Protein AF-A0A478EC01-F1 (afdb_monomer_lite)

Radius of gyration: 33.74 Å; chains: 1; bounding box: 70×54×94 Å

Secondary structure (DSSP, 8-state):
-PPPS---SS-----EEE--PPPGGGEETTEEPP--TT-EEEEEEEEE--HHHHHHHHTT-TTTTS-HHHHHHHHHHHHTTTTTSSTT----S-TTSPPPGGGHHHH-S-EEEEEEEEHHHHT-TTHHHHHH-SSPPTT----B-----TT-GGGGTGGGGS---------B-----PPP------------SS-------------TT--EEE-STT---TTS--SS-------TT-EEEEEEEEES--SSTT-SEEEEEEEE--S------EEEEEETTEEEEEES-TTS-SEEEE--S--S-EEEEEEESS-----EEE--EEEEE--TTSS-TTEEEEES-EEEETTEEEE-S-SSEEEEEEEEEESSEEEEEEEEE---TT-EEEEEEEEES--SSTT-SEEEEEEEETTEEEEEEESSSEEEEEEEE-TT--TT-EEEEEEE-STTEEEEEESBSSS-SEEEE--S---EEEEEEEESS-EEEEEEEEEE-

Organism: Talaromyces pinophilus (NCBI:txid128442)

pLDDT: mean 70.22, std 23.66, range [17.77, 98.56]

Structure (mmCIF, N/CA/C/O backbone):
data_AF-A0A478EC01-F1
#
_entry.id   AF-A0A478EC01-F1
#
loop_
_atom_site.group_PDB
_atom_site.id
_atom_site.type_symbol
_atom_site.label_atom_id
_atom_site.label_alt_id
_atom_site.label_comp_id
_atom_site.label_asym_id
_atom_site.label_entity_id
_atom_site.label_seq_id
_atom_site.pdbx_PDB_ins_code
_atom_site.Cartn_x
_atom_site.Cartn_y
_atom_site.Cartn_z
_atom_site.occupancy
_atom_site.B_iso_or_equiv
_atom_site.auth_seq_id
_atom_site.auth_comp_id
_atom_site.auth_asym_id
_atom_site.auth_atom_id
_atom_site.pdbx_PDB_model_num
ATOM 1 N N . MET A 1 1 ? -43.607 -1.106 32.731 1.00 32.31 1 MET A N 1
ATOM 2 C CA . MET A 1 1 ? -44.166 0.039 33.483 1.00 32.31 1 MET A CA 1
ATOM 3 C C . MET A 1 1 ? -44.002 1.268 32.601 1.00 32.31 1 MET A C 1
ATOM 5 O O . MET A 1 1 ? -42.894 1.478 32.126 1.00 32.31 1 MET A O 1
ATOM 9 N N . ALA A 1 2 ? -45.084 1.983 32.279 1.00 27.94 2 ALA A N 1
ATOM 10 C CA . ALA A 1 2 ? -45.010 3.187 31.449 1.00 27.94 2 ALA A CA 1
ATOM 11 C C . ALA A 1 2 ? -44.266 4.297 32.209 1.00 27.94 2 ALA A C 1
ATOM 13 O O . ALA A 1 2 ? -44.475 4.453 33.414 1.00 27.94 2 ALA A O 1
ATOM 14 N N . LEU A 1 3 ? -43.379 5.023 31.525 1.00 30.89 3 LEU A N 1
ATOM 15 C CA . LEU A 1 3 ? -42.673 6.167 32.105 1.00 30.89 3 LEU A CA 1
ATOM 16 C C . LEU A 1 3 ? -43.701 7.260 32.473 1.00 30.89 3 LEU A C 1
ATOM 18 O O . LEU A 1 3 ? -44.553 7.563 31.637 1.00 30.89 3 LEU A O 1
ATOM 22 N N . PRO A 1 4 ? -43.670 7.828 33.695 1.00 41.19 4 PRO A N 1
ATOM 23 C CA . PRO A 1 4 ? -44.598 8.886 34.098 1.00 41.19 4 PRO A CA 1
ATOM 24 C C . PRO A 1 4 ? -44.450 10.134 33.216 1.00 41.19 4 PRO A C 1
ATOM 26 O O . PRO A 1 4 ? -43.333 10.501 32.861 1.00 41.19 4 PRO A O 1
ATOM 29 N N . GLU A 1 5 ? -45.559 10.822 32.926 1.00 35.09 5 GLU A N 1
ATOM 30 C CA . GLU A 1 5 ? -45.602 12.023 32.066 1.00 35.09 5 GLU A CA 1
ATOM 31 C C . GLU A 1 5 ? -44.785 13.216 32.595 1.00 35.09 5 GLU A C 1
ATOM 33 O O . GLU A 1 5 ? -44.486 14.142 31.847 1.00 35.09 5 GLU A O 1
ATOM 38 N N . SER A 1 6 ? -44.368 13.199 33.861 1.00 43.16 6 SER A N 1
ATOM 39 C CA . SER A 1 6 ? -43.454 14.194 34.422 1.00 43.16 6 SER A CA 1
ATOM 40 C C . SER A 1 6 ? -42.009 13.686 34.391 1.00 43.16 6 SER A C 1
ATOM 42 O O . SER A 1 6 ? -41.438 13.345 35.433 1.00 43.16 6 SER A O 1
ATOM 44 N N . ILE A 1 7 ? -41.405 13.617 33.204 1.00 41.53 7 ILE A N 1
ATOM 45 C CA . ILE A 1 7 ? -39.946 13.503 33.101 1.00 41.53 7 ILE A CA 1
ATOM 46 C C . ILE A 1 7 ? -39.362 14.834 33.579 1.00 41.53 7 ILE A C 1
ATOM 48 O O . ILE A 1 7 ? -39.654 15.890 33.023 1.00 41.53 7 ILE A O 1
ATOM 52 N N . VAL A 1 8 ? -38.577 14.789 34.653 1.00 43.03 8 VAL A N 1
ATOM 53 C CA . VAL A 1 8 ? -37.922 15.979 35.197 1.00 43.03 8 VAL A CA 1
ATOM 54 C C . VAL A 1 8 ? -36.591 16.167 34.477 1.00 43.03 8 VAL A C 1
ATOM 56 O O . VAL A 1 8 ? -35.664 15.380 34.659 1.00 43.03 8 VAL A O 1
ATOM 59 N N . GLU A 1 9 ? -36.493 17.208 33.658 1.00 34.47 9 GLU A N 1
ATOM 60 C CA . GLU A 1 9 ? -35.243 17.625 33.017 1.00 34.47 9 GLU A CA 1
ATOM 61 C C . GLU A 1 9 ? -34.476 18.589 33.945 1.00 34.47 9 GLU A C 1
ATOM 63 O O . GLU A 1 9 ? -35.080 19.420 34.621 1.00 34.47 9 GLU A O 1
ATOM 68 N N . ASN A 1 10 ? -33.141 18.484 34.004 1.00 32.31 10 ASN A N 1
ATOM 69 C CA . ASN A 1 10 ? -32.257 19.327 34.836 1.00 32.31 10 ASN A CA 1
ATOM 70 C C . ASN A 1 10 ? -32.483 19.271 36.364 1.00 32.31 10 ASN A C 1
ATOM 72 O O . ASN A 1 10 ? -32.199 20.240 37.072 1.00 32.31 10 ASN A O 1
ATOM 76 N N . ALA A 1 11 ? -32.947 18.143 36.906 1.00 37.09 11 ALA A N 1
ATOM 77 C CA . ALA A 1 11 ? -33.005 17.943 38.354 1.00 37.09 11 ALA A CA 1
ATOM 78 C C . ALA A 1 11 ? -31.676 17.447 38.938 1.00 37.09 11 ALA A C 1
ATOM 80 O O . ALA A 1 11 ? -31.022 16.558 38.396 1.00 37.09 11 ALA A O 1
ATOM 81 N N . THR A 1 12 ? -31.318 17.973 40.108 1.00 34.88 12 THR A N 1
ATOM 82 C CA . THR A 1 12 ? -30.279 17.416 40.976 1.00 34.88 12 THR A CA 1
ATOM 83 C C . THR A 1 12 ? -30.933 16.545 42.046 1.00 34.88 12 THR A C 1
ATOM 85 O O . THR A 1 12 ? -31.875 16.960 42.716 1.00 34.88 12 THR A O 1
ATOM 88 N N . THR A 1 13 ? -30.438 15.319 42.213 1.00 41.69 13 THR A N 1
ATOM 89 C CA . THR A 1 13 ? -30.868 14.419 43.291 1.00 41.69 13 THR A CA 1
ATOM 90 C C . THR A 1 13 ? -29.691 14.105 44.199 1.00 41.69 13 THR A C 1
ATOM 92 O O . THR A 1 13 ? -28.550 13.999 43.747 1.00 41.69 13 THR A O 1
ATOM 95 N N . VAL A 1 14 ? -29.967 13.942 45.490 1.00 40.09 14 VAL A N 1
ATOM 96 C CA . VAL A 1 14 ? -28.976 13.418 46.427 1.00 40.09 14 VAL A CA 1
ATOM 97 C C . VAL A 1 14 ? -28.920 11.909 46.243 1.00 40.09 14 VAL A C 1
ATOM 99 O O . VAL A 1 14 ? -29.947 11.233 46.224 1.00 40.09 14 VAL A O 1
ATOM 102 N N . LEU A 1 15 ? -27.708 11.407 46.063 1.00 44.41 15 LEU A N 1
ATOM 103 C CA . LEU A 1 15 ? -27.408 9.991 45.933 1.00 44.41 15 LEU A CA 1
ATOM 104 C C . LEU A 1 15 ? -26.746 9.541 47.246 1.00 44.41 15 LEU A C 1
ATOM 106 O O . LEU A 1 15 ? -26.097 10.329 47.933 1.00 44.41 15 LEU A O 1
ATOM 110 N N . SER A 1 16 ? -26.938 8.287 47.638 1.00 44.50 16 SER A N 1
ATOM 111 C CA . SER A 1 16 ? -26.195 7.650 48.735 1.00 44.50 16 SER A CA 1
ATOM 112 C C . SER A 1 16 ? -25.667 6.318 48.222 1.00 44.50 16 SER A C 1
ATOM 114 O O . SER A 1 16 ? -26.461 5.518 47.731 1.00 44.50 16 SER A O 1
ATOM 116 N N . SER A 1 17 ? -24.346 6.102 48.284 1.00 45.66 17 SER A N 1
ATOM 117 C CA . SER A 1 17 ? -23.722 4.838 47.871 1.00 45.66 17 SER A CA 1
ATOM 118 C C . SER A 1 17 ? -23.488 3.945 49.081 1.00 45.66 17 SER A C 1
ATOM 120 O O . SER A 1 17 ? -22.775 4.339 50.008 1.00 45.66 17 SER A O 1
ATOM 122 N N . LEU A 1 18 ? -24.022 2.727 49.042 1.00 47.44 18 LEU A N 1
ATOM 123 C CA . LEU A 1 18 ? -23.633 1.669 49.972 1.00 47.44 18 LEU A CA 1
ATOM 124 C C . LEU A 1 18 ? -22.491 0.855 49.357 1.00 47.44 18 LEU A C 1
ATOM 126 O O . LEU A 1 18 ? -22.676 0.296 48.284 1.00 47.44 18 LEU A O 1
ATOM 130 N N . THR A 1 19 ? -21.332 0.785 50.018 1.00 47.28 19 THR A N 1
ATOM 131 C CA . THR A 1 19 ? -20.176 -0.010 49.565 1.00 47.28 19 THR A CA 1
ATOM 132 C C . THR A 1 19 ? -19.776 -1.046 50.612 1.00 47.28 19 THR A C 1
ATOM 134 O O . THR A 1 19 ? -19.805 -0.776 51.815 1.00 47.28 19 THR A O 1
ATOM 137 N N . PHE A 1 20 ? -19.370 -2.228 50.151 1.00 49.09 20 PHE A N 1
ATOM 138 C CA . PHE A 1 20 ? -18.775 -3.268 50.987 1.00 49.09 20 PHE A CA 1
ATOM 139 C C . PHE A 1 20 ? -17.254 -3.191 50.829 1.00 49.09 20 PHE A C 1
ATOM 141 O O . PHE A 1 20 ? -16.715 -3.549 49.786 1.00 49.09 20 PHE A O 1
ATOM 148 N N . GLY A 1 21 ? -16.575 -2.641 51.838 1.00 51.59 21 GLY A N 1
ATOM 149 C CA . GLY A 1 21 ? -15.115 -2.683 51.929 1.00 51.59 21 GLY A CA 1
ATOM 150 C C . GLY A 1 21 ? -14.633 -4.029 52.469 1.00 51.59 21 GLY A C 1
ATOM 151 O O . GLY A 1 21 ? -15.398 -4.767 53.098 1.00 51.59 21 GLY A O 1
ATOM 152 N N . ILE A 1 22 ? -13.352 -4.336 52.262 1.00 61.47 22 ILE A N 1
ATOM 153 C CA . ILE A 1 22 ? -12.724 -5.487 52.915 1.00 61.47 22 ILE A CA 1
ATOM 154 C C . ILE A 1 22 ? -12.685 -5.242 54.441 1.00 61.47 22 ILE A C 1
ATOM 156 O O . ILE A 1 22 ? -12.437 -4.106 54.857 1.00 61.47 22 ILE A O 1
ATOM 160 N N . PRO A 1 23 ? -12.964 -6.241 55.301 1.00 64.69 23 PRO A N 1
ATOM 161 C CA . PRO A 1 23 ? -12.879 -6.058 56.749 1.00 64.69 23 PRO A CA 1
ATOM 162 C C . PRO A 1 23 ? -11.507 -5.533 57.183 1.00 64.69 23 PRO A C 1
ATOM 164 O O . PRO A 1 23 ? -10.494 -5.978 56.649 1.00 64.69 23 PRO A O 1
ATOM 167 N N . ASP A 1 24 ? -11.458 -4.675 58.210 1.00 70.69 24 ASP A N 1
ATOM 168 C CA . ASP A 1 24 ? -10.182 -4.139 58.719 1.00 70.69 24 ASP A CA 1
ATOM 169 C C . ASP A 1 24 ? -9.199 -5.269 59.087 1.00 70.69 24 ASP A C 1
ATOM 171 O O . ASP A 1 24 ? -8.005 -5.160 58.828 1.00 70.69 24 ASP A O 1
ATOM 175 N N . SER A 1 25 ? -9.708 -6.400 59.595 1.00 75.00 25 SER A N 1
ATOM 176 C CA . SER A 1 25 ? -8.930 -7.606 59.927 1.00 75.00 25 SER A CA 1
ATOM 177 C C . SER A 1 25 ? -8.261 -8.292 58.733 1.00 75.00 25 SER A C 1
ATOM 179 O O . SER A 1 25 ? -7.410 -9.153 58.922 1.00 75.00 25 SER A O 1
ATOM 181 N N . MET A 1 26 ? -8.676 -7.959 57.515 1.00 72.19 26 MET A N 1
ATOM 182 C CA . MET A 1 26 ? -8.140 -8.481 56.260 1.00 72.19 26 MET A CA 1
ATOM 183 C C . MET A 1 26 ? -7.309 -7.427 55.516 1.00 72.19 26 MET A C 1
ATOM 185 O O . MET A 1 26 ? -6.957 -7.627 54.357 1.00 72.19 26 MET A O 1
ATOM 189 N N . SER A 1 27 ? -6.978 -6.312 56.172 1.00 76.88 27 SER A N 1
ATOM 190 C CA . SER A 1 27 ? -6.182 -5.229 55.599 1.00 76.88 27 SER A CA 1
ATOM 191 C C . SER A 1 27 ? -5.031 -4.818 56.519 1.00 76.88 27 SER A C 1
ATOM 193 O O . SER A 1 27 ? -5.140 -4.885 57.741 1.00 76.88 27 SER A O 1
ATOM 195 N N . SER A 1 28 ? -3.920 -4.366 55.939 1.00 80.81 28 SER A N 1
ATOM 196 C CA . SER A 1 28 ? -2.798 -3.767 56.666 1.00 80.81 28 SER A CA 1
ATOM 197 C C . SER A 1 28 ? -2.199 -2.629 55.846 1.00 80.81 28 SER A C 1
ATOM 199 O O . SER A 1 28 ? -1.964 -2.776 54.650 1.00 80.81 28 SER A O 1
ATOM 201 N N . GLY A 1 29 ? -1.997 -1.458 56.459 1.00 76.62 29 GLY A N 1
ATOM 202 C CA . GLY A 1 29 ? -1.442 -0.288 55.762 1.00 76.62 29 GLY A CA 1
ATOM 203 C C . GLY A 1 29 ? -2.274 0.204 54.566 1.00 76.62 29 GLY A C 1
ATOM 204 O O . GLY A 1 29 ? -1.713 0.770 53.635 1.00 76.62 29 GLY A O 1
ATOM 205 N N . GLY A 1 30 ? -3.592 -0.039 54.563 1.00 69.62 30 GLY A N 1
ATOM 206 C CA . GLY A 1 30 ? -4.485 0.308 53.445 1.00 69.62 30 GLY A CA 1
ATOM 207 C C . GLY A 1 30 ? -4.459 -0.678 52.269 1.00 69.62 30 GLY A C 1
ATOM 208 O O . GLY A 1 30 ? -5.103 -0.424 51.256 1.00 69.62 30 GLY A O 1
ATOM 209 N N . GLN A 1 31 ? -3.742 -1.796 52.406 1.00 75.12 31 GLN A N 1
ATOM 210 C CA . GLN A 1 31 ? -3.657 -2.877 51.423 1.00 75.12 31 GLN A CA 1
ATOM 211 C C . GLN A 1 31 ? -4.412 -4.114 51.923 1.00 75.12 31 GLN A C 1
ATOM 213 O O . GLN A 1 31 ? -4.374 -4.385 53.130 1.00 75.12 31 GLN A O 1
ATOM 218 N N . PRO A 1 32 ? -5.048 -4.902 51.041 1.00 76.12 32 PRO A N 1
ATOM 219 C CA . PRO A 1 32 ? -5.489 -6.250 51.383 1.00 76.12 32 PRO A CA 1
ATOM 220 C C . PRO A 1 32 ? -4.308 -7.116 51.834 1.00 76.12 32 PRO A C 1
ATOM 222 O O . PRO A 1 32 ? -3.212 -7.037 51.278 1.00 76.12 32 PRO A O 1
ATOM 225 N N . LEU A 1 33 ? -4.521 -7.950 52.850 1.00 79.25 33 LEU A N 1
ATOM 226 C CA . LEU A 1 33 ? -3.576 -9.016 53.181 1.00 79.25 33 LEU A CA 1
ATOM 227 C C . LEU A 1 33 ? -3.553 -10.059 52.049 1.00 79.25 33 LEU A C 1
ATOM 229 O O . LEU A 1 33 ? -4.557 -10.193 51.354 1.00 79.25 33 LEU A O 1
ATOM 233 N N . PRO A 1 34 ? -2.460 -10.825 51.870 1.00 79.56 34 PRO A N 1
ATOM 234 C CA . PRO A 1 34 ? -2.441 -11.943 50.930 1.00 79.56 34 PRO A CA 1
ATOM 235 C C . PRO A 1 34 ? -3.617 -12.897 51.170 1.00 79.56 34 PRO A C 1
ATOM 237 O O . PRO A 1 34 ? -3.860 -13.319 52.302 1.00 79.56 34 PRO A O 1
ATOM 240 N N . MET A 1 35 ? -4.339 -13.220 50.099 1.00 69.00 35 MET A N 1
ATOM 241 C CA . MET A 1 35 ? -5.527 -14.074 50.126 1.00 69.00 35 MET A CA 1
ATOM 242 C C . MET A 1 35 ? -5.226 -15.377 49.390 1.00 69.00 35 MET A C 1
ATOM 244 O O . MET A 1 35 ? -4.369 -15.415 48.507 1.00 69.00 35 MET A O 1
ATOM 248 N N . ASP A 1 36 ? -5.906 -16.454 49.771 1.00 75.94 36 ASP A N 1
ATOM 249 C CA . ASP A 1 36 ? -5.766 -17.726 49.067 1.00 75.94 36 ASP A CA 1
ATOM 250 C C . ASP A 1 36 ? -6.280 -17.584 47.617 1.00 75.94 36 ASP A C 1
ATOM 252 O O . ASP A 1 36 ? -7.257 -16.863 47.402 1.00 75.94 36 ASP A O 1
ATOM 256 N N . PRO A 1 37 ? -5.656 -18.241 46.618 1.00 70.75 37 PRO A N 1
ATOM 257 C CA . PRO A 1 37 ? -6.038 -18.121 45.208 1.00 70.75 37 PRO A CA 1
ATOM 258 C C . PRO A 1 37 ? -7.515 -18.400 44.894 1.00 70.75 37 PRO A C 1
ATOM 260 O O . PRO A 1 37 ? -8.012 -17.948 43.867 1.00 70.75 37 PRO A O 1
ATOM 263 N N . SER A 1 38 ? -8.220 -19.128 45.763 1.00 64.88 38 SER A N 1
ATOM 264 C CA . SER A 1 38 ? -9.657 -19.397 45.636 1.00 64.88 38 SER A CA 1
ATOM 265 C C . SER A 1 38 ? -10.565 -18.240 46.080 1.00 64.88 38 SER A C 1
ATOM 267 O O . SER A 1 38 ? -11.783 -18.320 45.920 1.00 64.88 38 SER A O 1
ATOM 269 N N . TRP A 1 39 ? -10.013 -17.167 46.655 1.00 63.97 39 TRP A N 1
ATOM 270 C CA . TRP A 1 39 ? -10.800 -16.080 47.233 1.00 63.97 39 TRP A CA 1
ATOM 271 C C . TRP A 1 39 ? -11.125 -14.973 46.235 1.00 63.97 39 TRP A C 1
ATOM 273 O O . TRP A 1 39 ? -10.311 -14.590 45.395 1.00 63.97 39 TRP A O 1
ATOM 283 N N . TYR A 1 40 ? -12.311 -14.398 46.431 1.00 71.25 40 TYR A N 1
ATOM 284 C CA . TYR A 1 40 ? -12.812 -13.239 45.705 1.00 71.25 40 TYR A CA 1
ATOM 285 C C . TYR A 1 40 ? -13.366 -12.192 46.670 1.00 71.25 40 TYR A C 1
ATOM 287 O O . TYR A 1 40 ? -13.926 -12.519 47.719 1.00 71.25 40 TYR A O 1
ATOM 295 N N . ILE A 1 41 ? -13.265 -10.925 46.276 1.00 71.00 41 ILE A N 1
ATOM 296 C CA . ILE A 1 41 ? -13.981 -9.813 46.903 1.00 71.00 41 ILE A CA 1
ATOM 297 C C . ILE A 1 41 ? -15.066 -9.325 45.950 1.00 71.00 41 ILE A C 1
ATOM 299 O O . ILE A 1 41 ? -14.773 -8.912 44.829 1.00 71.00 41 ILE A O 1
ATOM 303 N N . CYS A 1 42 ? -16.308 -9.340 46.436 1.00 70.69 42 CYS A N 1
ATOM 304 C CA . CYS A 1 42 ? -17.491 -8.889 45.713 1.00 70.69 42 CYS A CA 1
ATOM 305 C C . CYS A 1 42 ? -17.951 -7.535 46.243 1.00 70.69 42 CYS A C 1
ATOM 307 O O . CYS A 1 42 ? -18.405 -7.417 47.385 1.00 70.69 42 CYS A O 1
ATOM 309 N N . ARG A 1 43 ? -17.839 -6.500 45.412 1.00 69.44 43 ARG A N 1
ATOM 310 C CA . ARG A 1 43 ? -18.258 -5.143 45.751 1.00 69.44 43 ARG A CA 1
ATOM 311 C C . ARG A 1 43 ? -19.542 -4.792 45.015 1.00 69.44 43 ARG A C 1
ATOM 313 O O . ARG A 1 43 ? -19.543 -4.645 43.798 1.00 69.44 43 ARG A O 1
ATOM 320 N N . HIS A 1 44 ? -20.607 -4.598 45.787 1.00 69.19 44 HIS A N 1
ATOM 321 C CA . HIS A 1 44 ? -21.920 -4.180 45.297 1.00 69.19 44 HIS A CA 1
ATOM 322 C C . HIS A 1 44 ? -22.185 -2.740 45.702 1.00 69.19 44 HIS A C 1
ATOM 324 O O . HIS A 1 44 ? -21.945 -2.380 46.858 1.00 69.19 44 HIS A O 1
ATOM 330 N N . VAL A 1 45 ? -22.698 -1.938 44.767 1.00 65.12 45 VAL A N 1
ATOM 331 C CA . VAL A 1 45 ? -23.080 -0.556 45.053 1.00 65.12 45 VAL A CA 1
ATOM 332 C C . VAL A 1 45 ? -24.558 -0.319 44.764 1.00 65.12 45 VAL A C 1
ATOM 334 O O . VAL A 1 45 ? -25.035 -0.481 43.637 1.00 65.12 45 VAL A O 1
ATOM 337 N N . PHE A 1 46 ? -25.276 0.078 45.814 1.00 67.31 46 PHE A N 1
ATOM 338 C CA . PHE A 1 46 ? -26.694 0.422 45.767 1.00 67.31 46 PHE A CA 1
ATOM 339 C C . PHE A 1 46 ? -26.875 1.929 45.862 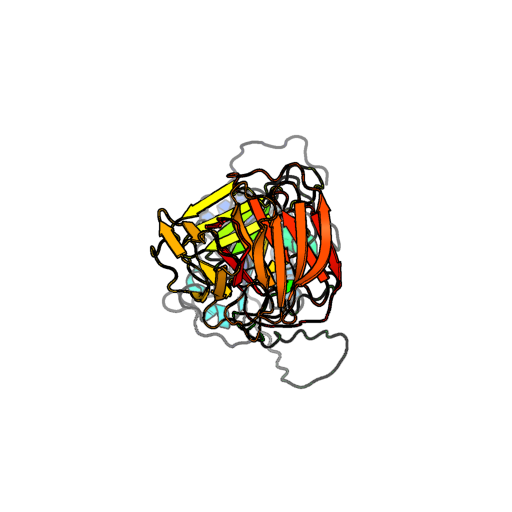1.00 67.31 46 PHE A C 1
ATOM 341 O O . PHE A 1 46 ? -26.151 2.598 46.604 1.00 67.31 46 PHE A O 1
ATOM 348 N N . ILE A 1 47 ? -27.862 2.433 45.127 1.00 62.53 47 ILE A N 1
ATOM 349 C CA . ILE A 1 47 ? -28.212 3.847 45.079 1.00 62.53 47 ILE A CA 1
ATOM 350 C C . ILE A 1 47 ? -29.566 4.028 45.749 1.00 62.53 47 ILE A C 1
ATOM 352 O O . ILE A 1 47 ? -30.479 3.252 45.511 1.00 62.53 47 ILE A O 1
ATOM 356 N N . SER A 1 48 ? -29.711 5.061 46.574 1.00 66.12 48 SER A N 1
ATOM 357 C CA . SER A 1 48 ? -31.011 5.484 47.090 1.00 66.12 48 SER A CA 1
ATOM 358 C C . SER A 1 48 ? -31.184 6.989 46.944 1.00 66.12 48 SER A C 1
ATOM 360 O O . SER A 1 48 ? -30.256 7.753 47.215 1.00 66.12 48 SER A O 1
ATOM 362 N N . THR A 1 49 ? -32.385 7.403 46.541 1.00 63.44 49 THR A N 1
ATOM 363 C CA . THR A 1 49 ? -32.842 8.801 46.566 1.00 63.44 49 THR A CA 1
ATOM 364 C C . THR A 1 49 ? -33.707 9.104 47.795 1.00 63.44 49 THR A C 1
ATOM 366 O O . THR A 1 49 ? -34.263 10.195 47.912 1.00 63.44 49 THR A O 1
ATOM 369 N N . LYS A 1 50 ? -33.859 8.139 48.714 1.00 67.62 50 LYS A N 1
ATOM 370 C CA . LYS A 1 50 ? -34.731 8.253 49.885 1.00 67.62 50 LYS A CA 1
ATOM 371 C C . LYS A 1 50 ? -34.058 9.063 51.001 1.00 67.62 50 LYS A C 1
ATOM 373 O O . LYS A 1 50 ? -32.960 8.694 51.429 1.00 67.62 50 LYS A O 1
ATOM 378 N N . PRO A 1 51 ? -34.696 10.131 51.519 1.00 70.12 51 PRO A N 1
ATOM 379 C CA . PRO A 1 51 ? -34.160 10.907 52.638 1.00 70.12 51 PRO A CA 1
ATOM 380 C C . PRO A 1 51 ? -33.860 10.056 53.877 1.00 70.12 51 PRO A C 1
ATOM 382 O O . PRO A 1 51 ? -32.906 10.337 54.592 1.00 70.12 51 PRO A O 1
ATOM 385 N N . GLU A 1 52 ? -34.624 8.989 54.111 1.00 71.38 52 GLU A N 1
ATOM 386 C CA . GLU A 1 52 ? -34.443 8.064 55.232 1.00 71.38 52 GLU A CA 1
ATOM 387 C C . GLU A 1 52 ? -33.127 7.287 55.124 1.00 71.38 52 GLU A C 1
ATOM 389 O O . GLU A 1 52 ? -32.460 7.065 56.134 1.00 71.38 52 GLU A O 1
ATOM 394 N N . ALA A 1 53 ? -32.719 6.926 53.901 1.00 69.25 53 ALA A N 1
ATOM 395 C CA . ALA A 1 53 ? -31.422 6.305 53.654 1.00 69.25 53 ALA A CA 1
ATOM 396 C C . ALA A 1 53 ? -30.299 7.280 54.018 1.00 69.25 53 ALA A C 1
ATOM 398 O O . ALA A 1 53 ? -29.392 6.923 54.764 1.00 69.25 53 ALA A O 1
ATOM 399 N N . LYS A 1 54 ? -30.412 8.543 53.592 1.00 63.88 54 LYS A N 1
ATOM 400 C CA . LYS A 1 54 ? -29.463 9.595 53.971 1.00 63.88 54 LYS A CA 1
ATOM 401 C C . LYS A 1 54 ? -29.431 9.846 55.483 1.00 63.88 54 LYS A C 1
ATOM 403 O O . LYS A 1 54 ? -28.352 9.958 56.049 1.00 63.88 54 LYS A O 1
ATOM 408 N N . LEU A 1 55 ? -30.581 9.913 56.150 1.00 68.56 55 LEU A N 1
ATOM 409 C CA . LEU A 1 55 ? -30.655 10.130 57.599 1.00 68.56 55 LEU A CA 1
ATOM 410 C C . LEU A 1 55 ? -30.054 8.962 58.389 1.00 68.56 55 LEU A C 1
ATOM 412 O O . LEU A 1 55 ? -29.385 9.186 59.394 1.00 68.56 55 LEU A O 1
ATOM 416 N N . ALA A 1 56 ? -30.254 7.722 57.936 1.00 66.56 56 ALA A N 1
ATOM 417 C CA . ALA A 1 56 ? -29.639 6.549 58.552 1.00 66.56 56 ALA A CA 1
ATOM 418 C C . ALA A 1 56 ? -28.112 6.521 58.364 1.00 66.56 56 ALA A C 1
ATOM 420 O O . ALA A 1 56 ? -27.367 6.128 59.266 1.00 66.56 56 ALA A O 1
ATOM 421 N N . VAL A 1 57 ? -27.654 6.979 57.197 1.00 59.69 57 VAL A N 1
ATOM 422 C CA . VAL A 1 57 ? -26.241 7.166 56.858 1.00 59.69 57 VAL A CA 1
ATOM 423 C C . VAL A 1 57 ? -25.623 8.244 57.760 1.00 59.69 57 VAL A C 1
ATOM 425 O O . VAL A 1 57 ? -24.706 7.953 58.526 1.00 59.69 57 VAL A O 1
ATOM 428 N N . ASP A 1 58 ? -26.179 9.454 57.757 1.00 59.91 58 ASP A N 1
ATOM 429 C CA . ASP A 1 58 ? -25.683 10.592 58.541 1.00 59.91 58 ASP A CA 1
ATOM 430 C C . ASP A 1 58 ? -25.772 10.333 60.061 1.00 59.91 58 ASP A C 1
ATOM 432 O O . ASP A 1 58 ? -24.917 10.774 60.827 1.00 59.91 58 ASP A O 1
ATOM 436 N N . GLY A 1 59 ? -26.791 9.589 60.503 1.00 62.12 59 GLY A N 1
ATOM 437 C CA . GLY A 1 59 ? -27.021 9.218 61.902 1.00 62.12 59 GLY A CA 1
ATOM 438 C C . GLY A 1 59 ? -26.242 7.988 62.384 1.00 62.12 59 GLY A C 1
ATOM 439 O O . GLY A 1 59 ? -26.387 7.596 63.541 1.00 62.12 59 GLY A O 1
ATOM 440 N N . GLY A 1 60 ? -25.441 7.348 61.524 1.00 55.28 60 GLY A N 1
ATOM 441 C CA . GLY A 1 60 ? -24.601 6.199 61.883 1.00 55.28 60 GLY A CA 1
ATOM 442 C C . GLY A 1 60 ? -25.347 4.877 62.118 1.00 55.28 60 GLY A C 1
ATOM 443 O O . GLY A 1 60 ? -24.722 3.889 62.512 1.00 55.28 60 GLY A O 1
ATOM 444 N N . SER A 1 61 ? -26.655 4.817 61.847 1.00 61.03 61 SER A N 1
ATOM 445 C CA . SER A 1 61 ? -27.478 3.602 61.960 1.00 61.03 61 SER A CA 1
ATOM 446 C C . SER A 1 61 ? -27.352 2.661 60.750 1.00 61.03 61 SER A C 1
ATOM 448 O O . SER A 1 61 ? -27.924 1.568 60.748 1.00 61.03 61 SER A O 1
ATOM 450 N N . LYS A 1 62 ? -26.525 3.024 59.756 1.00 66.62 62 LYS A N 1
ATOM 451 C CA . LYS A 1 62 ? -26.080 2.168 58.640 1.00 66.62 62 LYS A CA 1
ATOM 452 C C . LYS A 1 62 ? -27.250 1.677 57.779 1.00 66.62 62 LYS A C 1
ATOM 454 O O . LYS A 1 62 ? -27.876 2.470 57.089 1.00 66.62 62 LYS A O 1
ATOM 459 N N . CYS A 1 63 ? -27.560 0.380 57.831 1.00 66.94 63 CYS A N 1
ATOM 460 C CA . CYS A 1 63 ? -28.654 -0.255 57.090 1.00 66.94 63 CYS A CA 1
ATOM 461 C C . CYS A 1 63 ? -29.993 -0.207 57.837 1.00 66.94 63 CYS A C 1
ATOM 463 O O . CYS A 1 63 ? -30.938 -0.867 57.423 1.00 66.94 63 CYS A O 1
ATOM 465 N N . GLY A 1 64 ? -30.101 0.571 58.921 1.00 69.00 64 GLY A N 1
ATOM 466 C CA . GLY A 1 64 ? -31.328 0.687 59.717 1.00 69.00 64 GLY A CA 1
ATOM 467 C C . GLY A 1 64 ? -32.553 1.210 58.952 1.00 69.00 64 GLY A C 1
ATOM 468 O O . GLY A 1 64 ? -33.664 1.102 59.454 1.00 69.00 64 GLY A O 1
ATOM 469 N N . PHE A 1 65 ? -32.369 1.742 57.739 1.00 76.75 65 PHE A N 1
ATOM 470 C CA . PHE A 1 65 ? -33.457 2.132 56.834 1.00 76.75 65 PHE A CA 1
ATOM 471 C C . PHE A 1 65 ? -34.021 0.965 55.994 1.00 76.75 65 PHE A C 1
ATOM 473 O O . PHE A 1 65 ? -35.014 1.147 55.289 1.00 76.75 65 PHE A O 1
ATOM 480 N N . LEU A 1 66 ? -33.395 -0.219 56.027 1.00 80.81 66 LEU A N 1
ATOM 481 C CA . LEU A 1 66 ? -33.856 -1.420 55.325 1.00 80.81 66 LEU A CA 1
ATOM 482 C C . LEU A 1 66 ? -34.767 -2.250 56.229 1.00 80.81 66 LEU A C 1
ATOM 484 O O . LEU A 1 66 ? -34.404 -2.547 57.368 1.00 80.81 66 LEU A O 1
ATOM 488 N N . SER A 1 67 ? -35.908 -2.695 55.700 1.00 84.56 67 SER A N 1
ATOM 489 C CA . SER A 1 67 ? -36.770 -3.661 56.390 1.00 84.56 67 SER A CA 1
ATOM 490 C C . SER A 1 67 ? -36.052 -4.999 56.597 1.00 84.56 67 SER A C 1
ATOM 492 O O . SER A 1 67 ? -35.172 -5.366 55.818 1.00 84.56 67 SER A O 1
ATOM 494 N N . GLU A 1 68 ? -36.453 -5.765 57.615 1.00 85.25 68 GLU A N 1
ATOM 495 C CA . GLU A 1 68 ? -35.897 -7.105 57.865 1.00 85.25 68 GLU A CA 1
ATOM 496 C C . GLU A 1 68 ? -36.055 -8.028 56.647 1.00 85.25 68 GLU A C 1
ATOM 498 O O . GLU A 1 68 ? -35.123 -8.746 56.288 1.00 85.25 68 GLU A O 1
ATOM 503 N N . THR A 1 69 ? -37.196 -7.945 55.953 1.00 87.69 69 THR A N 1
ATOM 504 C CA . THR A 1 69 ? -37.449 -8.688 54.710 1.00 87.69 69 THR A CA 1
ATOM 505 C C . THR A 1 69 ? -36.474 -8.293 53.604 1.00 87.69 69 THR A C 1
ATOM 507 O O . THR A 1 69 ? -35.882 -9.166 52.981 1.00 87.69 69 THR A O 1
ATOM 510 N N . CYS A 1 70 ? -36.234 -6.992 53.398 1.00 82.62 70 CYS A N 1
ATOM 511 C CA . CYS A 1 70 ? -35.245 -6.546 52.418 1.00 82.62 70 CYS A CA 1
ATOM 512 C C . CYS A 1 70 ? -33.839 -7.044 52.773 1.00 82.62 70 CYS A C 1
ATOM 514 O O . CYS A 1 70 ? -33.112 -7.518 51.906 1.00 82.62 70 CYS A O 1
ATOM 516 N N . GLN A 1 71 ? -33.447 -6.988 54.047 1.00 81.50 71 GLN A N 1
ATOM 517 C CA . GLN A 1 71 ? -32.132 -7.475 54.468 1.00 81.50 71 GLN A CA 1
ATOM 518 C C . GLN A 1 71 ? -31.958 -8.978 54.200 1.00 81.50 71 GLN A C 1
ATOM 520 O O . GLN A 1 71 ? -30.888 -9.396 53.751 1.00 81.50 71 GLN A O 1
ATOM 525 N N . ALA A 1 72 ? -32.997 -9.780 54.448 1.00 81.19 72 ALA A N 1
ATOM 526 C CA . ALA A 1 72 ? -32.987 -11.215 54.179 1.00 81.19 72 ALA A CA 1
ATOM 527 C C . ALA A 1 72 ? -32.889 -11.516 52.676 1.00 81.19 72 ALA A C 1
ATOM 529 O O . ALA A 1 72 ? -32.014 -12.281 52.265 1.00 81.19 72 ALA A O 1
ATOM 530 N N . ASP A 1 73 ? -33.717 -10.867 51.857 1.00 82.19 73 ASP A N 1
ATOM 531 C CA . ASP A 1 73 ? -33.747 -11.097 50.411 1.00 82.19 73 ASP A CA 1
ATOM 532 C C . ASP A 1 73 ? -32.472 -10.602 49.726 1.00 82.19 73 ASP A C 1
ATOM 534 O O . ASP A 1 73 ? -31.953 -11.250 48.818 1.00 82.19 73 ASP A O 1
ATOM 538 N N . LEU A 1 74 ? -31.922 -9.474 50.185 1.00 79.06 74 LEU A N 1
ATOM 539 C CA . LEU A 1 74 ? -30.659 -8.957 49.677 1.00 79.06 74 LEU A CA 1
ATOM 540 C C . LEU A 1 74 ? -29.516 -9.915 50.002 1.00 79.06 74 LEU A C 1
ATOM 542 O O . LEU A 1 74 ? -28.696 -10.207 49.139 1.00 79.06 74 LEU A O 1
ATOM 546 N N . LYS A 1 75 ? -29.480 -10.455 51.225 1.00 78.56 75 LYS A N 1
ATOM 547 C CA . LYS A 1 75 ? -28.488 -11.465 51.597 1.00 78.56 75 LYS A CA 1
ATOM 548 C C . LYS A 1 75 ? -28.606 -12.700 50.708 1.00 78.56 75 LYS A C 1
ATOM 550 O O . LYS A 1 75 ? -27.587 -13.150 50.204 1.00 78.56 75 LYS A O 1
ATOM 555 N N . ALA A 1 76 ? -29.819 -13.211 50.499 1.00 80.00 76 ALA A N 1
ATOM 556 C CA . ALA A 1 76 ? -30.050 -14.361 49.631 1.00 80.00 76 ALA A CA 1
ATOM 557 C C . ALA A 1 76 ? -29.558 -14.085 48.203 1.00 80.00 76 ALA A C 1
ATOM 559 O O . ALA A 1 76 ? -28.703 -14.813 47.707 1.00 80.00 76 ALA A O 1
ATOM 560 N N . SER A 1 77 ? -29.998 -12.979 47.597 1.00 79.38 77 SER A N 1
ATOM 561 C CA . SER A 1 77 ? -29.598 -12.560 46.248 1.00 79.38 77 SER A CA 1
ATOM 562 C C . SER A 1 77 ? -28.074 -12.474 46.089 1.00 79.38 77 SER A C 1
ATOM 564 O O . SER A 1 77 ? -27.509 -13.009 45.132 1.00 79.38 77 SER A O 1
ATOM 566 N N . LEU A 1 78 ? -27.390 -11.866 47.061 1.00 76.62 78 LEU A N 1
ATOM 567 C CA . LEU A 1 78 ? -25.942 -11.669 47.023 1.00 76.62 78 LEU A CA 1
ATOM 568 C C . LEU A 1 78 ? -25.128 -12.957 47.197 1.00 76.62 78 LEU A C 1
ATOM 570 O O . LEU A 1 78 ? -23.939 -12.915 46.897 1.00 76.62 78 LEU A O 1
ATOM 574 N N . THR A 1 79 ? -25.707 -14.061 47.687 1.00 75.38 79 THR A N 1
ATOM 575 C CA . THR A 1 79 ? -24.943 -15.279 48.034 1.00 75.38 79 THR A CA 1
ATOM 576 C C . THR A 1 79 ? -25.414 -16.567 47.367 1.00 75.38 79 THR A C 1
ATOM 578 O O . THR A 1 79 ? -24.650 -17.525 47.326 1.00 75.38 79 THR A O 1
ATOM 581 N N . GLN A 1 80 ? -26.661 -16.635 46.896 1.00 79.25 80 GLN A N 1
ATOM 582 C CA . GLN A 1 80 ? -27.283 -17.893 46.463 1.00 79.25 80 GLN A CA 1
ATOM 583 C C . GLN A 1 80 ? -26.592 -18.547 45.251 1.00 79.25 80 GLN A C 1
ATOM 585 O O . GLN A 1 80 ? -26.501 -19.769 45.215 1.00 79.25 80 GLN A O 1
ATOM 590 N N . ASP A 1 81 ? -26.045 -17.750 44.324 1.00 73.69 81 ASP A N 1
ATOM 591 C CA . ASP A 1 81 ? -25.452 -18.228 43.065 1.00 73.69 81 ASP A CA 1
ATOM 592 C C . ASP A 1 81 ? -23.934 -17.963 43.006 1.00 73.69 81 ASP A C 1
ATOM 594 O O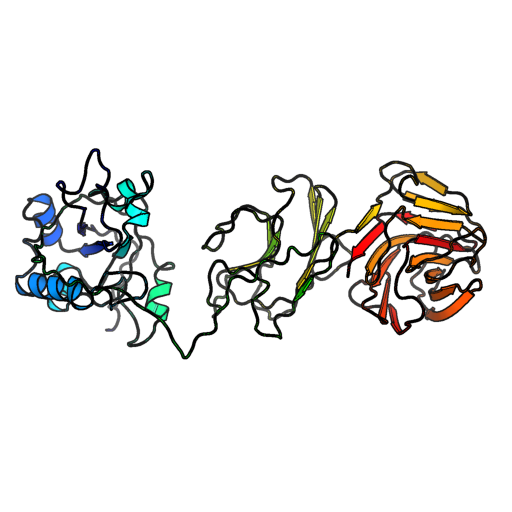 . ASP A 1 81 ? -23.352 -17.771 41.936 1.00 73.69 81 ASP A O 1
ATOM 598 N N . TRP A 1 82 ? -23.258 -17.927 44.159 1.00 78.06 82 TRP A N 1
ATOM 599 C CA . TRP A 1 82 ? -21.803 -17.755 44.205 1.00 78.06 82 TRP A CA 1
ATOM 600 C C . TRP A 1 82 ? -21.069 -18.824 43.393 1.00 78.06 82 TRP A C 1
ATOM 602 O O . TRP A 1 82 ? -21.296 -20.019 43.565 1.00 78.06 82 TRP A O 1
ATOM 612 N N . GLY A 1 83 ? -20.180 -18.367 42.508 1.00 70.25 83 GLY A N 1
ATOM 613 C CA . GLY A 1 83 ? -19.421 -19.215 41.583 1.00 70.25 83 GLY A CA 1
ATOM 614 C C . GLY A 1 83 ? -20.233 -19.797 40.425 1.00 70.25 83 GLY A C 1
ATOM 615 O O . GLY A 1 83 ? -19.659 -20.496 39.599 1.00 70.25 83 GLY A O 1
ATOM 616 N N . ASN A 1 84 ? -21.539 -19.513 40.356 1.00 73.69 84 ASN A N 1
ATOM 617 C CA . ASN A 1 84 ? -22.443 -20.036 39.327 1.00 73.69 84 ASN A CA 1
ATOM 618 C C . ASN A 1 84 ? -23.149 -18.929 38.524 1.00 73.69 84 ASN A C 1
ATOM 620 O O . ASN A 1 84 ? -23.650 -19.200 37.438 1.00 73.69 84 ASN A O 1
ATOM 624 N N . ALA A 1 85 ? -23.215 -17.698 39.046 1.00 59.28 85 ALA A N 1
ATOM 625 C CA . ALA A 1 85 ? -23.940 -16.596 38.411 1.00 59.28 85 ALA A CA 1
ATOM 626 C C . ALA A 1 85 ? -23.283 -16.088 37.114 1.00 59.28 85 ALA A C 1
ATOM 628 O O . ALA A 1 85 ? -23.988 -15.663 36.202 1.00 59.28 85 ALA A O 1
ATOM 629 N N . ALA A 1 86 ? -21.950 -16.106 37.031 1.00 60.75 86 ALA A N 1
ATOM 630 C CA . ALA A 1 86 ? -21.197 -15.785 35.820 1.00 60.75 86 ALA A CA 1
ATOM 631 C C . ALA A 1 86 ? -19.821 -16.451 35.820 1.00 60.75 86 ALA A C 1
ATOM 633 O O . ALA A 1 86 ? -19.176 -16.584 36.862 1.00 60.75 86 ALA A O 1
ATOM 634 N N . ASP A 1 87 ? -19.352 -16.790 34.622 1.00 58.16 87 ASP A N 1
ATOM 635 C CA . ASP A 1 87 ? -18.024 -17.352 34.413 1.00 58.16 87 ASP A CA 1
ATOM 636 C C . ASP A 1 87 ? -16.928 -16.352 34.816 1.00 58.16 87 ASP A C 1
ATOM 638 O O . ASP A 1 87 ? -16.982 -15.163 34.495 1.00 58.16 87 ASP A O 1
ATOM 642 N N . GLY A 1 88 ? -15.906 -16.845 35.523 1.00 63.38 88 GLY A N 1
ATOM 643 C CA . GLY A 1 88 ? -14.746 -16.044 35.933 1.00 63.38 88 GLY A CA 1
ATOM 644 C C . GLY A 1 88 ? -14.951 -15.186 37.187 1.00 63.38 88 GLY A C 1
ATOM 645 O O . GLY A 1 88 ? -14.124 -14.320 37.468 1.00 63.38 88 GLY A O 1
ATOM 646 N N . THR A 1 89 ? -16.022 -15.403 37.956 1.00 66.69 89 THR A N 1
ATOM 647 C CA . THR A 1 89 ? -16.240 -14.722 39.239 1.00 66.69 89 THR A CA 1
ATOM 648 C C . THR A 1 89 ? -16.955 -15.602 40.260 1.00 66.69 89 THR A C 1
ATOM 650 O O . THR A 1 89 ? -17.817 -16.405 39.921 1.00 66.69 89 THR A O 1
ATOM 653 N N . MET A 1 90 ? -16.642 -15.413 41.544 1.00 70.56 90 MET A N 1
ATOM 654 C CA . MET A 1 90 ? -17.408 -16.020 42.640 1.00 70.56 90 MET A CA 1
ATOM 655 C C . MET A 1 90 ? -18.616 -15.179 43.070 1.00 70.56 90 MET A C 1
ATOM 657 O O . MET A 1 90 ? -19.374 -15.607 43.934 1.00 70.56 90 MET A O 1
ATOM 661 N N . CYS A 1 91 ? -18.815 -13.993 42.495 1.00 73.12 91 CYS A N 1
ATOM 662 C CA . CYS A 1 91 ? -19.865 -13.069 42.910 1.00 73.12 91 CYS A CA 1
ATOM 663 C C . CYS A 1 91 ? -21.224 -13.406 42.286 1.00 73.12 91 CYS A C 1
ATOM 665 O O . CYS A 1 91 ? -21.312 -13.748 41.112 1.00 73.12 91 CYS A O 1
ATOM 667 N N . SER A 1 92 ? -22.284 -13.257 43.081 1.00 73.75 92 SER A N 1
ATOM 668 C CA . SER A 1 92 ? -23.689 -13.391 42.666 1.00 73.75 92 SER A CA 1
ATOM 669 C C . SER A 1 92 ? -24.312 -12.002 42.498 1.00 73.75 92 SER A C 1
ATOM 671 O O . SER A 1 92 ? -23.660 -11.004 42.803 1.00 73.75 92 SER A O 1
ATOM 673 N N . ALA A 1 93 ? -25.568 -11.913 42.053 1.00 69.69 93 ALA A N 1
ATOM 674 C CA . ALA A 1 93 ? -26.310 -10.657 41.920 1.00 69.69 93 ALA A CA 1
ATOM 675 C C . ALA A 1 93 ? -25.574 -9.607 41.065 1.00 69.69 93 ALA A C 1
ATOM 677 O O . ALA A 1 93 ? -25.337 -8.500 41.547 1.00 69.69 93 ALA A O 1
ATOM 678 N N . LEU A 1 94 ? -25.216 -9.944 39.824 1.00 69.31 94 LEU A N 1
ATOM 679 C CA . LEU A 1 94 ? -24.411 -9.185 38.850 1.00 69.31 94 LEU A CA 1
ATOM 680 C C . LEU A 1 94 ? -25.081 -7.897 38.390 1.00 69.31 94 LEU A C 1
ATOM 682 O O . LEU A 1 94 ? -26.293 -7.802 38.487 1.00 69.31 94 LEU A O 1
ATOM 686 N N . GLY A 1 95 ? -24.314 -6.935 37.852 1.00 60.09 95 GLY A N 1
ATOM 687 C CA . GLY A 1 95 ? -24.674 -5.528 37.565 1.00 60.09 95 GLY A CA 1
ATOM 688 C C . GLY A 1 95 ? -26.074 -5.197 37.015 1.00 60.09 95 GLY A C 1
ATOM 689 O O . GLY A 1 95 ? -26.509 -4.058 37.175 1.00 60.09 95 GLY A O 1
ATOM 690 N N . PHE A 1 96 ? -26.806 -6.163 36.464 1.00 56.06 96 PHE A N 1
ATOM 691 C CA . PHE A 1 96 ? -28.113 -6.001 35.825 1.00 56.06 96 PHE A CA 1
ATOM 692 C C . PHE A 1 96 ? -29.244 -6.798 36.476 1.00 56.06 96 PHE A C 1
ATOM 694 O O . PHE A 1 96 ? -30.404 -6.574 36.127 1.00 56.06 96 PHE A O 1
ATOM 701 N N . ASP A 1 97 ? -28.943 -7.663 37.447 1.00 67.19 97 ASP A N 1
ATOM 702 C CA . ASP A 1 97 ? -29.958 -8.475 38.111 1.00 67.19 97 ASP A CA 1
ATOM 703 C C . ASP A 1 97 ? -30.918 -7.567 38.879 1.00 67.19 97 ASP A C 1
ATOM 705 O O . ASP A 1 97 ? -30.511 -6.566 39.476 1.00 67.19 97 ASP A O 1
ATOM 709 N N . ALA A 1 98 ? -32.205 -7.896 38.886 1.00 64.62 98 ALA A N 1
ATOM 710 C CA . ALA A 1 98 ? -33.187 -7.059 39.557 1.00 64.62 98 ALA A CA 1
ATOM 711 C C . ALA A 1 98 ? -32.874 -6.923 41.058 1.00 64.62 98 ALA A C 1
ATOM 713 O O . ALA A 1 98 ? -32.542 -7.895 41.737 1.00 64.62 98 ALA A O 1
ATOM 714 N N . ILE A 1 99 ? -33.035 -5.710 41.595 1.00 71.50 99 ILE A N 1
ATOM 715 C CA . ILE A 1 99 ? -33.053 -5.517 43.048 1.00 71.50 99 ILE A CA 1
ATOM 716 C C . ILE A 1 99 ? -34.261 -6.289 43.602 1.00 71.50 99 ILE A C 1
ATOM 718 O O . ILE A 1 99 ? -35.359 -6.146 43.039 1.00 71.50 99 ILE A O 1
ATOM 722 N N . PRO A 1 100 ? -34.097 -7.064 44.697 1.00 79.62 100 PRO A N 1
ATOM 723 C CA . PRO A 1 100 ? -35.202 -7.785 45.308 1.00 79.62 100 PRO A CA 1
ATOM 724 C C . PRO A 1 100 ? -36.421 -6.877 45.511 1.00 79.62 100 PRO A C 1
ATOM 726 O O . PRO A 1 100 ? -36.254 -5.750 45.988 1.00 79.62 100 PRO A O 1
ATOM 729 N N . PRO A 1 101 ? -37.646 -7.324 45.176 1.00 79.81 101 PRO A N 1
ATOM 730 C CA . PRO A 1 101 ? -38.843 -6.487 45.275 1.00 79.81 101 PRO A CA 1
ATOM 731 C C . PRO A 1 101 ? -39.033 -5.832 46.649 1.00 79.81 101 PRO A C 1
ATOM 733 O O . PRO A 1 101 ? -39.416 -4.666 46.737 1.00 79.81 101 PRO A O 1
ATOM 736 N N . SER A 1 102 ? -38.677 -6.541 47.722 1.00 84.00 102 SER A N 1
ATOM 737 C CA . SER A 1 102 ? -38.702 -6.043 49.102 1.00 84.00 102 SER A CA 1
ATOM 738 C C . SER A 1 102 ? -37.777 -4.844 49.352 1.00 84.00 102 SER A C 1
ATOM 740 O O . SER A 1 102 ? -38.024 -4.062 50.270 1.00 84.00 102 SER A O 1
ATOM 742 N N . CYS A 1 103 ? -36.747 -4.663 48.524 1.00 78.88 103 CYS A N 1
ATOM 743 C CA . CYS A 1 103 ? -35.740 -3.610 48.627 1.00 78.88 103 CYS A CA 1
ATOM 744 C C . CYS A 1 103 ? -35.964 -2.422 47.681 1.00 78.88 103 CYS A C 1
ATOM 746 O O . CYS A 1 103 ? -35.304 -1.389 47.828 1.00 78.88 103 CYS A O 1
ATOM 748 N N . GLN A 1 104 ? -36.902 -2.517 46.737 1.00 77.12 104 GLN A N 1
ATOM 749 C CA . GLN A 1 104 ? -37.147 -1.462 45.745 1.00 77.12 104 GLN A CA 1
ATOM 750 C C . GLN A 1 104 ? -37.668 -0.164 46.375 1.00 77.12 104 GLN A C 1
ATOM 752 O O . GLN A 1 104 ? -37.363 0.922 45.894 1.00 77.12 104 GLN A O 1
ATOM 757 N N . ASN A 1 105 ? -38.389 -0.234 47.498 1.00 76.38 105 ASN A N 1
ATOM 758 C CA . ASN A 1 105 ? -38.790 0.973 48.229 1.00 76.38 105 ASN A CA 1
ATOM 759 C C . ASN A 1 105 ? -37.588 1.738 48.798 1.00 76.38 105 ASN A C 1
ATOM 761 O O . ASN A 1 105 ? -37.628 2.965 48.883 1.00 76.38 105 ASN A O 1
ATOM 765 N N . SER A 1 106 ? -36.528 1.021 49.170 1.00 74.00 106 SER A N 1
ATOM 766 C CA . SER A 1 106 ? -35.336 1.593 49.792 1.00 74.00 106 SER A CA 1
ATOM 767 C C . SER A 1 106 ? -34.320 2.089 48.763 1.00 74.00 106 SER A C 1
ATOM 769 O O . SER A 1 106 ? -33.706 3.125 48.997 1.00 74.00 106 SER A O 1
ATOM 771 N N . PHE A 1 107 ? -34.157 1.405 47.626 1.00 68.25 107 PHE A N 1
ATOM 772 C CA . PHE A 1 107 ? -33.134 1.725 46.612 1.00 68.25 107 PHE A CA 1
ATOM 773 C C . PHE A 1 107 ? -33.697 2.205 45.262 1.00 68.25 107 PHE A C 1
ATOM 775 O O . PHE A 1 107 ? -32.979 2.707 44.404 1.00 68.25 107 PHE A O 1
ATOM 782 N N . GLY A 1 108 ? -35.002 2.087 45.042 1.00 66.62 108 GLY A N 1
ATOM 783 C CA . GLY A 1 108 ? -35.563 2.181 43.698 1.00 66.62 108 GLY A CA 1
ATOM 784 C C . GLY A 1 108 ? -35.174 0.969 42.846 1.00 66.62 108 GLY A C 1
ATOM 785 O O . GLY A 1 108 ? -34.881 -0.109 43.361 1.00 66.62 108 GLY A O 1
ATOM 786 N N . PHE A 1 109 ? -35.200 1.148 41.526 1.00 58.47 109 PHE A N 1
ATOM 787 C CA . PHE A 1 109 ? -34.942 0.081 40.550 1.00 58.47 109 PHE A CA 1
ATOM 788 C C . PHE A 1 109 ? -33.500 0.066 40.022 1.00 58.47 109 PHE A C 1
ATOM 790 O O . PHE A 1 109 ? -33.110 -0.868 39.326 1.00 58.47 109 PHE A O 1
ATOM 797 N N . ALA A 1 110 ? -32.715 1.104 40.324 1.00 50.28 110 ALA A N 1
ATOM 798 C CA . ALA A 1 110 ? -31.382 1.298 39.767 1.00 50.28 110 ALA A CA 1
ATOM 799 C C . ALA A 1 110 ? -30.294 0.713 40.676 1.00 50.28 110 ALA A C 1
ATOM 801 O O . ALA A 1 110 ? -30.298 0.911 41.891 1.00 50.28 110 ALA A O 1
ATOM 802 N N . ARG A 1 111 ? -29.323 0.040 40.058 1.00 57.34 111 ARG A N 1
ATOM 803 C CA . ARG A 1 111 ? -28.166 -0.592 40.705 1.00 57.34 111 ARG A CA 1
ATOM 804 C C . ARG A 1 111 ? -26.897 -0.189 39.968 1.00 57.34 111 ARG A C 1
ATOM 806 O O . ARG A 1 111 ? -26.907 -0.049 38.747 1.00 57.34 111 ARG A O 1
ATOM 813 N N . GLN A 1 112 ? -25.829 0.069 40.715 1.00 51.59 112 GLN A N 1
ATOM 814 C CA . GLN A 1 112 ? -24.672 0.767 40.164 1.00 51.59 112 GLN A CA 1
ATOM 815 C C . GLN A 1 112 ? -23.685 -0.203 39.501 1.00 51.59 112 GLN A C 1
ATOM 817 O O . GLN A 1 112 ? -23.444 -0.072 38.311 1.00 51.59 112 GLN A O 1
ATOM 822 N N . ASP A 1 113 ? -23.148 -1.202 40.204 1.00 57.69 113 ASP A N 1
ATOM 823 C CA . ASP A 1 113 ? -22.201 -2.151 39.595 1.00 57.69 113 ASP A CA 1
ATOM 824 C C . ASP A 1 113 ? -21.930 -3.352 40.521 1.00 57.69 113 ASP A C 1
ATOM 826 O O . ASP A 1 113 ? -22.173 -3.258 41.732 1.00 57.69 113 ASP A O 1
ATOM 830 N N . VAL A 1 114 ? -21.407 -4.452 39.966 1.00 59.72 114 VAL A N 1
ATOM 831 C CA . VAL A 1 114 ? -20.746 -5.524 40.735 1.00 59.72 114 VAL A CA 1
ATOM 832 C C . VAL A 1 114 ? -19.327 -5.662 40.251 1.00 59.72 114 VAL A C 1
ATOM 834 O O . VAL A 1 114 ? -19.086 -6.092 39.129 1.00 59.72 114 VAL A O 1
ATOM 837 N N . MET A 1 115 ? -18.389 -5.348 41.132 1.00 61.66 115 MET A N 1
ATOM 838 C CA . MET A 1 115 ? -16.980 -5.554 40.852 1.00 61.66 115 MET A CA 1
ATOM 839 C C . MET A 1 115 ? -16.493 -6.774 41.621 1.00 61.66 115 MET A C 1
ATOM 841 O O . MET A 1 115 ? -16.682 -6.867 42.837 1.00 61.66 115 MET A O 1
ATOM 845 N N . ALA A 1 116 ? -15.888 -7.705 40.892 1.00 66.44 116 ALA A N 1
ATOM 846 C CA . ALA A 1 116 ? -15.296 -8.916 41.427 1.00 66.44 116 ALA A CA 1
ATOM 847 C C . ALA A 1 116 ? -13.779 -8.834 41.300 1.00 66.44 116 ALA A C 1
ATOM 849 O O . ALA A 1 116 ? -13.260 -8.526 40.228 1.00 66.44 116 ALA A O 1
ATOM 850 N N . PHE A 1 117 ? -13.078 -9.109 42.392 1.00 69.88 117 PHE A N 1
ATOM 851 C CA . PHE A 1 117 ? -11.622 -9.071 42.432 1.00 69.88 117 PHE A CA 1
ATOM 852 C C . PHE A 1 117 ? -11.109 -10.398 42.971 1.00 69.88 117 PHE A C 1
ATOM 854 O O . PHE A 1 117 ? -11.401 -10.737 44.119 1.00 69.88 117 PHE A O 1
ATOM 861 N N . ASP A 1 118 ? -10.381 -11.143 42.146 1.00 72.25 118 ASP A N 1
ATOM 862 C CA . ASP A 1 118 ? -9.724 -12.381 42.556 1.00 72.25 118 ASP A CA 1
ATOM 863 C C . ASP A 1 118 ? -8.460 -12.092 43.386 1.00 72.25 118 ASP A C 1
ATOM 865 O O . ASP A 1 118 ? -7.970 -10.959 43.477 1.00 72.25 118 ASP A O 1
ATOM 869 N N . ALA A 1 119 ? -7.902 -13.127 44.009 1.00 72.38 119 ALA A N 1
ATOM 870 C CA . ALA A 1 119 ? -6.684 -12.996 44.802 1.00 72.38 119 ALA A CA 1
ATOM 871 C C . ALA A 1 119 ? -5.487 -12.442 43.997 1.00 72.38 119 ALA A C 1
ATOM 873 O O . ALA A 1 119 ? -4.637 -11.750 44.561 1.00 72.38 119 ALA A O 1
ATOM 874 N N . ALA A 1 120 ? -5.424 -12.698 42.683 1.00 75.38 120 ALA A N 1
ATOM 875 C CA . ALA A 1 120 ? -4.360 -12.198 41.813 1.00 75.38 120 ALA A CA 1
ATOM 876 C C . ALA A 1 120 ? -4.454 -10.677 41.605 1.00 75.38 120 ALA A C 1
ATOM 878 O O . ALA A 1 120 ? -3.447 -9.972 41.705 1.00 75.38 120 ALA A O 1
ATOM 879 N N . PHE A 1 121 ? -5.658 -10.149 41.385 1.00 71.25 121 PHE A N 1
ATOM 880 C CA . PHE A 1 121 ? -5.929 -8.718 41.324 1.00 71.25 121 PHE A CA 1
ATOM 881 C C . PHE A 1 121 ? -5.615 -8.045 42.662 1.00 71.25 121 PHE A C 1
ATOM 883 O O . PHE A 1 121 ? -5.001 -6.978 42.699 1.00 71.25 121 PHE A O 1
ATOM 890 N N . LEU A 1 122 ? -5.992 -8.683 43.771 1.00 73.06 122 LEU A N 1
ATOM 891 C CA . LEU A 1 122 ? -5.784 -8.155 45.121 1.00 73.06 122 LEU A CA 1
ATOM 892 C C . LEU A 1 122 ? -4.315 -8.160 45.563 1.00 73.06 122 LEU A C 1
ATOM 894 O O . LEU A 1 122 ? -3.946 -7.392 46.449 1.00 73.06 122 LEU A O 1
ATOM 898 N N . ALA A 1 123 ? -3.457 -8.943 44.905 1.00 75.44 123 ALA A N 1
ATOM 899 C CA . ALA A 1 123 ? -2.008 -8.874 45.079 1.00 75.44 123 ALA A CA 1
ATOM 900 C C . ALA A 1 123 ? -1.373 -7.627 44.421 1.00 75.44 123 ALA A C 1
ATOM 902 O O . ALA A 1 123 ? -0.202 -7.324 44.667 1.00 75.44 123 ALA A O 1
ATOM 903 N N . ASN A 1 124 ? -2.113 -6.885 43.586 1.00 75.88 124 ASN A N 1
ATOM 904 C CA . ASN A 1 124 ? -1.613 -5.680 42.931 1.00 75.88 124 ASN A CA 1
ATOM 905 C C . ASN A 1 124 ? -1.548 -4.499 43.911 1.00 75.88 124 ASN A C 1
ATOM 907 O O . ASN A 1 124 ? -2.559 -3.877 44.227 1.00 75.88 124 ASN A O 1
ATOM 911 N N . THR A 1 125 ? -0.339 -4.113 44.312 1.00 75.19 125 THR A N 1
ATOM 912 C CA . THR A 1 125 ? -0.099 -3.060 45.314 1.00 75.19 125 THR A CA 1
ATOM 913 C C . THR A 1 125 ? -0.551 -1.654 44.902 1.00 75.19 125 THR A C 1
ATOM 915 O O . THR A 1 125 ? -0.623 -0.767 45.754 1.00 75.19 125 THR A O 1
ATOM 918 N N . ILE A 1 126 ? -0.860 -1.428 43.621 1.00 66.94 126 ILE A N 1
ATOM 919 C CA . ILE A 1 126 ? -1.327 -0.139 43.094 1.00 66.94 126 ILE A CA 1
ATOM 920 C C . ILE A 1 126 ? -2.853 -0.128 42.979 1.00 66.94 126 ILE A C 1
ATOM 922 O O . ILE A 1 126 ? -3.500 0.819 43.420 1.00 66.94 126 ILE A O 1
ATOM 926 N N . LEU A 1 127 ? -3.435 -1.167 42.376 1.00 61.50 127 LEU A N 1
ATOM 927 C CA . LEU A 1 127 ? -4.866 -1.206 42.067 1.00 61.50 127 LEU A CA 1
ATOM 928 C C . LEU A 1 127 ? -5.711 -1.738 43.226 1.00 61.50 127 LEU A C 1
ATOM 930 O O . LEU A 1 127 ? -6.835 -1.269 43.412 1.00 61.50 127 LEU A O 1
ATOM 934 N N . ALA A 1 128 ? -5.182 -2.666 44.027 1.00 68.62 128 ALA A N 1
ATOM 935 C CA . ALA A 1 128 ? -5.929 -3.276 45.120 1.00 68.62 128 ALA A CA 1
ATOM 936 C C . ALA A 1 128 ? -6.419 -2.246 46.158 1.00 68.62 128 ALA A C 1
ATOM 938 O O . ALA A 1 128 ? -7.620 -2.245 46.425 1.00 68.62 128 ALA A O 1
ATOM 939 N N . PRO A 1 129 ? -5.602 -1.285 46.651 1.00 68.25 129 PRO A N 1
ATOM 940 C CA . PRO A 1 129 ? -6.062 -0.260 47.598 1.00 68.25 129 PRO A CA 1
ATOM 941 C C . PRO A 1 129 ? -7.218 0.577 47.083 1.00 68.25 129 PRO A C 1
ATOM 943 O O . PRO A 1 129 ? -8.116 0.929 47.840 1.00 68.25 129 PRO A O 1
ATOM 946 N N . VAL A 1 130 ? -7.192 0.910 45.791 1.00 65.50 130 VAL A N 1
ATOM 947 C CA . VAL A 1 130 ? -8.207 1.751 45.152 1.00 65.50 130 VAL A CA 1
ATOM 948 C C . VAL A 1 130 ? -9.547 1.018 45.128 1.00 65.50 130 VAL A C 1
ATOM 950 O O . VAL A 1 130 ? -10.590 1.621 45.379 1.00 65.50 130 VAL A O 1
ATOM 953 N N . GLN A 1 131 ? -9.517 -0.290 44.871 1.00 67.12 131 GLN A N 1
ATOM 954 C CA . GLN A 1 131 ? -10.718 -1.099 44.685 1.00 67.12 131 GLN A CA 1
ATOM 955 C C . GLN A 1 131 ? -11.295 -1.670 45.982 1.00 67.12 131 GLN A C 1
ATOM 957 O O . GLN A 1 131 ? -12.518 -1.760 46.110 1.00 67.12 131 GLN A O 1
ATOM 962 N N . THR A 1 132 ? -10.445 -1.985 46.963 1.00 66.31 132 THR A N 1
ATOM 963 C CA . THR A 1 132 ? -10.862 -2.437 48.301 1.00 66.31 132 THR A CA 1
ATOM 964 C C . THR A 1 132 ? -11.057 -1.295 49.288 1.00 66.31 132 THR A C 1
ATOM 966 O O . THR A 1 132 ? -11.377 -1.543 50.455 1.00 66.31 132 THR A O 1
ATOM 969 N N . SER A 1 133 ? -10.857 -0.048 48.847 1.00 64.88 133 SER A N 1
ATOM 970 C CA . SER A 1 133 ? -11.098 1.122 49.678 1.00 64.88 133 SER A CA 1
ATOM 971 C C . SER A 1 133 ? -12.548 1.166 50.137 1.00 64.88 133 SER A C 1
ATOM 973 O O . SER A 1 133 ? -13.498 0.916 49.393 1.00 64.88 133 SER A O 1
ATOM 975 N N . LYS A 1 134 ? -12.704 1.568 51.393 1.00 58.09 134 LYS A N 1
ATOM 976 C CA . LYS A 1 134 ? -13.997 1.928 51.960 1.00 58.09 134 LYS A CA 1
ATOM 977 C C . LYS A 1 134 ? -14.536 3.267 51.461 1.00 58.09 134 LYS A C 1
ATOM 979 O O . LYS A 1 134 ? -15.689 3.593 51.728 1.00 58.09 134 LYS A O 1
ATOM 984 N N . GLU A 1 135 ? -13.702 4.040 50.775 1.00 55.47 135 GLU A N 1
ATOM 985 C CA . GLU A 1 135 ? -14.022 5.359 50.245 1.00 55.47 135 GLU A CA 1
ATOM 986 C C . GLU A 1 135 ? -14.303 5.270 48.743 1.00 55.47 135 GLU A C 1
ATOM 988 O O . GLU A 1 135 ? -13.535 4.676 47.980 1.00 55.47 135 GLU A O 1
ATOM 993 N N . GLN A 1 136 ? -15.412 5.872 48.309 1.00 53.25 136 GLN A N 1
ATOM 994 C CA . GLN A 1 136 ? -15.747 5.966 46.894 1.00 53.25 136 GLN A CA 1
ATOM 995 C C . GLN A 1 136 ? -14.830 6.981 46.211 1.00 53.25 136 GLN A C 1
ATOM 997 O O . GLN A 1 136 ? -14.766 8.142 46.609 1.00 53.25 136 GLN A O 1
ATOM 1002 N N . GLN A 1 137 ? -14.134 6.541 45.165 1.00 49.09 137 GLN A N 1
ATOM 1003 C CA . GLN A 1 137 ? -13.193 7.382 44.433 1.00 49.09 137 GLN A CA 1
ATOM 1004 C C . GLN A 1 137 ? -13.927 8.278 43.434 1.00 49.09 137 GLN A C 1
ATOM 1006 O O . GLN A 1 137 ? -14.931 7.880 42.829 1.00 49.09 137 GLN A O 1
ATOM 1011 N N . GLN A 1 138 ? -13.409 9.483 43.217 1.00 40.84 138 GLN A N 1
ATOM 1012 C CA . GLN A 1 138 ? -13.931 10.387 42.197 1.00 40.84 138 GLN A CA 1
ATOM 1013 C C . GLN A 1 138 ? -13.838 9.709 40.816 1.00 40.84 138 GLN A C 1
ATOM 1015 O O . GLN A 1 138 ? -12.817 9.111 40.489 1.00 40.84 138 GLN A O 1
ATOM 1020 N N . TYR A 1 139 ? -14.913 9.769 40.024 1.00 40.38 139 TYR A N 1
ATOM 1021 C CA . TYR A 1 139 ? -15.011 9.165 38.680 1.00 40.38 139 TYR A CA 1
ATOM 1022 C C . TYR A 1 139 ? -15.037 7.622 38.612 1.00 40.38 139 TYR A C 1
ATOM 1024 O O . TYR A 1 139 ? -14.946 7.059 37.525 1.00 40.38 139 TYR A O 1
ATOM 1032 N N . SER A 1 140 ? -15.228 6.919 39.733 1.00 44.00 140 SER A N 1
ATOM 1033 C CA . SER A 1 140 ? -15.195 5.441 39.793 1.00 44.00 140 SER A CA 1
ATOM 1034 C C . SER A 1 140 ? -16.561 4.742 39.655 1.00 44.00 140 SER A C 1
ATOM 1036 O O . SER A 1 140 ? -16.774 3.667 40.209 1.00 44.00 140 SER A O 1
ATOM 1038 N N . TRP A 1 141 ? -17.524 5.349 38.959 1.00 43.94 141 TRP A N 1
ATOM 1039 C CA . TRP A 1 141 ? -18.922 4.896 38.959 1.00 43.94 141 TRP A CA 1
ATOM 1040 C C . TRP A 1 141 ? -19.599 4.881 37.591 1.00 43.94 141 TRP A C 1
ATOM 1042 O O . TRP A 1 141 ? -19.364 5.746 36.749 1.00 43.94 141 TRP A O 1
ATOM 1052 N N . ARG A 1 142 ? -20.468 3.880 37.413 1.00 43.12 142 ARG A N 1
ATOM 1053 C CA . ARG A 1 142 ? -21.341 3.617 36.260 1.00 43.12 142 ARG A CA 1
ATOM 1054 C C . ARG A 1 142 ? -22.718 3.241 36.820 1.00 43.12 142 ARG A C 1
ATOM 1056 O O . ARG A 1 142 ? -22.743 2.607 37.861 1.00 43.12 142 ARG A O 1
ATOM 1063 N N . ILE A 1 143 ? -23.840 3.657 36.226 1.00 43.00 143 ILE A N 1
ATOM 1064 C CA . ILE A 1 143 ? -25.191 3.370 36.762 1.00 43.00 143 ILE A CA 1
ATOM 1065 C C . ILE A 1 143 ? -26.000 2.575 35.736 1.00 43.00 143 ILE A C 1
ATOM 1067 O O . ILE A 1 143 ? -26.227 3.045 34.623 1.00 43.00 143 ILE A O 1
ATOM 1071 N N . GLY A 1 144 ? -26.494 1.400 36.132 1.00 44.06 144 GLY A N 1
ATOM 1072 C CA . GLY A 1 144 ? -27.481 0.629 35.381 1.00 44.06 144 GLY A CA 1
ATOM 1073 C C . GLY A 1 144 ? -28.909 0.969 35.819 1.00 44.06 144 GLY A C 1
ATOM 1074 O O . GLY A 1 144 ? -29.224 1.028 37.006 1.00 44.06 144 GLY A O 1
ATOM 1075 N N . THR A 1 145 ? -29.813 1.170 34.858 1.00 42.09 145 THR A N 1
ATOM 1076 C CA . THR A 1 145 ? -31.236 1.476 35.139 1.00 42.09 145 THR A CA 1
ATOM 1077 C C . THR A 1 145 ? -32.085 0.240 35.467 1.00 42.09 145 THR A C 1
ATOM 1079 O O . THR A 1 145 ? -33.270 0.381 35.751 1.00 42.09 145 THR A O 1
ATOM 1082 N N . GLY A 1 146 ? -31.497 -0.964 35.429 1.00 42.22 146 GLY A N 1
ATOM 1083 C CA . GLY A 1 146 ? -32.180 -2.219 35.768 1.00 42.22 146 GLY A CA 1
ATOM 1084 C C . GLY A 1 146 ? -33.226 -2.695 34.749 1.00 42.22 146 GLY A C 1
ATOM 1085 O O . GLY A 1 146 ? -33.954 -3.637 35.040 1.00 42.22 146 GLY A O 1
ATOM 1086 N N . TYR A 1 147 ? -33.323 -2.076 33.567 1.00 38.62 147 TYR A N 1
ATOM 1087 C CA . TYR A 1 147 ? -34.260 -2.488 32.516 1.00 38.62 147 TYR A CA 1
ATOM 1088 C C . TYR A 1 147 ? -33.589 -3.449 31.527 1.00 38.62 147 TYR A C 1
ATOM 1090 O O . TYR A 1 147 ? -32.623 -3.062 30.868 1.00 38.62 147 TYR A O 1
ATOM 1098 N N . HIS A 1 148 ? -34.107 -4.673 31.418 1.00 41.62 148 HIS A N 1
ATOM 1099 C CA . HIS A 1 148 ? -33.708 -5.660 30.414 1.00 41.62 148 HIS A CA 1
ATOM 1100 C C . HIS A 1 148 ? -34.885 -6.571 30.045 1.00 41.62 148 HIS A C 1
ATOM 1102 O O . HIS A 1 148 ? -35.764 -6.813 30.877 1.00 41.62 148 HIS A O 1
ATOM 1108 N N . ASP A 1 149 ? -34.904 -7.069 28.808 1.00 35.53 149 ASP A N 1
ATOM 1109 C CA . ASP A 1 149 ? -35.840 -8.117 28.403 1.00 35.53 149 ASP A CA 1
ATOM 1110 C C . ASP A 1 149 ? -35.399 -9.462 29.014 1.00 35.53 149 ASP A C 1
ATOM 1112 O O . ASP A 1 149 ? -34.199 -9.762 29.020 1.00 35.53 149 ASP A O 1
ATOM 1116 N N . PRO A 1 150 ? -36.322 -10.288 29.546 1.00 35.19 150 PRO A N 1
ATOM 1117 C CA . PRO A 1 150 ? -35.967 -11.587 30.110 1.00 35.19 150 PRO A CA 1
ATOM 1118 C C . PRO A 1 150 ? -35.254 -12.462 29.068 1.00 35.19 150 PRO A C 1
ATOM 1120 O O . PRO A 1 150 ? -35.843 -12.818 28.050 1.00 35.19 150 PRO A O 1
ATOM 1123 N N . GLY A 1 151 ? -33.993 -12.816 29.332 1.00 41.25 151 GLY A N 1
ATOM 1124 C CA . GLY A 1 151 ? -33.174 -13.655 28.448 1.00 41.25 151 GLY A CA 1
ATOM 1125 C C . GLY A 1 151 ? -32.263 -12.913 27.457 1.00 41.25 151 GLY A C 1
ATOM 1126 O O . GLY A 1 151 ? -31.579 -13.584 26.687 1.00 41.25 151 GLY A O 1
ATOM 1127 N N . ASP A 1 152 ? -32.197 -11.573 27.467 1.00 39.47 152 ASP A N 1
ATOM 1128 C CA . ASP A 1 152 ? -31.232 -10.819 26.645 1.00 39.47 152 ASP A CA 1
ATOM 1129 C C . ASP A 1 152 ? -29.871 -10.669 27.355 1.00 39.47 152 ASP A C 1
ATOM 1131 O O . ASP A 1 152 ? -29.684 -9.821 28.232 1.00 39.47 152 ASP A O 1
ATOM 1135 N N . ALA A 1 153 ? -28.885 -11.465 26.933 1.00 40.81 153 ALA A N 1
ATOM 1136 C CA . ALA A 1 153 ? -27.515 -11.409 27.447 1.00 40.81 153 ALA A CA 1
ATOM 1137 C C . ALA A 1 153 ? -26.803 -10.058 27.179 1.00 40.81 153 ALA A C 1
ATOM 1139 O O . ALA A 1 153 ? -25.860 -9.710 27.891 1.00 40.81 153 ALA A O 1
ATOM 1140 N N . ARG A 1 154 ? -27.263 -9.250 26.205 1.00 37.44 154 ARG A N 1
ATOM 1141 C CA . ARG A 1 154 ? -26.663 -7.944 25.840 1.00 37.44 154 ARG A CA 1
ATOM 1142 C C . ARG A 1 154 ? -27.001 -6.833 26.823 1.00 37.44 154 ARG A C 1
ATOM 1144 O O . ARG A 1 154 ? -26.347 -5.785 26.816 1.00 37.44 154 ARG A O 1
ATOM 1151 N N . ALA A 1 155 ? -27.974 -7.058 27.703 1.00 36.44 155 ALA A N 1
ATOM 1152 C CA . ALA A 1 155 ? -28.214 -6.179 28.834 1.00 36.44 155 ALA A CA 1
ATOM 1153 C C . ALA A 1 155 ? -26.950 -6.044 29.691 1.00 36.44 155 ALA A C 1
ATOM 1155 O O . ALA A 1 155 ? -26.628 -4.930 30.089 1.00 36.44 155 ALA A O 1
ATOM 1156 N N . HIS A 1 156 ? -26.173 -7.127 29.850 1.00 36.50 156 HIS A N 1
ATOM 1157 C CA . HIS A 1 156 ? -24.973 -7.145 30.686 1.00 36.50 156 HIS A CA 1
ATOM 1158 C C . HIS A 1 156 ? -23.785 -6.332 30.143 1.00 36.50 156 HIS A C 1
ATOM 1160 O O . HIS A 1 156 ? -22.931 -5.891 30.910 1.00 36.50 156 HIS A O 1
ATOM 1166 N N . ALA A 1 157 ? -23.732 -6.080 28.834 1.00 34.78 157 ALA A N 1
ATOM 1167 C CA . ALA A 1 157 ? -22.608 -5.388 28.198 1.00 34.78 157 ALA A CA 1
ATOM 1168 C C . ALA A 1 157 ? -22.862 -3.881 27.979 1.00 34.78 157 ALA A C 1
ATOM 1170 O O . ALA A 1 157 ? -21.927 -3.099 27.809 1.00 34.78 157 ALA A O 1
ATOM 1171 N N . SER A 1 158 ? -24.127 -3.445 28.017 1.00 33.94 158 SER A N 1
ATOM 1172 C CA . SER A 1 158 ? -24.562 -2.172 27.417 1.00 33.94 158 SER A CA 1
ATOM 1173 C C . SER A 1 158 ? -24.785 -1.007 28.408 1.00 33.94 158 SER A C 1
ATOM 1175 O O . SER A 1 158 ? -25.234 0.066 27.999 1.00 33.94 158 SER A O 1
ATOM 1177 N N . ALA A 1 159 ? -24.459 -1.147 29.705 1.00 33.31 159 ALA A N 1
ATOM 1178 C CA . ALA A 1 159 ? -24.580 -0.049 30.693 1.00 33.31 159 ALA A CA 1
ATOM 1179 C C . ALA A 1 159 ? -23.597 1.114 30.482 1.00 33.31 159 ALA A C 1
ATOM 1181 O O . ALA A 1 159 ? -23.767 2.171 31.086 1.00 33.31 159 ALA A O 1
ATOM 1182 N N . ALA A 1 160 ? -22.572 0.951 29.644 1.00 33.00 160 ALA A N 1
ATOM 1183 C CA . ALA A 1 160 ? -21.530 1.961 29.469 1.00 33.00 160 ALA A CA 1
ATOM 1184 C C . ALA A 1 160 ? -22.008 3.249 28.767 1.00 33.00 160 ALA A C 1
ATOM 1186 O O . ALA A 1 160 ? -21.310 4.257 28.844 1.00 33.00 160 ALA A O 1
ATOM 1187 N N . ASN A 1 161 ? -23.176 3.233 28.107 1.00 30.73 161 ASN A N 1
ATOM 1188 C CA . ASN A 1 161 ? -23.625 4.319 27.226 1.00 30.73 161 ASN A CA 1
ATOM 1189 C C . ASN A 1 161 ? -24.869 5.082 27.726 1.00 30.73 161 ASN A C 1
ATOM 1191 O O . ASN A 1 161 ? -25.625 5.631 26.925 1.00 30.73 161 ASN A O 1
ATOM 1195 N N . ARG A 1 162 ? -25.136 5.100 29.041 1.00 29.27 162 ARG A N 1
ATOM 1196 C CA . ARG A 1 162 ? -26.260 5.865 29.613 1.00 29.27 162 ARG A CA 1
ATOM 1197 C C . ARG A 1 162 ? -25.804 6.805 30.729 1.00 29.27 162 ARG A C 1
ATOM 1199 O O . ARG A 1 162 ? -24.992 6.438 31.568 1.00 29.27 162 ARG A O 1
ATOM 1206 N N . THR A 1 163 ? -26.352 8.019 30.669 1.00 29.16 163 THR A N 1
ATOM 1207 C CA . THR A 1 163 ? -26.307 9.160 31.600 1.00 29.16 163 THR A CA 1
ATOM 1208 C C . THR A 1 163 ? -25.299 9.072 32.750 1.00 29.16 163 THR A C 1
ATOM 1210 O O . THR A 1 163 ? -25.542 8.437 33.775 1.00 29.16 163 THR A O 1
ATOM 1213 N N . TYR A 1 164 ? -24.206 9.826 32.627 1.00 29.77 164 TYR A N 1
ATOM 1214 C CA . TYR A 1 164 ? -23.308 10.114 33.742 1.00 29.77 164 TYR A CA 1
ATOM 1215 C C . TYR A 1 164 ? -24.003 11.046 34.743 1.00 29.77 164 TYR A C 1
ATOM 1217 O O . TYR A 1 164 ? -24.363 12.172 34.405 1.00 29.77 164 TYR A O 1
ATOM 1225 N N . LEU A 1 165 ? -24.162 10.600 35.988 1.00 30.92 165 LEU A N 1
ATOM 1226 C CA . LEU A 1 165 ? -24.464 11.481 37.114 1.00 30.92 165 LEU A CA 1
ATOM 1227 C C . LEU A 1 165 ? -23.145 11.841 37.801 1.00 30.92 165 LEU A C 1
ATOM 1229 O O . LEU A 1 165 ? -22.456 10.974 38.330 1.00 30.92 165 LEU A O 1
ATOM 1233 N N . ILE A 1 166 ? -22.790 13.126 37.791 1.00 27.27 166 ILE A N 1
ATOM 1234 C CA . ILE A 1 166 ? -21.738 13.668 38.655 1.00 27.27 166 ILE A CA 1
ATOM 1235 C C . ILE A 1 166 ? -22.421 14.080 39.958 1.00 27.27 166 ILE A C 1
ATOM 1237 O O . ILE A 1 166 ? -23.175 15.047 39.988 1.00 27.27 166 ILE A O 1
ATOM 1241 N N . ALA A 1 167 ? -22.167 13.356 41.039 1.00 26.70 167 ALA A N 1
ATOM 1242 C CA . ALA A 1 167 ? -22.578 13.745 42.379 1.00 26.70 167 ALA A CA 1
ATOM 1243 C C . ALA A 1 167 ? -21.443 13.546 43.391 1.00 26.70 167 ALA A C 1
ATOM 1245 O O . ALA A 1 167 ? -20.627 12.630 43.296 1.00 26.70 167 ALA A O 1
ATOM 1246 N N . THR A 1 168 ? -21.413 14.427 44.381 1.00 24.38 168 THR A N 1
ATOM 1247 C CA . THR A 1 168 ? -20.511 14.354 45.529 1.00 24.38 168 THR A CA 1
ATOM 1248 C C . THR A 1 168 ? -21.244 13.608 46.642 1.00 24.38 168 THR A C 1
ATOM 1250 O O . THR A 1 168 ? -22.318 14.039 47.061 1.00 24.38 168 THR A O 1
ATOM 1253 N N . LEU A 1 169 ? -20.709 12.472 47.093 1.00 24.73 169 LEU A N 1
ATOM 1254 C CA . LEU A 1 169 ? -21.386 11.555 48.018 1.00 24.73 169 LEU A CA 1
ATOM 1255 C C . LEU A 1 169 ? -20.730 11.552 49.412 1.00 24.73 169 LEU A C 1
ATOM 1257 O O . LEU A 1 169 ? -19.520 11.342 49.493 1.00 24.73 169 LEU A O 1
ATOM 1261 N N . PRO A 1 170 ? -21.489 11.704 50.513 1.00 25.48 170 PRO A N 1
ATOM 1262 C CA . PRO A 1 170 ? -21.051 11.287 51.848 1.00 25.48 170 PRO A CA 1
ATOM 1263 C C . PRO A 1 170 ? -21.212 9.756 52.054 1.00 25.48 170 PRO A C 1
ATOM 1265 O O . PRO A 1 170 ? -22.135 9.144 51.519 1.00 25.48 170 PRO A O 1
ATOM 1268 N N . LEU A 1 171 ? -20.283 9.133 52.799 1.00 27.36 171 LEU A N 1
ATOM 1269 C CA . LEU A 1 171 ? -19.973 7.680 52.838 1.00 27.36 171 LEU A CA 1
ATOM 1270 C C . LEU A 1 171 ? -20.601 6.915 54.026 1.00 27.36 171 LEU A C 1
ATOM 1272 O O . LEU A 1 171 ? -20.480 7.412 55.141 1.00 27.36 171 LEU A O 1
ATOM 1276 N N . VAL A 1 172 ? -21.101 5.666 53.855 1.00 33.41 172 VAL A N 1
ATOM 1277 C CA . VAL A 1 172 ? -21.414 4.714 54.969 1.00 33.41 172 VAL A CA 1
ATOM 1278 C C . VAL A 1 172 ? -21.260 3.209 54.624 1.00 33.41 172 VAL A C 1
ATOM 1280 O O . VAL A 1 172 ? -21.446 2.783 53.488 1.00 33.41 172 VAL A O 1
ATOM 1283 N N . TRP A 1 173 ? -20.943 2.410 55.662 1.00 30.94 173 TRP A N 1
ATOM 1284 C CA . TRP A 1 173 ? -20.749 0.942 55.724 1.00 30.94 173 TRP A CA 1
ATOM 1285 C C . TRP A 1 173 ? -21.974 0.149 56.231 1.00 30.94 173 TRP A C 1
ATOM 1287 O O . TRP A 1 173 ? -22.590 0.579 57.203 1.00 30.94 173 TRP A O 1
ATOM 1297 N N . CYS A 1 174 ? -22.192 -1.094 55.766 1.00 30.38 174 CYS A N 1
ATOM 1298 C CA . CYS A 1 174 ? -23.057 -2.095 56.430 1.00 30.38 174 CYS A CA 1
ATOM 1299 C C . CYS A 1 174 ? -22.366 -3.454 56.627 1.00 30.38 174 CYS A C 1
ATOM 1301 O O . CYS A 1 174 ? -21.668 -3.937 55.743 1.00 30.38 174 CYS A O 1
ATOM 1303 N N . LYS A 1 175 ? -22.581 -4.093 57.787 1.00 29.84 175 LYS A N 1
ATOM 1304 C CA . LYS A 1 175 ? -22.029 -5.414 58.133 1.00 29.84 175 LYS A CA 1
ATOM 1305 C C . LYS A 1 175 ? -23.147 -6.460 58.023 1.00 29.84 175 LYS A C 1
ATOM 1307 O O . LYS A 1 175 ? -23.976 -6.555 58.920 1.00 29.84 175 LYS A O 1
ATOM 1312 N N . LEU A 1 176 ? -23.184 -7.225 56.935 1.00 27.84 176 LEU A N 1
ATOM 1313 C CA . LEU A 1 176 ? -23.943 -8.478 56.859 1.00 27.84 176 LEU A CA 1
ATOM 1314 C C . LEU A 1 176 ? -22.952 -9.599 57.180 1.00 27.84 176 LEU A C 1
ATOM 1316 O O . LEU A 1 176 ? -21.906 -9.673 56.551 1.00 27.84 176 LEU A O 1
ATOM 1320 N N . HIS A 1 177 ? -23.225 -10.437 58.179 1.00 24.56 177 HIS A N 1
ATOM 1321 C CA . HIS A 1 177 ? -22.414 -11.628 58.448 1.00 24.56 177 HIS A CA 1
ATOM 1322 C C . HIS A 1 177 ? -22.997 -12.827 57.670 1.00 24.56 177 HIS A C 1
ATOM 1324 O O . HIS A 1 177 ? -24.091 -13.291 58.021 1.00 24.56 177 HIS A O 1
ATOM 1330 N N . PRO A 1 178 ? -22.324 -13.381 56.641 1.00 25.23 178 PRO A N 1
ATOM 1331 C CA . PRO A 1 178 ? -22.535 -14.761 56.237 1.00 25.23 178 PRO A CA 1
ATOM 1332 C C . PRO A 1 178 ? -21.612 -15.661 57.068 1.00 25.23 178 PRO A C 1
ATOM 1334 O O . PRO A 1 178 ? -20.438 -15.361 57.279 1.00 25.23 178 PRO A O 1
ATOM 1337 N N . ALA A 1 179 ? -22.176 -16.745 57.592 1.00 21.83 179 ALA A N 1
ATOM 1338 C CA . ALA A 1 179 ? -21.421 -17.808 58.227 1.00 21.83 179 ALA A CA 1
ATOM 1339 C C . ALA A 1 179 ? -20.485 -18.457 57.196 1.00 21.83 179 ALA A C 1
ATOM 1341 O O . ALA A 1 179 ? -20.895 -18.732 56.071 1.00 21.83 179 ALA A O 1
ATOM 1342 N N . VAL A 1 180 ? -19.237 -18.691 57.596 1.00 20.89 180 VAL A N 1
ATOM 1343 C CA . VAL A 1 180 ? -18.256 -19.476 56.842 1.00 20.89 180 VAL A CA 1
ATOM 1344 C C . VAL A 1 180 ? -18.725 -20.931 56.824 1.00 20.89 180 VAL A C 1
ATOM 1346 O O . VAL A 1 180 ? -18.872 -21.540 57.883 1.00 20.89 180 VAL A O 1
ATOM 1349 N N . LEU A 1 181 ? -18.946 -21.491 55.636 1.00 18.58 181 LEU A N 1
ATOM 1350 C CA . LEU A 1 181 ? -19.151 -22.923 55.427 1.00 18.58 181 LEU A CA 1
ATOM 1351 C C . LEU A 1 181 ? -18.188 -23.384 54.332 1.00 18.58 181 LEU A C 1
ATOM 1353 O O . LEU A 1 181 ? -18.187 -22.867 53.220 1.00 18.58 181 LEU A O 1
ATOM 1357 N N . TRP A 1 182 ? -17.319 -24.312 54.718 1.00 18.05 182 TRP A N 1
ATOM 1358 C CA . TRP A 1 182 ? -16.264 -24.907 53.908 1.00 18.05 182 TRP A CA 1
ATOM 1359 C C . TRP A 1 182 ? -16.841 -25.913 52.913 1.00 18.05 182 TRP A C 1
ATOM 1361 O O . TRP A 1 182 ? -17.615 -26.766 53.335 1.00 18.05 182 TRP A O 1
ATOM 1371 N N . PHE A 1 183 ? -16.365 -25.914 51.664 1.00 18.70 183 PHE A N 1
ATOM 1372 C CA . PHE A 1 183 ? -16.293 -27.135 50.858 1.00 18.70 183 PHE A CA 1
ATOM 1373 C C . PHE A 1 183 ? -15.006 -27.169 50.030 1.00 18.70 183 PHE A C 1
ATOM 1375 O O . PHE A 1 183 ? -14.717 -26.269 49.250 1.00 18.70 183 PHE A O 1
ATOM 1382 N N . SER A 1 184 ? -14.235 -28.237 50.233 1.00 17.77 184 SER A N 1
ATOM 1383 C CA . SER A 1 184 ? -13.111 -28.657 49.401 1.00 17.77 184 SER A CA 1
ATOM 1384 C C . SER A 1 184 ? -13.589 -29.691 48.382 1.00 17.77 184 SER A C 1
ATOM 1386 O O . SER A 1 184 ? -14.192 -30.688 48.784 1.00 17.77 184 SER A O 1
ATOM 1388 N N . ALA A 1 185 ? -13.228 -29.541 47.111 1.00 19.56 185 ALA A N 1
ATOM 1389 C CA . ALA A 1 185 ? -13.040 -30.683 46.221 1.00 19.56 185 ALA A CA 1
ATOM 1390 C C . ALA A 1 185 ? -11.914 -30.368 45.229 1.00 19.56 185 ALA A C 1
ATOM 1392 O O . ALA A 1 185 ? -11.937 -29.355 44.537 1.00 19.56 185 ALA A O 1
ATOM 1393 N N . ALA A 1 186 ? -10.899 -31.226 45.254 1.00 18.55 186 ALA A N 1
ATOM 1394 C CA . ALA A 1 186 ? -9.695 -31.166 44.446 1.00 18.55 186 ALA A CA 1
ATOM 1395 C C . ALA A 1 186 ? -9.917 -31.729 43.027 1.00 18.55 186 ALA A C 1
ATOM 1397 O O . ALA A 1 186 ? -10.756 -32.605 42.840 1.00 18.55 186 ALA A O 1
ATOM 1398 N N . HIS A 1 187 ? -9.123 -31.203 42.085 1.00 20.31 187 HIS A N 1
ATOM 1399 C CA . HIS A 1 187 ? -8.588 -31.799 40.843 1.00 20.31 187 HIS A CA 1
ATOM 1400 C C . HIS A 1 187 ? -9.032 -33.234 40.466 1.00 20.31 187 HIS A C 1
ATOM 1402 O O . HIS A 1 187 ? -8.839 -34.149 41.260 1.00 20.31 187 HIS A O 1
ATOM 1408 N N . ASP A 1 188 ? -9.438 -33.491 39.209 1.00 20.20 188 ASP A N 1
ATOM 1409 C CA . ASP A 1 188 ? -8.523 -33.770 38.075 1.00 20.20 188 ASP A CA 1
ATOM 1410 C C . ASP A 1 188 ? -9.247 -34.215 36.767 1.00 20.20 188 ASP A C 1
ATOM 1412 O O . ASP A 1 188 ? -10.275 -34.885 36.799 1.00 20.20 188 ASP A O 1
ATOM 1416 N N . ASP A 1 189 ? -8.639 -33.823 35.642 1.00 21.23 189 ASP A N 1
ATOM 1417 C CA . ASP A 1 189 ? -8.545 -34.401 34.287 1.00 21.23 189 ASP A CA 1
ATOM 1418 C C . ASP A 1 189 ? -9.750 -34.810 33.379 1.00 21.23 189 ASP A C 1
ATOM 1420 O O . ASP A 1 189 ? -10.359 -35.869 33.494 1.00 21.23 189 ASP A O 1
ATOM 1424 N N . ARG A 1 190 ? -9.905 -33.993 32.312 1.00 23.17 190 ARG A N 1
ATOM 1425 C CA . ARG A 1 190 ? -10.019 -34.300 30.854 1.00 23.17 190 ARG A CA 1
ATOM 1426 C C . ARG A 1 190 ? -11.094 -35.279 30.318 1.00 23.17 190 ARG A C 1
ATOM 1428 O O . ARG A 1 190 ? -10.886 -36.486 30.355 1.00 23.17 190 ARG A O 1
ATOM 1435 N N . ASN A 1 191 ? -12.108 -34.753 29.588 1.00 23.19 191 ASN A N 1
ATOM 1436 C CA . ASN A 1 191 ? -12.256 -34.816 28.099 1.00 23.19 191 ASN A CA 1
ATOM 1437 C C . ASN A 1 191 ? -13.705 -34.645 27.524 1.00 23.19 191 ASN A C 1
ATOM 1439 O O . ASN A 1 191 ? -14.577 -35.437 27.857 1.00 23.19 191 ASN A O 1
ATOM 1443 N N . TYR A 1 192 ? -13.842 -33.711 26.548 1.00 25.97 192 TYR A N 1
ATOM 1444 C CA . TYR A 1 192 ? -14.700 -33.647 25.316 1.00 25.97 192 TYR A CA 1
ATOM 1445 C C . TYR A 1 192 ? -16.255 -33.682 25.415 1.00 25.97 192 TYR A C 1
ATOM 1447 O O . TYR A 1 192 ? -16.800 -34.538 26.092 1.00 25.97 192 TYR A O 1
ATOM 1455 N N . ASN A 1 193 ? -17.100 -32.863 24.747 1.00 22.27 193 ASN A N 1
ATOM 1456 C CA . ASN A 1 193 ? -17.085 -31.958 23.567 1.00 22.27 193 ASN A CA 1
ATOM 1457 C C . ASN A 1 193 ? -18.164 -30.858 23.806 1.00 22.27 193 ASN A C 1
ATOM 1459 O O . ASN A 1 193 ? -19.229 -31.185 24.313 1.00 22.27 193 ASN A O 1
ATOM 1463 N N . ASN A 1 194 ? -18.007 -29.557 23.549 1.00 22.27 194 ASN A N 1
ATOM 1464 C CA . ASN A 1 194 ? -17.630 -28.885 22.309 1.00 22.27 194 ASN A CA 1
ATOM 1465 C C . ASN A 1 194 ? -16.627 -27.775 22.619 1.00 22.27 194 ASN A C 1
ATOM 1467 O O . ASN A 1 194 ? -16.975 -26.721 23.144 1.00 22.27 194 ASN A O 1
ATOM 1471 N N . ILE A 1 195 ? -15.374 -28.043 22.278 1.00 21.72 195 ILE A N 1
ATOM 1472 C CA . ILE A 1 195 ? -14.287 -27.084 22.335 1.00 21.72 195 ILE A CA 1
ATOM 1473 C C . ILE A 1 195 ? -13.846 -26.851 20.891 1.00 21.72 195 ILE A C 1
ATOM 1475 O O . ILE A 1 195 ? -13.495 -27.806 20.200 1.00 21.72 195 ILE A O 1
ATOM 1479 N N . ILE A 1 196 ? -13.816 -25.594 20.451 1.00 19.53 196 ILE A N 1
ATOM 1480 C CA . ILE A 1 196 ? -12.776 -25.162 19.518 1.00 19.53 196 ILE A CA 1
ATOM 1481 C C . ILE A 1 196 ? -11.740 -24.466 20.389 1.00 19.53 196 ILE A C 1
ATOM 1483 O O . ILE A 1 196 ? -11.960 -23.369 20.893 1.00 19.53 196 ILE A O 1
ATOM 1487 N N . PHE A 1 197 ? -10.623 -25.151 20.611 1.00 18.88 197 PHE A N 1
ATOM 1488 C CA . PHE A 1 197 ? -9.432 -24.533 21.156 1.00 18.88 197 PHE A CA 1
ATOM 1489 C C . PHE A 1 197 ? -8.894 -23.661 20.030 1.00 18.88 197 PHE A C 1
ATOM 1491 O O . PHE A 1 197 ? -8.453 -24.190 19.012 1.00 18.88 197 PHE A O 1
ATOM 1498 N N . ILE A 1 198 ? -8.891 -22.346 20.210 1.00 19.84 198 ILE A N 1
ATOM 1499 C CA . ILE A 1 198 ? -7.856 -21.541 19.575 1.00 19.84 198 ILE A CA 1
ATOM 1500 C C . ILE A 1 198 ? -6.837 -21.315 20.681 1.00 19.84 198 ILE A C 1
ATOM 1502 O O . ILE A 1 198 ? -6.888 -20.347 21.432 1.00 19.84 198 ILE A O 1
ATOM 1506 N N . SER A 1 199 ? -5.920 -22.280 20.811 1.00 19.89 199 SER A N 1
ATOM 1507 C CA . SER A 1 199 ? -4.560 -21.947 21.222 1.00 19.89 199 SER A CA 1
ATOM 1508 C C . SER A 1 199 ? -4.193 -20.664 20.495 1.00 19.89 199 SER A C 1
ATOM 1510 O O . SER A 1 199 ? -4.402 -20.630 19.278 1.00 19.89 199 SER A O 1
ATOM 1512 N N . SER A 1 200 ? -3.654 -19.653 21.188 1.00 25.19 200 SER A N 1
ATOM 1513 C CA . SER A 1 200 ? -2.903 -18.597 20.512 1.00 25.19 200 SER A CA 1
ATOM 1514 C C . SER A 1 200 ? -2.097 -19.307 19.437 1.00 25.19 200 SER A C 1
ATOM 1516 O O . SER A 1 200 ? -1.302 -20.187 19.805 1.00 25.19 200 SER A O 1
ATOM 1518 N N . PRO A 1 201 ? -2.341 -19.070 18.136 1.00 24.47 201 PRO A N 1
ATOM 1519 C CA . PRO A 1 201 ? -1.395 -19.581 17.185 1.00 24.47 201 PRO A CA 1
ATOM 1520 C C . PRO A 1 201 ? -0.102 -18.963 17.665 1.00 24.47 201 PRO A C 1
ATOM 1522 O O . PRO A 1 201 ? -0.037 -17.764 17.963 1.00 24.47 201 PRO A O 1
ATOM 1525 N N . THR A 1 202 ? 0.889 -19.821 17.879 1.00 27.42 202 THR A N 1
ATOM 1526 C CA . THR A 1 202 ? 2.275 -19.417 17.771 1.00 27.42 202 THR A CA 1
ATOM 1527 C C . THR A 1 202 ? 2.286 -18.396 16.656 1.00 27.42 202 THR A C 1
ATOM 1529 O O . THR A 1 202 ? 1.976 -18.740 15.516 1.00 27.42 202 THR A O 1
ATOM 1532 N N . GLN A 1 203 ? 2.442 -17.123 17.028 1.00 38.16 203 GLN A N 1
ATOM 1533 C CA . GLN A 1 203 ? 2.441 -16.037 16.076 1.00 38.16 203 GLN A CA 1
ATOM 1534 C C . GLN A 1 203 ? 3.654 -16.379 15.230 1.00 38.16 203 GLN A C 1
ATOM 1536 O O . GLN A 1 203 ? 4.791 -16.207 15.668 1.00 38.16 203 GLN A O 1
ATOM 1541 N N . THR A 1 204 ? 3.431 -17.033 14.091 1.00 35.78 204 THR A N 1
ATOM 1542 C CA . THR A 1 204 ? 4.465 -17.215 13.097 1.00 35.78 204 THR A CA 1
ATOM 1543 C C . THR A 1 204 ? 4.787 -15.790 12.750 1.00 35.78 204 THR A C 1
ATOM 1545 O O . THR A 1 204 ? 3.964 -15.113 12.136 1.00 35.78 204 THR A O 1
ATOM 1548 N N . SER A 1 205 ? 5.901 -15.294 13.282 1.00 39.88 205 SER A N 1
ATOM 1549 C CA . SER A 1 205 ? 6.417 -13.990 12.931 1.00 39.88 205 SER A CA 1
ATOM 1550 C C . SER A 1 205 ? 6.450 -13.984 11.413 1.00 39.88 205 SER A C 1
ATOM 1552 O O . SER A 1 205 ? 7.260 -14.702 10.820 1.00 39.88 205 SER A O 1
ATOM 1554 N N . ILE A 1 206 ? 5.511 -13.271 10.791 1.00 46.09 206 ILE A N 1
ATOM 1555 C CA . ILE A 1 206 ? 5.549 -13.059 9.355 1.00 46.09 206 ILE A CA 1
ATOM 1556 C C . ILE A 1 206 ? 6.882 -12.358 9.158 1.00 46.09 206 ILE A C 1
ATOM 1558 O O . ILE A 1 206 ? 7.143 -11.323 9.780 1.00 46.09 206 ILE A O 1
ATOM 1562 N N . SER A 1 207 ? 7.788 -12.994 8.414 1.00 49.03 207 SER A N 1
ATOM 1563 C CA . SER A 1 207 ? 9.075 -12.373 8.120 1.00 49.03 207 SER A CA 1
ATOM 1564 C C . SER A 1 207 ? 8.789 -10.985 7.554 1.00 49.03 207 SER A C 1
ATOM 1566 O O . SER A 1 207 ? 7.845 -10.846 6.777 1.00 49.03 207 SER A O 1
ATOM 1568 N N . SER A 1 208 ? 9.576 -9.972 7.917 1.00 55.88 208 SER A N 1
ATOM 1569 C CA . SER A 1 208 ? 9.309 -8.561 7.585 1.00 55.88 208 SER A CA 1
ATOM 1570 C C . SER A 1 208 ? 9.118 -8.262 6.093 1.00 55.88 208 SER A C 1
ATOM 1572 O O . SER A 1 208 ? 8.784 -7.137 5.752 1.00 55.88 208 SER A O 1
ATOM 1574 N N . ASN A 1 209 ? 9.352 -9.241 5.216 1.00 57.94 209 ASN A N 1
ATOM 1575 C CA . ASN A 1 209 ? 9.340 -9.115 3.767 1.00 57.94 209 ASN A CA 1
ATOM 1576 C C . ASN A 1 209 ? 8.189 -9.893 3.099 1.00 57.94 209 ASN A C 1
ATOM 1578 O O . ASN A 1 209 ? 8.140 -9.927 1.875 1.00 57.94 209 ASN A O 1
ATOM 1582 N N . GLN A 1 210 ? 7.290 -10.536 3.855 1.00 64.69 210 GLN A N 1
ATOM 1583 C CA . GLN A 1 210 ? 6.126 -11.231 3.289 1.00 64.69 210 GLN A CA 1
ATOM 1584 C C . GLN A 1 210 ? 4.873 -10.357 3.329 1.00 64.69 210 GLN A C 1
ATOM 1586 O O . GLN A 1 210 ? 4.539 -9.783 4.366 1.00 64.69 210 GLN A O 1
ATOM 1591 N N . ALA A 1 211 ? 4.184 -10.282 2.191 1.00 69.50 211 ALA A N 1
ATOM 1592 C CA . ALA A 1 211 ? 2.870 -9.668 2.103 1.00 69.50 211 ALA A CA 1
ATOM 1593 C C . ALA A 1 211 ? 1.837 -10.465 2.901 1.00 69.50 211 ALA A C 1
ATOM 1595 O O . ALA A 1 211 ? 1.931 -11.686 3.043 1.00 69.50 211 ALA A O 1
ATOM 1596 N N . PHE A 1 212 ? 0.841 -9.757 3.413 1.00 70.25 212 PHE A N 1
ATOM 1597 C CA . PHE A 1 212 ? -0.274 -10.335 4.142 1.00 70.25 212 PHE A CA 1
ATOM 1598 C C . PHE A 1 212 ? -1.579 -9.846 3.524 1.00 70.25 212 PHE A C 1
ATOM 1600 O O . PHE A 1 212 ? -1.754 -8.645 3.320 1.00 70.25 212 PHE A O 1
ATOM 1607 N N . LYS A 1 213 ? -2.498 -10.771 3.245 1.00 69.12 213 LYS A N 1
ATOM 1608 C CA . LYS A 1 213 ? -3.836 -10.464 2.746 1.00 69.12 213 LYS A CA 1
ATOM 1609 C C . LYS A 1 213 ? -4.871 -11.268 3.516 1.00 69.12 213 LYS A C 1
ATOM 1611 O O . LYS A 1 213 ? -4.731 -12.484 3.628 1.00 69.12 213 LYS A O 1
ATOM 1616 N N . ASP A 1 214 ? -5.920 -10.597 3.976 1.00 60.81 214 ASP A N 1
ATOM 1617 C CA . ASP A 1 214 ? -7.092 -11.247 4.550 1.00 60.81 214 ASP A CA 1
ATOM 1618 C C . ASP A 1 214 ? -8.365 -10.488 4.168 1.00 60.81 214 ASP A C 1
ATOM 1620 O O . ASP A 1 214 ? -8.485 -9.280 4.374 1.00 60.81 214 ASP A O 1
ATOM 1624 N N . ASN A 1 215 ? -9.311 -11.229 3.599 1.00 58.53 215 ASN A N 1
ATOM 1625 C CA . ASN A 1 215 ? -10.632 -10.748 3.207 1.00 58.53 215 ASN A CA 1
ATOM 1626 C C . ASN A 1 215 ? -11.737 -11.284 4.134 1.00 58.53 215 ASN A C 1
ATOM 1628 O O . ASN A 1 215 ? -12.918 -11.172 3.809 1.00 58.53 215 ASN A O 1
ATOM 1632 N N . PHE A 1 216 ? -11.356 -11.943 5.235 1.00 61.22 216 PHE A N 1
ATOM 1633 C CA . PHE A 1 216 ? -12.222 -12.520 6.263 1.00 61.22 216 PHE A CA 1
ATOM 1634 C C . PHE A 1 216 ? -13.237 -13.560 5.753 1.00 61.22 216 PHE A C 1
ATOM 1636 O O . PHE A 1 216 ? -14.090 -14.024 6.509 1.00 61.22 216 PHE A O 1
ATOM 1643 N N . SER A 1 217 ? -13.124 -14.009 4.495 1.00 55.78 217 SER A N 1
ATOM 1644 C CA . SER A 1 217 ? -14.050 -14.978 3.881 1.00 55.78 217 SER A CA 1
ATOM 1645 C C . SER A 1 217 ? -13.981 -16.371 4.511 1.00 55.78 217 SER A C 1
ATOM 1647 O O . SER A 1 217 ? -14.938 -17.138 4.433 1.00 55.78 217 SER A O 1
ATOM 1649 N N . SER A 1 218 ? -12.858 -16.695 5.160 1.00 53.31 218 SER A N 1
ATOM 1650 C CA . SER A 1 218 ? -12.673 -17.951 5.890 1.00 53.31 218 SER A CA 1
ATOM 1651 C C . SER A 1 218 ? -13.435 -17.993 7.220 1.00 53.31 218 SER A C 1
ATOM 1653 O O . SER A 1 218 ? -13.569 -19.067 7.805 1.00 53.31 218 SER A O 1
ATOM 1655 N N . GLY A 1 219 ? -13.882 -16.837 7.729 1.00 47.19 219 GLY A N 1
ATOM 1656 C CA . GLY A 1 219 ? -14.440 -16.688 9.076 1.00 47.19 219 GLY A CA 1
ATOM 1657 C C . GLY A 1 219 ? -13.436 -16.941 10.211 1.00 47.19 219 GLY A C 1
ATOM 1658 O O . GLY A 1 219 ? -13.824 -16.950 11.377 1.00 47.19 219 GLY A O 1
ATOM 1659 N N . SER A 1 220 ? -12.156 -17.169 9.899 1.00 47.19 220 SER A N 1
ATOM 1660 C CA . SER A 1 220 ? -11.111 -17.465 10.878 1.00 47.19 220 SER A CA 1
ATOM 1661 C C . SER A 1 220 ? -10.374 -16.198 11.296 1.00 47.19 220 SER A C 1
ATOM 1663 O O . SER A 1 220 ? -9.809 -15.500 10.463 1.00 47.19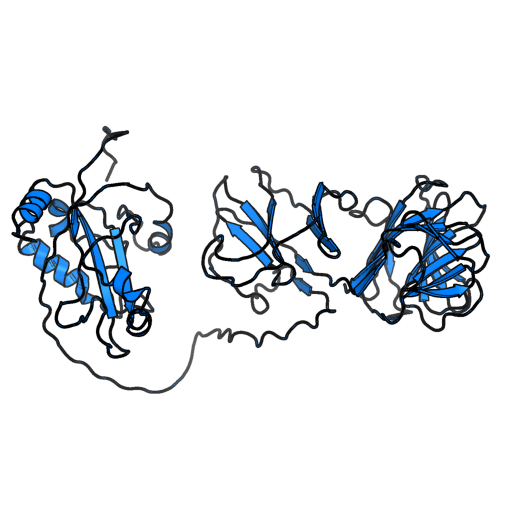 220 SER A O 1
ATOM 1665 N N . MET A 1 221 ? -10.297 -15.957 12.605 1.00 48.31 221 MET A N 1
ATOM 1666 C CA . MET A 1 221 ? -9.484 -14.888 13.198 1.00 48.31 221 MET A CA 1
ATOM 1667 C C . MET A 1 221 ? -8.113 -15.390 13.664 1.00 48.31 221 MET A C 1
ATOM 1669 O O . MET A 1 221 ? -7.433 -14.695 14.403 1.00 48.31 221 MET A O 1
ATOM 1673 N N . ALA A 1 222 ? -7.685 -16.596 13.271 1.00 48.16 222 ALA A N 1
ATOM 1674 C CA . ALA A 1 222 ? -6.475 -17.214 13.819 1.00 48.16 222 ALA A CA 1
ATOM 1675 C C . ALA A 1 222 ? -5.229 -16.319 13.679 1.00 48.16 222 ALA A C 1
ATOM 1677 O O . ALA A 1 222 ? -4.412 -16.261 14.582 1.00 48.16 222 ALA A O 1
ATOM 1678 N N . GLN A 1 223 ? -5.079 -15.570 12.589 1.00 48.88 223 GLN A N 1
ATOM 1679 C CA . GLN A 1 223 ? -3.909 -14.704 12.386 1.00 48.88 223 GLN A CA 1
ATOM 1680 C C . GLN A 1 223 ? -4.062 -13.299 12.997 1.00 48.88 223 GLN A C 1
ATOM 1682 O O . GLN A 1 223 ? -3.133 -12.494 12.924 1.00 48.88 223 GLN A O 1
ATOM 1687 N N . TRP A 1 224 ? -5.199 -13.021 13.637 1.00 54.78 224 TRP A N 1
ATOM 1688 C CA . TRP A 1 224 ? -5.543 -11.737 14.231 1.00 54.78 224 TRP A CA 1
ATOM 1689 C C . TRP A 1 224 ? -5.710 -11.859 15.742 1.00 54.78 224 TRP A C 1
ATOM 1691 O O . TRP A 1 224 ? -6.445 -12.704 16.246 1.00 54.78 224 TRP A O 1
ATOM 1701 N N . THR A 1 225 ? -5.081 -10.954 16.485 1.00 47.88 225 THR A N 1
ATOM 1702 C CA . THR A 1 225 ? -5.340 -10.841 17.922 1.00 47.88 225 THR A CA 1
ATOM 1703 C C . THR A 1 225 ? -6.480 -9.859 18.150 1.00 47.88 225 THR A C 1
ATOM 1705 O O . THR A 1 225 ? -6.337 -8.663 17.897 1.00 47.88 225 THR A O 1
ATOM 1708 N N . THR A 1 226 ? -7.611 -10.353 18.644 1.00 44.81 226 THR A N 1
ATOM 1709 C CA . THR A 1 226 ? -8.758 -9.519 19.011 1.00 44.81 226 THR A CA 1
ATOM 1710 C C . THR A 1 226 ? -8.623 -9.045 20.453 1.00 44.81 226 THR A C 1
ATOM 1712 O O . THR A 1 226 ? -8.526 -9.855 21.376 1.00 44.81 226 THR A O 1
ATOM 1715 N N . TYR A 1 227 ? -8.644 -7.733 20.657 1.00 39.56 227 TYR A N 1
ATOM 1716 C CA . TYR A 1 227 ? -8.711 -7.110 21.974 1.00 39.56 227 TYR A CA 1
ATOM 1717 C C . TYR A 1 227 ? -10.097 -6.471 22.093 1.00 39.56 227 TYR A C 1
ATOM 1719 O O . TYR A 1 227 ? -10.224 -5.287 21.803 1.00 39.56 227 TYR A O 1
ATOM 1727 N N . ASP A 1 228 ? -11.093 -7.283 22.486 1.00 39.06 228 ASP A N 1
ATOM 1728 C CA . ASP A 1 228 ? -12.560 -7.043 22.474 1.00 39.06 228 ASP A CA 1
ATOM 1729 C C . ASP A 1 228 ? -13.294 -7.748 21.304 1.00 39.06 228 ASP A C 1
ATOM 1731 O O . ASP A 1 228 ? -12.741 -7.879 20.211 1.00 39.06 228 ASP A O 1
ATOM 1735 N N . GLY A 1 229 ? -14.501 -8.285 21.545 1.00 29.55 229 GLY A N 1
ATOM 1736 C CA . GLY A 1 229 ? -15.146 -9.257 20.648 1.00 29.55 229 GLY A CA 1
ATOM 1737 C C . GLY A 1 229 ? -16.661 -9.411 20.812 1.00 29.55 229 GLY A C 1
ATOM 1738 O O . GLY A 1 229 ? -17.126 -10.308 21.506 1.00 29.55 229 GLY A O 1
ATOM 1739 N N . SER A 1 230 ? -17.415 -8.577 20.094 1.00 26.59 230 SER A N 1
ATOM 1740 C CA . SER A 1 230 ? -18.704 -8.911 19.467 1.00 26.59 230 SER A CA 1
ATOM 1741 C C . SER A 1 230 ? -19.025 -7.832 18.429 1.00 26.59 230 SER A C 1
ATOM 1743 O O . SER A 1 230 ? -19.054 -6.649 18.765 1.00 26.59 230 SER A O 1
ATOM 1745 N N . PHE A 1 231 ? -19.255 -8.228 17.176 1.00 28.59 231 PHE A N 1
ATOM 1746 C CA . PHE A 1 231 ? -19.692 -7.340 16.096 1.00 28.59 231 PHE A CA 1
ATOM 1747 C C . PHE A 1 231 ? -21.198 -7.530 15.901 1.00 28.59 231 PHE A C 1
ATOM 1749 O O . PHE A 1 231 ? -21.615 -8.511 15.302 1.00 28.59 231 PHE A O 1
ATOM 1756 N N . ASP A 1 232 ? -21.983 -6.603 16.442 1.00 22.88 232 ASP A N 1
ATOM 1757 C CA . ASP A 1 232 ? -23.391 -6.370 16.100 1.00 22.88 232 ASP A CA 1
ATOM 1758 C C . ASP A 1 232 ? -23.583 -4.845 16.141 1.00 22.88 232 ASP A C 1
ATOM 1760 O O . ASP A 1 232 ? -23.379 -4.224 17.190 1.00 22.88 232 ASP A O 1
ATOM 1764 N N . ALA A 1 233 ? -23.926 -4.209 15.020 1.00 26.44 233 ALA A N 1
ATOM 1765 C CA . ALA A 1 233 ? -24.128 -2.768 14.936 1.00 26.44 233 ALA A CA 1
ATOM 1766 C C . ALA A 1 233 ? -25.574 -2.365 14.671 1.00 26.44 233 ALA A C 1
ATOM 1768 O O . ALA A 1 233 ? -26.306 -2.958 13.889 1.00 26.44 233 ALA A O 1
ATOM 1769 N N . SER A 1 234 ? -25.913 -1.204 15.231 1.00 25.67 234 SER A N 1
ATOM 1770 C CA . SER A 1 234 ? -26.496 -0.113 14.449 1.00 25.67 234 SER A CA 1
ATOM 1771 C C . SER A 1 234 ? -26.371 1.189 15.245 1.00 25.67 234 SER A C 1
ATOM 1773 O O . SER A 1 234 ? -27.066 1.379 16.243 1.00 25.67 234 SER A O 1
ATOM 1775 N N . SER A 1 235 ? -25.509 2.115 14.821 1.00 33.09 235 SER A N 1
ATOM 1776 C CA . SER A 1 235 ? -25.647 3.526 15.197 1.00 33.09 235 SER A CA 1
ATOM 1777 C C . SER A 1 235 ? -25.112 4.431 14.088 1.00 33.09 235 SER A C 1
ATOM 1779 O O . SER A 1 235 ? -24.101 4.131 13.460 1.00 33.09 235 SER A O 1
ATOM 1781 N N . ALA A 1 236 ? -25.798 5.546 13.844 1.00 38.19 236 ALA A N 1
ATOM 1782 C CA . ALA A 1 236 ? -25.488 6.506 12.783 1.00 38.19 236 ALA A CA 1
ATOM 1783 C C . ALA A 1 236 ? -24.335 7.477 13.138 1.00 38.19 236 ALA A C 1
ATOM 1785 O O . ALA A 1 236 ? -24.215 8.533 12.521 1.00 38.19 236 ALA A O 1
ATOM 1786 N N . SER A 1 237 ? -23.518 7.162 14.152 1.00 49.91 237 SER A N 1
ATOM 1787 C CA . SER A 1 237 ? -22.462 8.048 14.673 1.00 49.91 237 SER A CA 1
ATOM 1788 C C . SER A 1 237 ? -21.148 7.336 15.031 1.00 49.91 237 SER A C 1
ATOM 1790 O O . SER A 1 237 ? -20.359 7.874 15.807 1.00 49.91 237 SER A O 1
ATOM 1792 N N . GLY A 1 238 ? -20.915 6.121 14.528 1.00 57.78 238 GLY A N 1
ATOM 1793 C CA . GLY A 1 238 ? -19.672 5.383 14.769 1.00 57.78 238 GLY A CA 1
ATOM 1794 C C . GLY A 1 238 ? -18.543 5.726 13.792 1.00 57.78 238 GLY A C 1
ATOM 1795 O O . GLY A 1 238 ? -18.724 6.476 12.834 1.00 57.78 238 GLY A O 1
ATOM 1796 N N . ASN A 1 239 ? -17.354 5.173 14.032 1.00 63.62 239 ASN A N 1
ATOM 1797 C CA . ASN A 1 239 ? -16.203 5.305 13.142 1.00 63.62 239 ASN A CA 1
ATOM 1798 C C . ASN A 1 239 ? -15.413 3.995 13.026 1.00 63.62 239 ASN A C 1
ATOM 1800 O O . ASN A 1 239 ? -15.302 3.206 13.967 1.00 63.62 239 ASN A O 1
ATOM 1804 N N . ALA A 1 240 ? -14.864 3.783 11.836 1.00 69.31 240 ALA A N 1
ATOM 1805 C CA . ALA A 1 240 ? -14.065 2.624 11.488 1.00 69.31 240 ALA A CA 1
ATOM 1806 C C . ALA A 1 240 ? -12.804 3.074 10.753 1.00 69.31 240 ALA A C 1
ATOM 1808 O O . ALA A 1 240 ? -12.810 4.088 10.046 1.00 69.31 240 ALA A O 1
ATOM 1809 N N . GLY A 1 241 ? -11.713 2.340 10.934 1.00 70.06 241 GLY A N 1
ATOM 1810 C CA . GLY A 1 241 ? -10.440 2.740 10.366 1.00 70.06 241 GLY A CA 1
ATOM 1811 C C . GLY A 1 241 ? -9.318 1.739 10.545 1.00 70.06 241 GLY A C 1
ATOM 1812 O O . GLY A 1 241 ? -9.472 0.682 11.157 1.00 70.06 241 GLY A O 1
ATOM 1813 N N . LEU A 1 242 ? -8.167 2.129 10.014 1.00 72.81 242 LEU A N 1
ATOM 1814 C CA . LEU A 1 242 ? -6.912 1.407 10.135 1.00 72.81 242 LEU A CA 1
ATOM 1815 C C . LEU A 1 242 ? -6.128 1.947 11.330 1.00 72.81 242 LEU A C 1
ATOM 1817 O O . LEU A 1 242 ? -6.061 3.158 11.547 1.00 72.81 242 LEU A O 1
ATOM 1821 N N . VAL A 1 243 ? -5.488 1.052 12.073 1.00 73.88 243 VAL A N 1
ATOM 1822 C CA . VAL A 1 243 ? -4.487 1.397 13.083 1.00 73.88 243 VAL A CA 1
ATOM 1823 C C . VAL A 1 243 ? -3.121 0.893 12.641 1.00 73.88 243 VAL A C 1
ATOM 1825 O O . VAL A 1 243 ? -3.008 -0.182 12.054 1.00 73.88 243 VAL A O 1
ATOM 1828 N N . PHE A 1 244 ? -2.071 1.667 12.892 1.00 72.75 244 PHE A N 1
ATOM 1829 C CA . PHE A 1 244 ? -0.719 1.323 12.448 1.00 72.75 244 PHE A CA 1
ATOM 1830 C C . PHE A 1 244 ? 0.338 1.812 13.429 1.00 72.75 244 PHE A C 1
ATOM 1832 O O . PHE A 1 244 ? 0.154 2.799 14.148 1.00 72.75 244 PHE A O 1
ATOM 1839 N N . ARG A 1 245 ? 1.461 1.083 13.457 1.00 72.94 245 ARG A N 1
ATOM 1840 C CA . ARG A 1 245 ? 2.539 1.248 14.447 1.00 72.94 245 ARG A CA 1
ATOM 1841 C C . ARG A 1 245 ? 2.023 1.141 15.892 1.00 72.94 245 ARG A C 1
ATOM 1843 O O . ARG A 1 245 ? 2.439 1.885 16.777 1.00 72.94 245 ARG A O 1
ATOM 1850 N N . VAL A 1 246 ? 1.095 0.209 16.111 1.00 69.81 246 VAL A N 1
ATOM 1851 C CA . VAL A 1 246 ? 0.438 -0.034 17.396 1.00 69.81 246 VAL A CA 1
ATOM 1852 C C . VAL A 1 246 ? 1.365 -0.759 18.371 1.00 69.81 246 VAL A C 1
ATOM 1854 O O . VAL A 1 246 ? 1.959 -1.789 18.053 1.00 69.81 246 VAL A O 1
ATOM 1857 N N . THR A 1 247 ? 1.432 -0.251 19.597 1.00 70.44 247 THR A N 1
ATOM 1858 C CA . THR A 1 247 ? 2.128 -0.844 20.740 1.00 70.44 247 THR A CA 1
ATOM 1859 C C . THR A 1 247 ? 1.198 -0.892 21.951 1.00 70.44 247 THR A C 1
ATOM 1861 O O . THR A 1 247 ? 0.292 -0.070 22.098 1.00 70.44 247 THR A O 1
ATOM 1864 N N . ASN A 1 248 ? 1.419 -1.872 22.828 1.00 63.62 248 ASN A N 1
ATOM 1865 C CA . ASN A 1 248 ? 0.623 -2.101 24.039 1.00 63.62 248 ASN A CA 1
ATOM 1866 C C . ASN A 1 248 ? -0.910 -2.130 23.820 1.00 63.62 248 ASN A C 1
ATOM 1868 O O . ASN A 1 248 ? -1.619 -1.483 24.604 1.00 63.62 248 ASN A O 1
ATOM 1872 N N . PRO A 1 249 ? -1.435 -2.834 22.790 1.00 59.62 249 PRO A N 1
ATOM 1873 C CA . PRO A 1 249 ? -2.875 -2.975 22.627 1.00 59.62 249 PRO A CA 1
ATOM 1874 C C . PRO A 1 249 ? -3.465 -3.732 23.818 1.00 59.62 249 PRO A C 1
ATOM 1876 O O . PRO A 1 249 ? -2.899 -4.710 24.313 1.00 59.62 249 PRO A O 1
ATOM 1879 N N . ARG A 1 250 ? -4.588 -3.224 24.309 1.00 53.94 250 ARG A N 1
ATOM 1880 C CA . ARG A 1 250 ? -5.342 -3.719 25.457 1.00 53.94 250 ARG A CA 1
ATOM 1881 C C . ARG A 1 250 ? -6.829 -3.655 25.124 1.00 53.94 250 ARG A C 1
ATOM 1883 O O . ARG A 1 250 ? -7.225 -3.067 24.125 1.00 53.94 250 ARG A O 1
ATOM 1890 N N . VAL A 1 251 ? -7.646 -4.267 25.973 1.00 47.00 251 VAL A N 1
ATOM 1891 C CA . VAL A 1 251 ? -9.106 -4.226 25.837 1.00 47.00 251 VAL A CA 1
ATOM 1892 C C . VAL A 1 251 ? -9.608 -2.785 26.016 1.00 47.00 251 VAL A C 1
ATOM 1894 O O . VAL A 1 251 ? -9.264 -2.131 27.004 1.00 47.00 251 VAL A O 1
ATOM 1897 N N . GLY A 1 252 ? -10.418 -2.308 25.065 1.00 49.38 252 GLY A N 1
ATOM 1898 C CA . GLY A 1 252 ? -11.033 -0.975 25.050 1.00 49.38 252 GLY A CA 1
ATOM 1899 C C . GLY A 1 252 ? -10.823 -0.223 23.728 1.00 49.38 252 GLY A C 1
ATOM 1900 O O . GLY A 1 252 ? -9.771 -0.338 23.105 1.00 49.38 252 GLY A O 1
ATOM 1901 N N . ALA A 1 253 ? -11.809 0.590 23.326 1.00 48.44 253 ALA A N 1
ATOM 1902 C CA . ALA A 1 253 ? -11.903 1.200 21.988 1.00 48.44 253 ALA A CA 1
ATOM 1903 C C . ALA A 1 253 ? -10.655 1.977 21.518 1.00 48.44 253 ALA A C 1
ATOM 1905 O O . ALA A 1 253 ? -10.354 1.978 20.324 1.00 48.44 253 ALA A O 1
ATOM 1906 N N . ASP A 1 254 ? -9.926 2.593 22.455 1.00 56.28 254 ASP A N 1
ATOM 1907 C CA . ASP A 1 254 ? -8.700 3.365 22.204 1.00 56.28 254 ASP A CA 1
ATOM 1908 C C . ASP A 1 254 ? -7.565 2.951 23.163 1.00 56.28 254 ASP A C 1
ATOM 1910 O O . ASP A 1 254 ? -6.681 3.736 23.508 1.00 56.28 254 ASP A O 1
ATOM 1914 N N . ALA A 1 255 ? -7.591 1.705 23.647 1.00 59.91 255 ALA A N 1
ATOM 1915 C CA . ALA A 1 255 ? -6.624 1.193 24.615 1.00 59.91 255 ALA A CA 1
ATOM 1916 C C . ALA A 1 255 ? -5.323 0.715 23.938 1.00 59.91 255 ALA A C 1
ATOM 1918 O O . ALA A 1 255 ? -4.860 -0.405 24.153 1.00 59.91 255 ALA A O 1
ATOM 1919 N N . TYR A 1 256 ? -4.713 1.573 23.121 1.00 63.12 256 TYR A N 1
ATOM 1920 C CA . TYR A 1 256 ? -3.459 1.308 22.419 1.00 63.12 256 TYR A CA 1
ATOM 1921 C C . TYR A 1 256 ? -2.639 2.590 22.219 1.00 63.12 256 TYR A C 1
ATOM 1923 O O . TYR A 1 256 ? -3.167 3.697 22.230 1.00 63.12 256 TYR A O 1
ATOM 1931 N N . ASN A 1 257 ? -1.331 2.437 22.011 1.00 76.12 257 ASN A N 1
ATOM 1932 C CA . ASN A 1 257 ? -0.449 3.521 21.580 1.00 76.12 257 ASN A CA 1
ATOM 1933 C C . ASN A 1 257 ? -0.151 3.335 20.093 1.00 76.12 257 ASN A C 1
ATOM 1935 O O . ASN A 1 257 ? 0.419 2.313 19.725 1.00 76.12 257 ASN A O 1
ATOM 1939 N N . GLY A 1 258 ? -0.501 4.285 19.235 1.00 73.62 258 GLY A N 1
ATOM 1940 C CA . GLY A 1 258 ? -0.260 4.163 17.799 1.00 73.62 258 GLY A CA 1
ATOM 1941 C C . GLY A 1 258 ? -0.968 5.253 17.014 1.00 73.62 258 GLY A C 1
ATOM 1942 O O . GLY A 1 258 ? -1.435 6.240 17.582 1.00 73.62 258 GLY A O 1
ATOM 1943 N N . TYR A 1 259 ? -1.058 5.063 15.705 1.00 73.31 259 TYR A N 1
ATOM 1944 C CA . TYR A 1 259 ? -1.833 5.938 14.837 1.00 73.31 259 TYR A CA 1
ATOM 1945 C C . TYR A 1 259 ? -3.159 5.300 14.449 1.00 73.31 259 TYR A C 1
ATOM 1947 O O . TYR A 1 259 ? -3.249 4.081 14.317 1.00 73.31 259 TYR A O 1
ATOM 1955 N N . TYR A 1 260 ? -4.152 6.152 14.213 1.00 75.31 260 TYR A N 1
ATOM 1956 C CA . TYR A 1 260 ? -5.470 5.790 13.713 1.00 75.31 260 TYR A CA 1
ATOM 1957 C C . TYR A 1 260 ? -5.797 6.634 12.483 1.00 75.31 260 TYR A C 1
ATOM 1959 O O . TYR A 1 260 ? -5.665 7.858 12.514 1.00 75.31 260 TYR A O 1
ATOM 1967 N N . ALA A 1 261 ? -6.241 5.978 11.417 1.00 69.06 261 ALA A N 1
ATOM 1968 C CA . ALA A 1 261 ? -6.801 6.603 10.230 1.00 69.06 261 ALA A CA 1
ATOM 1969 C C . ALA A 1 261 ? -8.227 6.093 10.040 1.00 69.06 261 ALA A C 1
ATOM 1971 O O . ALA A 1 261 ? -8.440 4.963 9.604 1.00 69.06 261 ALA A O 1
ATOM 1972 N N . GLY A 1 262 ? -9.195 6.926 10.417 1.00 67.94 262 GLY A N 1
ATOM 1973 C CA . GLY A 1 262 ? -10.616 6.616 10.320 1.00 67.94 262 GLY A CA 1
ATOM 1974 C C . GLY A 1 262 ? -11.284 7.293 9.137 1.00 67.94 262 GLY A C 1
ATOM 1975 O O . GLY A 1 262 ? -10.958 8.433 8.808 1.00 67.94 262 GLY A O 1
ATOM 1976 N N . ILE A 1 263 ? -12.278 6.619 8.566 1.00 59.25 263 ILE A N 1
ATOM 1977 C CA . ILE A 1 263 ? -13.268 7.252 7.699 1.00 59.25 263 ILE A CA 1
ATOM 1978 C C . ILE A 1 263 ? -14.498 7.552 8.558 1.00 59.25 263 ILE A C 1
ATOM 1980 O O . ILE A 1 263 ? -15.043 6.676 9.233 1.00 59.25 263 ILE A O 1
ATOM 1984 N N . LEU A 1 264 ? -14.922 8.816 8.560 1.00 57.97 264 LEU A N 1
ATOM 1985 C CA . LEU A 1 264 ? -16.223 9.213 9.093 1.00 57.97 264 LEU A CA 1
ATOM 1986 C C . LEU A 1 264 ? -17.262 8.836 8.043 1.00 57.97 264 LEU A C 1
ATOM 1988 O O . LEU A 1 264 ? -17.312 9.462 6.988 1.00 57.97 264 LEU A O 1
ATOM 1992 N N . LEU A 1 265 ? -18.042 7.792 8.314 1.00 51.47 265 LEU A N 1
ATOM 1993 C CA . LEU A 1 265 ? -19.057 7.291 7.394 1.00 51.47 265 LEU A CA 1
ATOM 1994 C C . LEU A 1 265 ? -20.342 8.124 7.567 1.00 51.47 265 LEU A C 1
ATOM 1996 O O . LEU A 1 265 ? -21.037 7.949 8.570 1.00 51.47 265 LEU A O 1
ATOM 2000 N N . PRO A 1 266 ? -20.713 9.030 6.638 1.00 46.84 266 PRO A N 1
ATOM 2001 C CA . PRO A 1 266 ? -22.120 9.389 6.500 1.00 46.84 266 PRO A CA 1
ATOM 2002 C C . PRO A 1 266 ? -22.903 8.132 6.084 1.00 46.84 266 PRO A C 1
ATOM 2004 O O . PRO A 1 266 ? -22.315 7.165 5.612 1.00 46.84 266 PRO A O 1
ATOM 2007 N N . ALA A 1 267 ? -24.225 8.136 6.261 1.00 43.91 267 ALA A N 1
ATOM 2008 C CA . ALA A 1 267 ? -25.136 6.988 6.124 1.00 43.91 267 ALA A CA 1
ATOM 2009 C C . ALA A 1 267 ? -25.249 6.335 4.714 1.00 43.91 267 ALA A C 1
ATOM 2011 O O . ALA A 1 267 ? -26.323 5.875 4.329 1.00 43.91 267 ALA A O 1
ATOM 2012 N N . SER A 1 268 ? -24.181 6.302 3.916 1.00 48.41 268 SER A N 1
ATOM 2013 C CA . SER A 1 268 ? -24.097 5.637 2.618 1.00 48.41 268 SER A CA 1
ATOM 2014 C C . SER A 1 268 ? -23.231 4.378 2.695 1.00 48.41 268 SER A C 1
ATOM 2016 O O . SER A 1 268 ? -22.083 4.442 3.124 1.00 48.41 268 SER A O 1
ATOM 2018 N N . LEU A 1 269 ? -23.765 3.259 2.201 1.00 57.47 269 LEU A N 1
ATOM 2019 C CA . LEU A 1 269 ? -23.117 1.942 2.060 1.00 57.47 269 LEU A CA 1
ATOM 2020 C C . LEU A 1 269 ? -22.028 1.908 0.959 1.00 57.47 269 LEU A C 1
ATOM 2022 O O . LEU A 1 269 ? -21.950 0.952 0.189 1.00 57.47 269 LEU A O 1
ATOM 2026 N N . LEU A 1 270 ? -21.234 2.970 0.809 1.00 65.88 270 LEU A N 1
ATOM 2027 C CA . LEU A 1 270 ? -20.194 3.037 -0.219 1.00 65.88 270 LEU A CA 1
ATOM 2028 C C . LEU A 1 270 ? -18.923 2.328 0.258 1.00 65.88 270 LEU A C 1
ATOM 2030 O O . LEU A 1 270 ? -18.467 2.527 1.382 1.00 65.88 270 LEU A O 1
ATOM 2034 N N . VAL A 1 271 ? -18.355 1.502 -0.620 1.00 71.44 271 VAL A N 1
ATOM 2035 C CA . VAL A 1 271 ? -17.023 0.923 -0.427 1.00 71.44 271 VAL A CA 1
ATOM 2036 C C . VAL A 1 271 ? -15.996 1.984 -0.803 1.00 71.44 271 VAL A C 1
ATOM 2038 O O . VAL A 1 271 ? -16.068 2.542 -1.896 1.00 71.44 271 VAL A O 1
ATOM 2041 N N . HIS A 1 272 ? -15.047 2.233 0.096 1.00 74.44 272 HIS A N 1
ATOM 2042 C CA . HIS A 1 272 ? -13.934 3.150 -0.125 1.00 74.44 272 HIS A CA 1
ATOM 2043 C C . HIS A 1 272 ? -12.622 2.380 -0.246 1.00 74.44 272 HIS A C 1
ATOM 2045 O O . HIS A 1 272 ? -12.375 1.441 0.515 1.00 74.44 272 HIS A O 1
ATOM 2051 N N . HIS A 1 273 ? -11.759 2.797 -1.170 1.00 76.75 273 HIS A N 1
ATOM 2052 C CA . HIS A 1 273 ? -10.397 2.270 -1.267 1.00 76.75 273 HIS A CA 1
ATOM 2053 C C . HIS A 1 273 ? -9.469 3.149 -0.437 1.00 76.75 273 HIS A C 1
ATOM 2055 O O . HIS A 1 273 ? -9.432 4.361 -0.629 1.00 76.75 273 HIS A O 1
ATOM 2061 N N . VAL A 1 274 ? -8.717 2.555 0.491 1.00 77.56 274 VAL A N 1
ATOM 2062 C CA . VAL A 1 274 ? -7.797 3.292 1.368 1.00 77.56 274 VAL A CA 1
ATOM 2063 C C . VAL A 1 274 ? -6.405 2.698 1.271 1.00 77.56 274 VAL A C 1
ATOM 2065 O O . VAL A 1 274 ? -6.218 1.505 1.501 1.00 77.56 274 VAL A O 1
ATOM 2068 N N . LYS A 1 275 ? -5.413 3.550 1.005 1.00 82.06 275 LYS A N 1
ATOM 2069 C CA . LYS A 1 275 ? -3.990 3.196 1.076 1.00 82.06 275 LYS A CA 1
ATOM 2070 C C . LYS A 1 275 ? -3.318 4.070 2.126 1.00 82.06 275 LYS A C 1
ATOM 2072 O O . LYS A 1 275 ? -3.463 5.292 2.118 1.00 82.06 275 LYS A O 1
ATOM 2077 N N . VAL A 1 276 ? -2.570 3.432 3.023 1.00 80.88 276 VAL A N 1
ATOM 2078 C CA . VAL A 1 276 ? -1.639 4.108 3.931 1.00 80.88 276 VAL A CA 1
ATOM 2079 C C . VAL A 1 276 ? -0.239 3.714 3.509 1.00 80.88 276 VAL A C 1
ATOM 2081 O O . VAL A 1 276 ? 0.175 2.567 3.660 1.00 80.88 276 VAL A O 1
ATOM 2084 N N . GLU A 1 277 ? 0.488 4.669 2.955 1.00 84.69 277 GLU A N 1
ATOM 2085 C CA . GLU A 1 277 ? 1.876 4.492 2.573 1.00 84.69 277 GLU A CA 1
ATOM 2086 C C . GLU A 1 277 ? 2.784 5.066 3.658 1.00 84.69 277 GLU A C 1
ATOM 2088 O O . GLU A 1 277 ? 2.617 6.198 4.112 1.00 84.69 277 GLU A O 1
ATOM 2093 N N . VAL A 1 278 ? 3.781 4.277 4.047 1.00 76.44 278 VAL A N 1
ATOM 2094 C CA . VAL A 1 278 ? 4.749 4.643 5.073 1.00 76.44 278 VAL A CA 1
ATOM 2095 C C . VAL A 1 278 ? 6.143 4.663 4.457 1.00 76.44 278 VAL A C 1
ATOM 2097 O O . VAL A 1 278 ? 6.695 3.611 4.143 1.00 76.44 278 VAL A O 1
ATOM 2100 N N . VAL A 1 279 ? 6.732 5.851 4.318 1.00 75.19 279 VAL A N 1
ATOM 2101 C CA . VAL A 1 279 ? 8.111 6.027 3.836 1.00 75.19 279 VAL A CA 1
ATOM 2102 C C . VAL A 1 279 ? 8.887 6.814 4.883 1.00 75.19 279 VAL A C 1
ATOM 2104 O O . VAL A 1 279 ? 8.583 7.971 5.165 1.00 75.19 279 VAL A O 1
ATOM 2107 N N . ASN A 1 280 ? 9.892 6.180 5.493 1.00 73.94 280 ASN A N 1
ATOM 2108 C CA . ASN A 1 280 ? 10.635 6.733 6.630 1.00 73.94 280 ASN A CA 1
ATOM 2109 C C . ASN A 1 280 ? 9.697 7.182 7.776 1.00 73.94 280 ASN A C 1
ATOM 2111 O O . ASN A 1 280 ? 9.040 6.367 8.434 1.00 73.94 280 ASN A O 1
ATOM 2115 N N . THR A 1 281 ? 9.641 8.488 8.038 1.00 75.12 281 THR A N 1
ATOM 2116 C CA . THR A 1 281 ? 8.804 9.122 9.066 1.00 75.12 281 THR A CA 1
ATOM 2117 C C . THR A 1 281 ? 7.545 9.773 8.495 1.00 75.12 281 THR A C 1
ATOM 2119 O O . THR A 1 281 ? 6.803 10.394 9.258 1.00 75.12 281 THR A O 1
ATOM 2122 N N . THR A 1 282 ? 7.305 9.631 7.191 1.00 78.12 282 THR A N 1
ATOM 2123 C CA . THR A 1 282 ? 6.148 10.190 6.495 1.00 78.12 282 THR A CA 1
ATOM 2124 C C . THR A 1 282 ? 5.072 9.128 6.292 1.00 78.12 282 THR A C 1
ATOM 2126 O O . THR A 1 282 ? 5.354 7.993 5.904 1.00 78.12 282 THR A O 1
ATOM 2129 N N . LEU A 1 283 ? 3.833 9.518 6.577 1.00 80.25 283 LEU A N 1
ATOM 2130 C CA . LEU A 1 283 ? 2.609 8.746 6.412 1.00 80.25 283 LEU A CA 1
ATOM 2131 C C . LEU A 1 283 ? 1.749 9.450 5.362 1.00 80.25 283 LEU A C 1
ATOM 2133 O O . LEU A 1 283 ? 1.295 10.570 5.602 1.00 80.25 283 LEU A O 1
ATOM 2137 N N . ASN A 1 284 ? 1.531 8.809 4.220 1.00 82.69 284 ASN A N 1
ATOM 2138 C CA . ASN A 1 284 ? 0.674 9.305 3.149 1.00 82.69 284 ASN A CA 1
ATOM 2139 C C . ASN A 1 284 ? -0.628 8.502 3.129 1.00 82.69 284 ASN A C 1
ATOM 2141 O O . ASN A 1 284 ? -0.603 7.273 3.107 1.00 82.69 284 ASN A O 1
ATOM 2145 N N . PHE A 1 285 ? -1.760 9.195 3.124 1.00 81.38 285 PHE A N 1
ATOM 2146 C CA . PHE A 1 285 ? -3.095 8.608 3.112 1.00 81.38 285 PHE A CA 1
ATOM 2147 C C . PHE A 1 285 ? -3.765 8.912 1.782 1.00 81.38 285 PHE A C 1
ATOM 2149 O O . PHE A 1 285 ? -3.815 10.070 1.367 1.00 81.38 285 PHE A O 1
ATOM 2156 N N . PHE A 1 286 ? -4.317 7.883 1.156 1.00 81.00 286 PHE A N 1
ATOM 2157 C CA . PHE A 1 286 ? -5.088 7.965 -0.076 1.00 81.00 286 PHE A CA 1
ATOM 2158 C C . PHE A 1 286 ? -6.485 7.420 0.205 1.00 81.00 286 PHE A C 1
ATOM 2160 O O . PHE A 1 286 ? -6.616 6.417 0.912 1.00 81.00 286 PHE A O 1
ATOM 2167 N N . VAL A 1 287 ? -7.509 8.073 -0.339 1.00 82.50 287 VAL A N 1
ATOM 2168 C CA . VAL A 1 287 ? -8.908 7.644 -0.228 1.00 82.50 287 VAL A CA 1
ATOM 2169 C C . VAL A 1 287 ? -9.547 7.788 -1.600 1.00 82.50 287 VAL A C 1
ATOM 2171 O O . VAL A 1 287 ? -9.565 8.890 -2.145 1.00 82.50 287 VAL A O 1
ATOM 2174 N N . ASP A 1 288 ? -10.038 6.674 -2.135 1.00 81.00 288 ASP A N 1
ATOM 2175 C CA . ASP A 1 288 ? -10.650 6.478 -3.456 1.00 81.00 288 ASP A CA 1
ATOM 2176 C C . ASP A 1 288 ? -9.738 6.797 -4.653 1.00 81.00 288 ASP A C 1
ATOM 2178 O O . ASP A 1 288 ? -9.527 5.943 -5.509 1.00 81.00 288 ASP A O 1
ATOM 2182 N N . ASP A 1 289 ? -9.132 7.982 -4.711 1.00 82.62 289 ASP A N 1
ATOM 2183 C CA . ASP A 1 289 ? -8.088 8.311 -5.682 1.00 82.62 289 ASP A CA 1
ATOM 2184 C C . ASP A 1 289 ? -6.719 7.850 -5.164 1.00 82.62 289 ASP A C 1
ATOM 2186 O O . ASP A 1 289 ? -6.071 8.513 -4.350 1.00 82.62 289 ASP A O 1
ATOM 2190 N N . MET A 1 290 ? -6.275 6.687 -5.641 1.00 84.31 290 MET A N 1
ATOM 2191 C CA . MET A 1 290 ? -5.007 6.079 -5.230 1.00 84.31 290 MET A CA 1
ATOM 2192 C C . MET A 1 290 ? -3.766 6.779 -5.811 1.00 84.31 290 MET A C 1
ATOM 2194 O O . MET A 1 290 ? -2.655 6.459 -5.396 1.00 84.31 290 MET A O 1
ATOM 2198 N N . ASN A 1 291 ? -3.926 7.759 -6.709 1.00 83.31 291 ASN A N 1
ATOM 2199 C CA . ASN A 1 291 ? -2.813 8.552 -7.248 1.00 83.31 291 ASN A CA 1
ATOM 2200 C C . ASN A 1 291 ? -2.510 9.794 -6.420 1.00 83.31 291 ASN A C 1
ATOM 2202 O O . ASN A 1 291 ? -1.408 10.343 -6.478 1.00 83.31 291 ASN A O 1
ATOM 2206 N N . LYS A 1 292 ? -3.503 10.284 -5.676 1.00 83.81 292 LYS A N 1
ATOM 2207 C CA . LYS A 1 292 ? -3.415 11.567 -4.998 1.00 83.81 292 LYS A CA 1
ATOM 2208 C C . LYS A 1 292 ? -3.400 11.381 -3.495 1.00 83.81 292 LYS A C 1
ATOM 2210 O O . LYS A 1 292 ? -4.385 10.976 -2.884 1.00 83.81 292 LYS A O 1
ATOM 2215 N N . VAL A 1 293 ? -2.288 11.780 -2.886 1.00 81.44 293 VAL A N 1
ATOM 2216 C CA . VAL A 1 293 ? -2.190 11.873 -1.430 1.00 81.44 293 VAL A CA 1
ATOM 2217 C C . VAL A 1 293 ? -3.251 12.856 -0.930 1.00 81.44 293 VAL A C 1
ATOM 2219 O O . VAL A 1 293 ? -3.213 14.045 -1.254 1.00 81.44 293 VAL A O 1
ATOM 2222 N N . LEU A 1 294 ? -4.197 12.357 -0.137 1.00 79.75 294 LEU A N 1
ATOM 2223 C CA . LEU A 1 294 ? -5.228 13.163 0.510 1.00 79.75 294 LEU A CA 1
ATOM 2224 C C . LEU A 1 294 ? -4.671 13.856 1.756 1.00 79.75 294 LEU A C 1
ATOM 2226 O O . LEU A 1 294 ? -4.915 15.041 1.973 1.00 79.75 294 LEU A O 1
ATOM 2230 N N . VAL A 1 295 ? -3.913 13.118 2.570 1.00 81.50 295 VAL A N 1
ATOM 2231 C CA . VAL A 1 295 ? -3.270 13.625 3.789 1.00 81.50 295 VAL A CA 1
ATOM 2232 C C . VAL A 1 295 ? -1.833 13.121 3.837 1.00 81.50 295 VAL A C 1
ATOM 2234 O O . VAL A 1 295 ? -1.580 11.953 3.560 1.00 81.50 295 VAL A O 1
ATOM 2237 N N . SER A 1 296 ? -0.890 13.986 4.212 1.00 80.56 296 SER A N 1
ATOM 2238 C CA . SER A 1 296 ? 0.503 13.611 4.465 1.00 80.56 296 SER A CA 1
ATOM 2239 C C . SER A 1 296 ? 0.933 14.127 5.832 1.00 80.56 296 SER A C 1
ATOM 2241 O O . SER A 1 296 ? 0.727 15.300 6.152 1.00 80.56 296 SER A O 1
ATOM 2243 N N . ILE A 1 297 ? 1.509 13.251 6.650 1.00 74.81 297 ILE A N 1
ATOM 2244 C CA . ILE A 1 297 ? 1.993 13.575 7.994 1.00 74.81 297 ILE A CA 1
ATOM 2245 C C . ILE A 1 297 ? 3.461 13.177 8.070 1.00 74.81 297 ILE A C 1
ATOM 2247 O O . ILE A 1 297 ? 3.786 12.008 7.887 1.00 74.81 297 ILE A O 1
ATOM 2251 N N . THR A 1 298 ? 4.342 14.130 8.372 1.00 77.94 298 THR A N 1
ATOM 2252 C CA . THR A 1 298 ? 5.784 13.888 8.522 1.00 77.94 298 THR A CA 1
ATOM 2253 C C . THR A 1 298 ? 6.215 14.136 9.957 1.00 77.94 298 THR A C 1
ATOM 2255 O O . THR A 1 298 ? 5.919 15.184 10.528 1.00 77.94 298 THR A O 1
ATOM 2258 N N . GLY A 1 299 ? 6.976 13.195 10.514 1.00 61.78 299 GLY A N 1
ATOM 2259 C CA . GLY A 1 299 ? 7.412 13.254 11.904 1.00 61.78 299 GLY A CA 1
ATOM 2260 C C . GLY A 1 299 ? 6.365 12.631 12.820 1.00 61.78 299 GLY A C 1
ATOM 2261 O O . GLY A 1 299 ? 5.181 12.951 12.768 1.00 61.78 299 GLY A O 1
ATOM 2262 N N . GLY A 1 300 ? 6.807 11.685 13.645 1.00 63.19 300 GLY A N 1
ATOM 2263 C CA . GLY A 1 300 ? 5.897 10.850 14.404 1.00 63.19 300 GLY A CA 1
ATOM 2264 C C . GLY A 1 300 ? 6.549 10.183 15.608 1.00 63.19 300 GLY A C 1
ATOM 2265 O O . GLY A 1 300 ? 7.713 9.794 15.555 1.00 63.19 300 GLY A O 1
ATOM 2266 N N . THR A 1 301 ? 5.781 10.059 16.690 1.00 72.31 301 THR A N 1
ATOM 2267 C CA . THR A 1 301 ? 6.175 9.405 17.944 1.00 72.31 301 THR A CA 1
ATOM 2268 C C . THR A 1 301 ? 6.380 7.898 17.793 1.00 72.31 301 THR A C 1
ATOM 2270 O O . THR A 1 301 ? 7.257 7.337 18.445 1.00 72.31 301 THR A O 1
ATOM 2273 N N . TYR A 1 302 ? 5.595 7.237 16.938 1.00 72.12 302 TYR A N 1
ATOM 2274 C CA . TYR A 1 302 ? 5.642 5.785 16.767 1.00 72.12 302 TYR A CA 1
ATOM 2275 C C . TYR A 1 302 ? 6.369 5.443 15.470 1.00 72.12 302 TYR A C 1
ATOM 2277 O O . TYR A 1 302 ? 6.013 5.954 14.409 1.00 72.12 302 TYR A O 1
ATOM 2285 N N . THR A 1 303 ? 7.387 4.583 15.533 1.00 70.06 303 THR A N 1
ATOM 2286 C CA . THR A 1 303 ? 8.246 4.220 14.385 1.00 70.06 303 THR A CA 1
ATOM 2287 C C . THR A 1 303 ? 8.070 2.773 13.933 1.00 70.06 303 THR A C 1
ATOM 2289 O O . THR A 1 303 ? 8.348 2.457 12.780 1.00 70.06 303 THR A O 1
ATOM 2292 N N . ASN A 1 304 ? 7.562 1.910 14.809 1.00 69.62 304 ASN A N 1
ATOM 2293 C CA . ASN A 1 304 ? 7.252 0.511 14.548 1.00 69.62 304 ASN A CA 1
ATOM 2294 C C . ASN A 1 304 ? 6.070 0.067 15.425 1.00 69.62 304 ASN A C 1
ATOM 2296 O O . ASN A 1 304 ? 5.671 0.778 16.346 1.00 69.62 304 ASN A O 1
ATOM 2300 N N . GLY A 1 305 ? 5.497 -1.090 15.107 1.00 69.44 305 GLY A N 1
ATOM 2301 C CA . GLY A 1 305 ? 4.397 -1.688 15.856 1.00 69.44 305 GLY A CA 1
ATOM 2302 C C . GLY A 1 305 ? 3.471 -2.487 14.947 1.00 69.44 305 GLY A C 1
ATOM 2303 O O . GLY A 1 305 ? 3.731 -2.639 13.755 1.00 69.44 305 GLY A O 1
ATOM 2304 N N . MET A 1 306 ? 2.388 -2.992 15.525 1.00 69.25 306 MET A N 1
ATOM 2305 C CA . MET A 1 306 ? 1.371 -3.769 14.823 1.00 69.25 306 MET A CA 1
ATOM 2306 C C . MET A 1 306 ? 0.518 -2.885 13.905 1.00 69.25 306 MET A C 1
ATOM 2308 O O . MET A 1 306 ? 0.343 -1.690 14.154 1.00 69.25 306 MET A O 1
ATOM 2312 N N . ASN A 1 307 ? -0.036 -3.497 12.864 1.00 72.12 307 ASN A N 1
ATOM 2313 C CA . ASN A 1 307 ? -1.071 -2.905 12.022 1.00 72.12 307 ASN A CA 1
ATOM 2314 C C . ASN A 1 307 ? -2.375 -3.674 12.243 1.00 72.12 307 ASN A C 1
ATOM 2316 O O . ASN A 1 307 ? -2.343 -4.865 12.552 1.00 72.12 307 ASN A O 1
ATOM 2320 N N . GLY A 1 308 ? -3.512 -3.008 12.086 1.00 72.75 308 GLY A N 1
ATOM 2321 C CA . GLY A 1 308 ? -4.810 -3.645 12.248 1.00 72.75 308 GLY A CA 1
ATOM 2322 C C . GLY A 1 308 ? -5.970 -2.733 11.898 1.00 72.75 308 GLY A C 1
ATOM 2323 O O . GLY A 1 308 ? -5.795 -1.670 11.304 1.00 72.75 308 GLY A O 1
ATOM 2324 N N . VAL A 1 309 ? -7.161 -3.161 12.297 1.00 70.56 309 VAL A N 1
ATOM 2325 C CA . VAL A 1 309 ? -8.411 -2.424 12.110 1.00 70.56 309 VAL A CA 1
ATOM 2326 C C . VAL A 1 309 ? -9.048 -2.104 13.446 1.00 70.56 309 VAL A C 1
ATOM 2328 O O . VAL A 1 309 ? -8.849 -2.814 14.431 1.00 70.56 309 VAL A O 1
ATOM 2331 N N . ARG A 1 310 ? -9.818 -1.019 13.476 1.00 73.44 310 ARG A N 1
ATOM 2332 C CA . ARG A 1 310 ? -10.530 -0.568 14.666 1.00 73.44 310 ARG A CA 1
ATOM 2333 C C . ARG A 1 310 ? -11.911 -0.061 14.275 1.00 73.44 310 ARG A C 1
ATOM 2335 O O . ARG A 1 310 ? -12.035 0.775 13.383 1.00 73.44 310 ARG A O 1
ATOM 2342 N N . VAL A 1 311 ? -12.931 -0.547 14.976 1.00 66.38 311 VAL A N 1
ATOM 2343 C CA . VAL A 1 311 ? -14.334 -0.137 14.824 1.00 66.38 311 VAL A CA 1
ATOM 2344 C C . VAL A 1 311 ? -14.883 0.335 16.167 1.00 66.38 311 VAL A C 1
ATOM 2346 O O . VAL A 1 311 ? -14.513 -0.194 17.212 1.00 66.38 311 VAL A O 1
ATOM 2349 N N . TYR A 1 312 ? -15.752 1.342 16.153 1.00 64.94 312 TYR A N 1
ATOM 2350 C CA . TYR A 1 312 ? -16.428 1.839 17.350 1.00 64.94 312 TYR A CA 1
ATOM 2351 C C . TYR A 1 312 ? -17.799 2.392 16.999 1.00 64.94 312 TYR A C 1
ATOM 2353 O O . TYR A 1 312 ? -17.919 3.303 16.179 1.00 64.94 312 TYR A O 1
ATOM 2361 N N . GLY A 1 313 ? -18.836 1.841 17.629 1.00 59.09 313 GLY A N 1
ATOM 2362 C CA . GLY A 1 313 ? -20.215 2.293 17.438 1.00 59.09 313 GLY A CA 1
ATOM 2363 C C . GLY A 1 313 ? -20.755 2.121 16.011 1.00 59.09 313 GLY A C 1
ATOM 2364 O O . GLY A 1 313 ? -21.791 2.702 15.699 1.00 59.09 313 GLY A O 1
ATOM 2365 N N . THR A 1 314 ? -20.071 1.365 15.145 1.00 60.53 314 THR A N 1
ATOM 2366 C CA . THR A 1 314 ? -20.469 1.065 13.761 1.00 60.53 314 THR A CA 1
ATOM 2367 C C . THR A 1 314 ? -20.052 -0.353 13.381 1.00 60.53 314 THR A C 1
ATOM 2369 O O . THR A 1 314 ? -19.124 -0.909 13.966 1.00 60.53 314 THR A O 1
ATOM 2372 N N . GLU A 1 315 ? -20.707 -0.902 12.364 1.00 61.66 315 GLU A N 1
ATOM 2373 C CA . GLU A 1 315 ? -20.218 -2.042 11.590 1.00 61.66 315 GLU A CA 1
ATOM 2374 C C . GLU A 1 315 ? -19.305 -1.534 10.472 1.00 61.66 315 GLU A C 1
ATOM 2376 O O . GLU A 1 315 ? -19.514 -0.443 9.934 1.00 61.66 315 GLU A O 1
ATOM 2381 N N . ALA A 1 316 ? -18.292 -2.325 10.131 1.00 64.56 316 ALA A N 1
ATOM 2382 C CA . ALA A 1 316 ? -17.471 -2.117 8.950 1.00 64.56 316 ALA A CA 1
ATOM 2383 C C . ALA A 1 316 ? -16.920 -3.457 8.468 1.00 64.56 316 ALA A C 1
ATOM 2385 O O . ALA A 1 316 ? -16.522 -4.304 9.268 1.00 64.56 316 ALA A O 1
ATOM 2386 N N . THR A 1 317 ? -16.877 -3.623 7.154 1.00 66.44 317 THR A N 1
ATOM 2387 C CA . THR A 1 317 ? -16.194 -4.734 6.494 1.00 66.44 317 THR A CA 1
ATOM 2388 C C . THR A 1 317 ? -14.863 -4.244 5.955 1.00 66.44 317 THR A C 1
ATOM 2390 O O . THR A 1 317 ? -14.792 -3.147 5.401 1.00 66.44 317 THR A O 1
ATOM 2393 N N . PHE A 1 318 ? -13.826 -5.067 6.070 1.00 67.62 318 PHE A N 1
ATOM 2394 C CA . PHE A 1 318 ? -12.498 -4.751 5.561 1.00 67.62 318 PHE A CA 1
ATOM 2395 C C . PHE A 1 318 ? -12.029 -5.859 4.616 1.00 67.62 318 PHE A C 1
ATOM 2397 O O . PHE A 1 318 ? -12.227 -7.035 4.901 1.00 67.62 318 PHE A O 1
ATOM 2404 N N . ASP A 1 319 ? -11.384 -5.476 3.519 1.00 68.50 319 ASP A N 1
ATOM 2405 C CA . ASP A 1 319 ? -10.500 -6.345 2.736 1.00 68.50 319 ASP A CA 1
ATOM 2406 C C . ASP A 1 319 ? -9.106 -5.731 2.859 1.00 68.50 319 ASP A C 1
ATOM 2408 O O . ASP A 1 319 ? -8.894 -4.581 2.464 1.00 68.50 319 ASP A O 1
ATOM 2412 N N . ILE A 1 320 ? -8.199 -6.432 3.539 1.00 71.31 320 ILE A N 1
ATOM 2413 C CA . ILE A 1 320 ? -6.937 -5.855 3.996 1.00 71.31 320 ILE A CA 1
ATOM 2414 C C . ILE A 1 320 ? -5.790 -6.501 3.251 1.00 71.31 320 ILE A C 1
ATOM 2416 O O . ILE A 1 320 ? -5.654 -7.724 3.218 1.00 71.31 320 ILE A O 1
ATOM 2420 N N . GLN A 1 321 ? -4.894 -5.650 2.761 1.00 75.00 321 GLN A N 1
ATOM 2421 C CA . GLN A 1 321 ? -3.596 -6.059 2.263 1.00 75.00 321 GLN A CA 1
ATOM 2422 C C . GLN A 1 321 ? -2.493 -5.209 2.905 1.00 75.00 321 GLN A C 1
ATOM 2424 O O . GLN A 1 321 ? -2.557 -3.980 2.917 1.00 75.00 321 GLN A O 1
ATOM 2429 N N . ILE A 1 322 ? -1.476 -5.872 3.453 1.00 79.69 322 ILE A N 1
ATOM 2430 C CA . ILE A 1 322 ? -0.280 -5.258 4.026 1.00 79.69 322 ILE A CA 1
ATOM 2431 C C . ILE A 1 322 ? 0.909 -5.725 3.198 1.00 79.69 322 ILE A C 1
ATOM 2433 O O . ILE A 1 322 ? 1.276 -6.897 3.228 1.00 79.69 322 ILE A O 1
ATOM 2437 N N . ASN A 1 323 ? 1.523 -4.780 2.495 1.00 82.88 323 ASN A N 1
ATOM 2438 C CA . ASN A 1 323 ? 2.609 -5.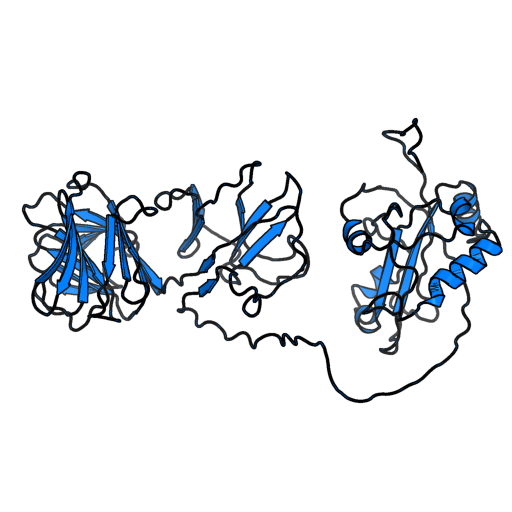041 1.561 1.00 82.88 323 ASN A CA 1
ATOM 2439 C C . ASN A 1 323 ? 3.905 -4.419 2.094 1.00 82.88 323 ASN A C 1
ATOM 2441 O O . ASN A 1 323 ? 4.004 -3.189 2.162 1.00 82.88 323 ASN A O 1
ATOM 2445 N N . PRO A 1 324 ? 4.897 -5.223 2.512 1.00 83.12 324 PRO A N 1
ATOM 2446 C CA . PRO A 1 324 ? 6.177 -4.699 2.961 1.00 83.12 324 PRO A CA 1
ATOM 2447 C C . PRO A 1 324 ? 6.909 -3.934 1.864 1.00 83.12 324 PRO A C 1
ATOM 2449 O O . PRO A 1 324 ? 7.084 -4.450 0.762 1.00 83.12 324 PRO A O 1
ATOM 2452 N N . LEU A 1 325 ? 7.392 -2.732 2.183 1.00 84.81 325 LEU A N 1
ATOM 2453 C CA . LEU A 1 325 ? 8.278 -1.972 1.304 1.00 84.81 325 LEU A CA 1
ATOM 2454 C C . LEU A 1 325 ? 9.674 -2.605 1.325 1.00 84.81 325 LEU A C 1
ATOM 2456 O O . LEU A 1 325 ? 10.374 -2.541 2.335 1.00 84.81 325 LEU A O 1
ATOM 2460 N N . ILE A 1 326 ? 10.076 -3.206 0.210 1.00 87.31 326 ILE A N 1
ATOM 2461 C CA . ILE A 1 326 ? 11.331 -3.964 0.084 1.00 87.31 326 ILE A CA 1
ATOM 2462 C C . ILE A 1 326 ? 12.414 -3.199 -0.680 1.00 87.31 326 ILE A C 1
ATOM 2464 O O . ILE A 1 326 ? 13.599 -3.484 -0.526 1.00 87.31 326 ILE A O 1
ATOM 2468 N N . PHE A 1 327 ? 12.029 -2.198 -1.471 1.00 91.38 327 PHE A N 1
ATOM 2469 C CA . PHE A 1 327 ? 12.951 -1.267 -2.109 1.00 91.38 327 PHE A CA 1
ATOM 2470 C C . PHE A 1 327 ? 12.273 0.086 -2.306 1.00 91.38 327 PHE A C 1
ATOM 2472 O O . PHE A 1 327 ? 11.094 0.147 -2.650 1.00 91.38 327 PHE A O 1
ATOM 2479 N N . TRP A 1 328 ? 13.021 1.174 -2.133 1.00 92.62 328 TRP A N 1
ATOM 2480 C CA . TRP A 1 328 ? 12.549 2.499 -2.518 1.00 92.62 328 TRP A CA 1
ATOM 2481 C C . TRP A 1 328 ? 13.696 3.441 -2.865 1.00 92.62 328 TRP A C 1
ATOM 2483 O O . TRP A 1 328 ? 14.783 3.381 -2.274 1.00 92.62 328 TRP A O 1
ATOM 2493 N N . ASP A 1 329 ? 13.426 4.364 -3.780 1.00 93.81 329 ASP A N 1
ATOM 2494 C CA . ASP A 1 329 ? 14.308 5.483 -4.063 1.00 93.81 329 ASP A CA 1
ATOM 2495 C C . ASP A 1 329 ? 13.523 6.711 -4.531 1.00 93.81 329 ASP A C 1
ATOM 2497 O O . ASP A 1 329 ? 12.876 6.698 -5.575 1.00 93.81 329 ASP A O 1
ATOM 2501 N N . ASP A 1 330 ? 13.599 7.783 -3.747 1.00 92.50 330 ASP A N 1
ATOM 2502 C CA . ASP A 1 330 ? 13.141 9.121 -4.133 1.00 92.50 330 ASP A CA 1
ATOM 2503 C C . ASP A 1 330 ? 14.284 9.957 -4.732 1.00 92.50 330 ASP A C 1
ATOM 2505 O O . ASP A 1 330 ? 14.118 11.144 -4.984 1.00 92.50 330 ASP A O 1
ATOM 2509 N N . PHE A 1 331 ? 15.470 9.357 -4.898 1.00 95.12 331 PHE A N 1
ATOM 2510 C CA . PHE A 1 331 ? 16.682 9.984 -5.420 1.00 95.12 331 PHE A CA 1
ATOM 2511 C C . PHE A 1 331 ? 17.152 11.236 -4.656 1.00 95.12 331 PHE A C 1
ATOM 2513 O O . PHE A 1 331 ? 18.014 11.974 -5.143 1.00 95.12 331 PHE A O 1
ATOM 2520 N N . SER A 1 332 ? 16.676 11.446 -3.424 1.00 94.00 332 SER A N 1
ATOM 2521 C CA . SER A 1 332 ? 17.108 12.546 -2.547 1.00 94.00 332 SER A CA 1
ATOM 2522 C C . SER A 1 332 ? 18.587 12.471 -2.160 1.00 94.00 332 SER A C 1
ATOM 2524 O O . SER A 1 332 ? 19.195 13.477 -1.796 1.00 94.00 332 SER A O 1
ATOM 2526 N N . SER A 1 333 ? 19.204 11.292 -2.303 1.00 93.12 333 SER A N 1
ATOM 2527 C CA . SER A 1 333 ? 20.648 11.103 -2.128 1.00 93.12 333 SER A CA 1
ATOM 2528 C C . SER A 1 333 ? 21.498 11.812 -3.191 1.00 93.12 333 SER A C 1
ATOM 2530 O O . SER A 1 333 ? 22.710 11.927 -3.017 1.00 93.12 333 SER A O 1
ATOM 2532 N N . GLY A 1 334 ? 20.898 12.246 -4.307 1.00 95.06 334 GLY A N 1
ATOM 2533 C CA . GLY A 1 334 ? 21.618 12.845 -5.430 1.00 95.06 334 GLY A CA 1
ATOM 2534 C C . GLY A 1 334 ? 22.434 11.845 -6.260 1.00 95.06 334 GLY A C 1
ATOM 2535 O O . GLY A 1 334 ? 23.278 12.262 -7.049 1.00 95.06 334 GLY A O 1
ATOM 2536 N N . THR A 1 335 ? 22.229 10.532 -6.086 1.00 94.62 335 THR A N 1
ATOM 2537 C CA . THR A 1 335 ? 23.019 9.485 -6.758 1.00 94.62 335 THR A CA 1
ATOM 2538 C C . THR A 1 335 ? 22.173 8.273 -7.158 1.00 94.62 335 THR A C 1
ATOM 2540 O O . THR A 1 335 ? 21.102 8.046 -6.606 1.00 94.62 335 THR A O 1
ATOM 2543 N N . MET A 1 336 ? 22.702 7.436 -8.059 1.00 94.56 336 MET A N 1
ATOM 2544 C CA . MET A 1 336 ? 22.170 6.097 -8.367 1.00 94.56 336 MET A CA 1
ATOM 2545 C C . MET A 1 336 ? 22.670 5.021 -7.377 1.00 94.56 336 MET A C 1
ATOM 2547 O O . MET A 1 336 ? 22.750 3.851 -7.731 1.00 94.56 336 MET A O 1
ATOM 2551 N N . GLY A 1 337 ? 23.052 5.382 -6.145 1.00 94.56 337 GLY A N 1
ATOM 2552 C CA . GLY A 1 337 ? 23.773 4.491 -5.220 1.00 94.56 337 GLY A CA 1
ATOM 2553 C C . GLY A 1 337 ? 23.036 3.209 -4.802 1.00 94.56 337 GLY A C 1
ATOM 2554 O O . GLY A 1 337 ? 23.682 2.261 -4.362 1.00 94.56 337 GLY A O 1
ATOM 2555 N N . LYS A 1 338 ? 21.707 3.152 -4.962 1.00 94.38 338 LYS A N 1
ATOM 2556 C CA . LYS A 1 338 ? 20.869 1.960 -4.713 1.00 94.38 338 LYS A CA 1
ATOM 2557 C C . LYS A 1 338 ? 20.673 1.072 -5.953 1.00 94.38 338 LYS A C 1
ATOM 2559 O O . LYS A 1 338 ? 19.897 0.114 -5.926 1.00 94.38 338 LYS A O 1
ATOM 2564 N N . TRP A 1 339 ? 21.347 1.403 -7.051 1.00 96.81 339 TRP A N 1
ATOM 2565 C CA . TRP A 1 339 ? 21.166 0.775 -8.352 1.00 96.81 339 TRP A CA 1
ATOM 2566 C C . TRP A 1 339 ? 22.499 0.282 -8.904 1.00 96.81 339 TRP A C 1
ATOM 2568 O O . TRP A 1 339 ? 23.519 0.966 -8.849 1.00 96.81 339 TRP A O 1
ATOM 2578 N N . THR A 1 340 ? 22.483 -0.899 -9.508 1.00 96.50 340 THR A N 1
ATOM 2579 C CA . THR A 1 340 ? 23.551 -1.340 -10.402 1.00 96.50 340 THR A CA 1
ATOM 2580 C C . THR A 1 340 ? 23.213 -0.868 -11.809 1.00 96.50 340 THR A C 1
ATOM 2582 O O . THR A 1 340 ? 22.280 -1.370 -12.439 1.00 96.50 340 THR A O 1
ATOM 2585 N N . THR A 1 341 ? 23.957 0.125 -12.296 1.00 96.06 341 THR A N 1
ATOM 2586 C CA . THR A 1 341 ? 23.855 0.586 -13.683 1.00 96.06 341 THR A CA 1
ATOM 2587 C C . THR A 1 341 ? 24.511 -0.443 -14.598 1.00 96.06 341 THR A C 1
ATOM 2589 O O . THR A 1 341 ? 25.668 -0.812 -14.415 1.00 96.06 341 THR A O 1
ATOM 2592 N N . ILE A 1 342 ? 23.739 -0.957 -15.551 1.00 96.69 342 ILE A N 1
ATOM 2593 C CA . ILE A 1 342 ? 24.187 -1.994 -16.486 1.00 96.69 342 ILE A CA 1
ATOM 2594 C C . ILE A 1 342 ? 24.692 -1.340 -17.769 1.00 96.69 342 ILE A C 1
ATOM 2596 O O . ILE A 1 342 ? 25.733 -1.722 -18.296 1.00 96.69 342 ILE A O 1
ATOM 2600 N N . ASP A 1 343 ? 23.946 -0.349 -18.260 1.00 96.06 343 ASP A N 1
ATOM 2601 C CA . ASP A 1 343 ? 24.246 0.411 -19.472 1.00 96.06 343 ASP A CA 1
ATOM 2602 C C . ASP A 1 343 ? 23.464 1.742 -19.458 1.00 96.06 343 ASP A C 1
ATOM 2604 O O . ASP A 1 343 ? 22.504 1.912 -18.693 1.00 96.06 343 ASP A O 1
ATOM 2608 N N . GLY A 1 344 ? 23.857 2.690 -20.305 1.00 94.31 344 GLY A N 1
ATOM 2609 C CA . GLY A 1 344 ? 23.319 4.046 -20.378 1.00 94.31 344 GLY A CA 1
ATOM 2610 C C . GLY A 1 344 ? 24.067 5.057 -19.510 1.00 94.31 344 GLY A C 1
ATOM 2611 O O . GLY A 1 344 ? 25.048 4.744 -18.839 1.00 94.31 344 GLY A O 1
ATOM 2612 N N . GLN A 1 345 ? 23.609 6.307 -19.562 1.00 93.31 345 GLN A N 1
ATOM 2613 C CA . GLN A 1 345 ? 24.139 7.414 -18.767 1.00 93.31 345 GLN A CA 1
ATOM 2614 C C . GLN A 1 345 ? 23.027 7.974 -17.886 1.00 93.31 345 GLN A C 1
ATOM 2616 O O . GLN A 1 345 ? 21.900 8.158 -18.349 1.00 93.31 345 GLN A O 1
ATOM 2621 N N . TYR A 1 346 ? 23.363 8.241 -16.626 1.00 94.81 346 TYR A N 1
ATOM 2622 C CA . TYR A 1 346 ? 22.413 8.617 -15.586 1.00 94.81 346 TYR A CA 1
ATOM 2623 C C . TYR A 1 346 ? 22.863 9.911 -14.935 1.00 94.81 346 TYR A C 1
ATOM 2625 O O . TYR A 1 346 ? 24.044 10.087 -14.633 1.00 94.81 346 TYR A O 1
ATOM 2633 N N . GLN A 1 347 ? 21.912 10.796 -14.681 1.00 95.06 347 GLN A N 1
ATOM 2634 C CA . GLN A 1 347 ? 22.126 11.990 -13.879 1.00 95.06 347 GLN A CA 1
ATOM 2635 C C . GLN A 1 347 ? 21.026 12.074 -12.840 1.00 95.06 347 GLN A C 1
ATOM 2637 O O . GLN A 1 347 ? 19.866 11.847 -13.160 1.00 95.06 347 GLN A O 1
ATOM 2642 N N . VAL A 1 348 ? 21.384 12.401 -11.604 1.00 95.12 348 VAL A N 1
ATOM 2643 C CA . VAL A 1 348 ? 20.404 12.625 -10.544 1.00 95.12 348 VAL A CA 1
ATOM 2644 C C . VAL A 1 348 ? 20.450 14.089 -10.149 1.00 95.12 348 VAL A C 1
ATOM 2646 O O . VAL A 1 348 ? 21.511 14.624 -9.829 1.00 95.12 348 VAL A O 1
ATOM 2649 N N . SER A 1 349 ? 19.301 14.751 -10.208 1.00 91.56 349 SER A N 1
ATOM 2650 C CA . SER A 1 349 ? 19.147 16.145 -9.808 1.00 91.56 349 SER A CA 1
ATOM 2651 C C . SER A 1 349 ? 17.720 16.386 -9.341 1.00 91.56 349 SER A C 1
ATOM 2653 O O . SER A 1 349 ? 16.791 15.790 -9.879 1.00 91.56 349 SER A O 1
ATOM 2655 N N . SER A 1 350 ? 17.542 17.244 -8.334 1.00 91.88 350 SER A N 1
ATOM 2656 C CA . SER A 1 350 ? 16.218 17.616 -7.817 1.00 91.88 350 SER A CA 1
ATOM 2657 C C . SER A 1 350 ? 15.309 16.413 -7.517 1.00 91.88 350 SER A C 1
ATOM 2659 O O . SER A 1 350 ? 14.129 16.442 -7.851 1.00 91.88 350 SER A O 1
ATOM 2661 N N . ASN A 1 351 ? 15.860 15.364 -6.891 1.00 92.94 351 ASN A N 1
ATOM 2662 C CA . ASN A 1 351 ? 15.145 14.134 -6.512 1.00 92.94 351 ASN A CA 1
ATOM 2663 C C . ASN A 1 351 ? 14.587 13.330 -7.706 1.00 92.94 351 ASN A C 1
ATOM 2665 O O . ASN A 1 351 ? 13.647 12.554 -7.566 1.00 92.94 351 ASN A O 1
ATOM 2669 N N . ILE A 1 352 ? 15.172 13.506 -8.891 1.00 94.94 352 ILE A N 1
ATOM 2670 C CA . ILE A 1 352 ? 14.809 12.788 -10.113 1.00 94.94 352 ILE A CA 1
ATOM 2671 C C . ILE A 1 352 ? 16.067 12.178 -10.720 1.00 94.94 352 ILE A C 1
ATOM 2673 O O . ILE A 1 352 ? 17.092 12.851 -10.856 1.00 94.94 352 ILE A O 1
ATOM 2677 N N . ALA A 1 353 ? 15.980 10.914 -11.128 1.00 97.31 353 ALA A N 1
ATOM 2678 C CA . ALA A 1 353 ? 16.974 10.293 -11.990 1.00 97.31 353 ALA A CA 1
ATOM 2679 C C . ALA A 1 353 ? 16.579 10.466 -13.458 1.00 97.31 353 ALA A C 1
ATOM 2681 O O . ALA A 1 353 ? 15.465 10.148 -13.863 1.00 97.31 353 ALA A O 1
ATOM 2682 N N . VAL A 1 354 ? 17.512 10.949 -14.269 1.00 97.31 354 VAL A N 1
ATOM 2683 C CA . VAL A 1 354 ? 17.375 11.100 -15.715 1.00 97.31 354 VAL A CA 1
ATOM 2684 C C . VAL A 1 354 ? 18.255 10.063 -16.393 1.00 97.31 354 VAL A C 1
ATOM 2686 O O . VAL A 1 354 ? 19.482 10.101 -16.285 1.00 97.31 354 VAL A O 1
ATOM 2689 N N . LEU A 1 355 ? 17.614 9.150 -17.113 1.00 95.56 355 LEU A N 1
ATOM 2690 C CA . LEU A 1 355 ? 18.237 8.214 -18.034 1.00 95.56 355 LEU A CA 1
ATOM 2691 C C . LEU A 1 355 ? 18.339 8.911 -19.385 1.00 95.56 355 LEU A C 1
ATOM 2693 O O . LEU A 1 355 ? 17.321 9.167 -20.031 1.00 95.56 355 LEU A O 1
ATOM 2697 N N . ALA A 1 356 ? 19.557 9.242 -19.808 1.00 92.44 356 ALA A N 1
ATOM 2698 C CA . ALA A 1 356 ? 19.775 9.856 -21.111 1.00 92.44 356 ALA A CA 1
ATOM 2699 C C . ALA A 1 356 ? 19.395 8.883 -22.236 1.00 92.44 356 ALA A C 1
ATOM 2701 O O . ALA A 1 356 ? 19.635 7.677 -22.128 1.00 92.44 356 ALA A O 1
ATOM 2702 N N . ALA A 1 357 ? 18.850 9.421 -23.331 1.00 89.88 357 ALA A N 1
ATOM 2703 C CA . ALA A 1 357 ? 18.504 8.636 -24.508 1.00 89.88 357 ALA A CA 1
ATOM 2704 C C . ALA A 1 357 ? 19.681 7.760 -24.966 1.00 89.88 357 ALA A C 1
ATOM 2706 O O . ALA A 1 357 ? 20.743 8.242 -25.358 1.00 89.88 357 ALA A O 1
ATOM 2707 N N . SER A 1 358 ? 19.467 6.450 -24.908 1.00 88.19 358 SER A N 1
ATOM 2708 C CA . SER A 1 358 ? 20.410 5.408 -25.299 1.00 88.19 358 SER A CA 1
ATOM 2709 C C . SER A 1 358 ? 19.605 4.231 -25.843 1.00 88.19 358 SER A C 1
ATOM 2711 O O . SER A 1 358 ? 18.484 4.005 -25.381 1.00 88.19 358 SER A O 1
ATOM 2713 N N . PRO A 1 359 ? 20.128 3.449 -26.800 1.00 88.94 359 PRO A N 1
ATOM 2714 C CA . PRO A 1 359 ? 19.469 2.218 -27.220 1.00 88.94 359 PRO A CA 1
ATOM 2715 C C . PRO A 1 359 ? 19.401 1.163 -26.104 1.00 88.94 359 PRO A C 1
ATOM 2717 O O . PRO A 1 359 ? 18.734 0.155 -26.292 1.00 88.94 359 PRO A O 1
ATOM 2720 N N . ALA A 1 360 ? 20.092 1.348 -24.974 1.00 92.50 360 ALA A N 1
ATOM 2721 C CA . ALA A 1 360 ? 20.304 0.283 -24.001 1.00 92.50 360 ALA A CA 1
ATOM 2722 C C . ALA A 1 360 ? 20.244 0.704 -22.525 1.00 92.50 360 ALA A C 1
ATOM 2724 O O . ALA A 1 360 ? 20.649 -0.084 -21.675 1.00 92.50 360 ALA A O 1
ATOM 2725 N N . ALA A 1 361 ? 19.762 1.906 -22.183 1.00 94.94 361 ALA A N 1
ATOM 2726 C CA . ALA A 1 361 ? 19.794 2.366 -20.792 1.00 94.94 361 ALA A CA 1
ATOM 2727 C C . ALA A 1 361 ? 19.029 1.405 -19.864 1.00 94.94 361 ALA A C 1
ATOM 2729 O O . ALA A 1 361 ? 17.821 1.206 -20.015 1.00 94.94 361 ALA A O 1
ATOM 2730 N N . LYS A 1 362 ? 19.756 0.799 -18.919 1.00 95.62 362 LYS A N 1
ATOM 2731 C CA . LYS A 1 362 ? 19.247 -0.209 -17.987 1.00 95.62 362 LYS A CA 1
ATOM 2732 C C . LYS A 1 362 ? 19.950 -0.143 -16.634 1.00 95.62 362 LYS A C 1
ATOM 2734 O O . LYS A 1 362 ? 21.182 -0.119 -16.565 1.00 95.62 362 LYS A O 1
ATOM 2739 N N . ALA A 1 363 ? 19.169 -0.177 -15.564 1.00 97.31 363 ALA A N 1
ATOM 2740 C CA . ALA A 1 363 ? 19.666 -0.290 -14.198 1.00 97.31 363 ALA A CA 1
ATOM 2741 C C . ALA A 1 363 ? 18.777 -1.245 -13.401 1.00 97.31 363 ALA A C 1
ATOM 2743 O O . ALA A 1 363 ? 17.571 -1.298 -13.628 1.00 97.31 363 ALA A O 1
ATOM 2744 N N . VAL A 1 364 ? 19.360 -1.995 -12.471 1.00 97.50 364 VAL A N 1
ATOM 2745 C CA . VAL A 1 364 ? 18.633 -2.923 -11.590 1.00 97.50 364 VAL A CA 1
ATOM 2746 C C . VAL A 1 364 ? 18.881 -2.578 -10.129 1.00 97.50 364 VAL A C 1
ATOM 2748 O O . VAL A 1 364 ? 19.911 -1.989 -9.794 1.00 97.50 364 VAL A O 1
ATOM 2751 N N . THR A 1 365 ? 17.938 -2.917 -9.257 1.00 95.38 365 THR A N 1
ATOM 2752 C CA . THR A 1 365 ? 18.065 -2.691 -7.814 1.00 95.38 365 THR A CA 1
ATOM 2753 C C . THR A 1 365 ? 19.246 -3.476 -7.237 1.00 95.38 365 THR A C 1
ATOM 2755 O O . THR A 1 365 ? 19.548 -4.596 -7.660 1.00 95.38 365 THR A O 1
ATOM 2758 N N . THR A 1 366 ? 19.937 -2.911 -6.245 1.00 87.31 366 THR A N 1
ATOM 2759 C CA . THR A 1 366 ? 20.981 -3.646 -5.520 1.00 87.31 366 THR A CA 1
ATOM 2760 C C . THR A 1 366 ? 20.354 -4.602 -4.504 1.00 87.31 366 THR A C 1
ATOM 2762 O O . THR A 1 366 ? 19.795 -4.160 -3.504 1.00 87.31 366 THR A O 1
ATOM 2765 N N . GLY A 1 367 ? 20.497 -5.912 -4.720 1.00 69.69 367 GLY A N 1
ATOM 2766 C CA . GLY A 1 367 ? 20.359 -6.913 -3.652 1.00 69.69 367 GLY A CA 1
ATOM 2767 C C . GLY A 1 367 ? 18.938 -7.279 -3.210 1.00 69.69 367 GLY A C 1
ATOM 2768 O O . GLY A 1 367 ? 18.792 -7.852 -2.135 1.00 69.69 367 GLY A O 1
ATOM 2769 N N . VAL A 1 368 ? 17.906 -7.005 -4.016 1.00 75.56 368 VAL A N 1
ATOM 2770 C CA . VAL A 1 368 ? 16.517 -7.394 -3.707 1.00 75.56 368 VAL A CA 1
ATOM 2771 C C . VAL A 1 368 ? 15.925 -8.169 -4.880 1.00 75.56 368 VAL A C 1
ATOM 2773 O O . VAL A 1 368 ? 15.621 -7.591 -5.922 1.00 75.56 368 VAL A O 1
ATOM 2776 N N . THR A 1 369 ? 15.780 -9.484 -4.706 1.00 85.81 369 THR A N 1
ATOM 2777 C CA . THR A 1 369 ? 15.020 -10.344 -5.625 1.00 85.81 369 THR A CA 1
ATOM 2778 C C . THR A 1 369 ? 13.624 -10.567 -5.069 1.00 85.81 369 THR A C 1
ATOM 2780 O O . THR A 1 369 ? 13.431 -10.615 -3.852 1.00 85.81 369 THR A O 1
ATOM 2783 N N . SER A 1 370 ? 12.628 -10.636 -5.947 1.00 85.31 370 SER A N 1
ATOM 2784 C CA . SER A 1 370 ? 11.227 -10.723 -5.535 1.00 85.31 370 SER A CA 1
ATOM 2785 C C . SER A 1 370 ? 10.399 -11.511 -6.539 1.00 85.31 370 SER A C 1
ATOM 2787 O O . SER A 1 370 ? 10.740 -11.568 -7.721 1.00 85.31 370 SER A O 1
ATOM 2789 N N . GLU A 1 371 ? 9.327 -12.127 -6.043 1.00 89.38 371 GLU A N 1
ATOM 2790 C CA . GLU A 1 371 ? 8.376 -12.917 -6.830 1.00 89.38 371 GLU A CA 1
ATOM 2791 C C . GLU A 1 371 ? 7.174 -12.054 -7.235 1.00 89.38 371 GLU A C 1
ATOM 2793 O O . GLU A 1 371 ? 7.151 -11.443 -8.312 1.00 89.38 371 GLU A O 1
ATOM 2798 N N . ASN A 1 372 ? 6.194 -11.974 -6.334 1.00 91.31 372 ASN A N 1
ATOM 2799 C CA . ASN A 1 372 ? 5.025 -11.119 -6.439 1.00 91.31 372 ASN A CA 1
ATOM 2800 C C . ASN A 1 372 ? 5.364 -9.747 -5.868 1.00 91.31 372 ASN A C 1
ATOM 2802 O O . ASN A 1 372 ? 5.857 -9.640 -4.740 1.00 91.31 372 ASN A O 1
ATOM 2806 N N . ILE A 1 373 ? 5.114 -8.704 -6.655 1.00 92.81 373 ILE A N 1
ATOM 2807 C CA . ILE A 1 373 ? 5.407 -7.331 -6.260 1.00 92.81 373 ILE A CA 1
ATOM 2808 C C . ILE A 1 373 ? 4.294 -6.369 -6.655 1.00 92.81 373 ILE A C 1
ATOM 2810 O O . ILE A 1 373 ? 3.555 -6.596 -7.615 1.00 92.81 373 ILE A O 1
ATOM 2814 N N . ILE A 1 374 ? 4.237 -5.261 -5.922 1.00 94.25 374 ILE A N 1
ATOM 2815 C CA . ILE A 1 374 ? 3.673 -4.003 -6.401 1.00 94.25 374 ILE A CA 1
ATOM 2816 C C . ILE A 1 374 ? 4.853 -3.084 -6.709 1.00 94.25 374 ILE A C 1
ATOM 2818 O O . ILE A 1 374 ? 5.646 -2.794 -5.814 1.00 94.25 374 ILE A O 1
ATOM 2822 N N . TYR A 1 375 ? 4.994 -2.654 -7.960 1.00 96.81 375 TYR A N 1
ATOM 2823 C CA . TYR A 1 375 ? 6.076 -1.780 -8.410 1.00 96.81 375 TYR A CA 1
ATOM 2824 C C . TYR A 1 375 ? 5.496 -0.456 -8.916 1.00 96.81 375 TYR A C 1
ATOM 2826 O O . TYR A 1 375 ? 4.824 -0.437 -9.943 1.00 96.81 375 TYR A O 1
ATOM 2834 N N . GLU A 1 376 ? 5.756 0.628 -8.184 1.00 96.44 376 GLU A N 1
ATOM 2835 C CA . GLU A 1 376 ? 5.303 1.989 -8.479 1.00 96.44 376 GLU A CA 1
ATOM 2836 C C . GLU A 1 376 ? 6.480 2.919 -8.817 1.00 96.44 376 GLU A C 1
ATOM 2838 O O . GLU A 1 376 ? 7.553 2.822 -8.208 1.00 96.44 376 GLU A O 1
ATOM 2843 N N . ALA A 1 377 ? 6.281 3.833 -9.770 1.00 97.44 377 ALA A N 1
ATOM 2844 C CA . ALA A 1 377 ? 7.220 4.910 -10.085 1.00 97.44 377 ALA A CA 1
ATOM 2845 C C . ALA A 1 377 ? 6.539 6.064 -10.841 1.00 97.44 377 ALA A C 1
ATOM 2847 O O . ALA A 1 377 ? 5.643 5.843 -11.657 1.00 97.44 377 ALA A O 1
ATOM 2848 N N . ASP A 1 378 ? 7.041 7.283 -10.640 1.00 97.69 378 ASP A N 1
ATOM 2849 C CA . ASP A 1 378 ? 6.691 8.441 -11.466 1.00 97.69 378 ASP A CA 1
ATOM 2850 C C . ASP A 1 378 ? 7.639 8.504 -12.659 1.00 97.69 378 ASP A C 1
ATOM 2852 O O . ASP A 1 378 ? 8.852 8.609 -12.471 1.00 97.69 378 ASP A O 1
ATOM 2856 N N . ILE A 1 379 ? 7.112 8.435 -13.881 1.00 97.88 379 ILE A N 1
ATOM 2857 C CA . ILE A 1 379 ? 7.906 8.348 -15.110 1.00 97.88 379 ILE A CA 1
ATOM 2858 C C . ILE A 1 379 ? 7.486 9.438 -16.092 1.00 97.88 379 ILE A C 1
ATOM 2860 O O . ILE A 1 379 ? 6.309 9.637 -16.367 1.00 97.88 379 ILE A O 1
ATOM 2864 N N . SER A 1 380 ? 8.466 10.115 -16.684 1.00 97.50 380 SER A N 1
ATOM 2865 C CA . SER A 1 380 ? 8.262 10.996 -17.832 1.00 97.50 380 SER A CA 1
ATOM 2866 C C . SER A 1 380 ? 9.218 10.629 -18.955 1.00 97.50 380 SER A C 1
ATOM 2868 O O . SER A 1 380 ? 10.381 10.317 -18.704 1.00 97.50 380 SER A O 1
ATOM 2870 N N . ILE A 1 381 ? 8.748 10.692 -20.197 1.00 96.94 381 ILE A N 1
ATOM 2871 C CA . ILE A 1 381 ? 9.556 10.439 -21.394 1.00 96.94 381 ILE A CA 1
ATOM 2872 C C . ILE A 1 381 ? 9.509 11.637 -22.339 1.00 96.94 381 ILE A C 1
ATOM 2874 O O . ILE A 1 381 ? 8.524 12.375 -22.380 1.00 96.94 381 ILE A O 1
ATOM 2878 N N . ASN A 1 382 ? 10.568 11.852 -23.117 1.00 93.00 382 ASN A N 1
ATOM 2879 C CA . ASN A 1 382 ? 10.566 12.867 -24.168 1.00 93.00 382 ASN A CA 1
ATOM 2880 C C . ASN A 1 382 ? 9.947 12.352 -25.483 1.00 93.00 382 ASN A C 1
ATOM 2882 O O . ASN A 1 382 ? 9.674 11.168 -25.658 1.00 93.00 382 ASN A O 1
ATOM 2886 N N . SER A 1 383 ? 9.707 13.272 -26.422 1.00 79.06 383 SER A N 1
ATOM 2887 C CA . SER A 1 383 ? 9.104 12.958 -27.724 1.00 79.06 383 SER A CA 1
ATOM 2888 C C . SER A 1 383 ? 10.150 12.431 -28.709 1.00 79.06 383 SER A C 1
ATOM 2890 O O . SER A 1 383 ? 10.528 13.128 -29.653 1.00 79.06 383 SER A O 1
ATOM 2892 N N . THR A 1 384 ? 10.659 11.218 -28.485 1.00 80.94 384 THR A N 1
ATOM 2893 C CA . THR A 1 384 ? 11.483 10.533 -29.491 1.00 80.94 384 THR A CA 1
ATOM 2894 C C . THR A 1 384 ? 10.634 9.512 -30.249 1.00 80.94 384 THR A C 1
ATOM 2896 O O . THR A 1 384 ? 10.032 8.638 -29.618 1.00 80.94 384 THR A O 1
ATOM 2899 N N . PRO A 1 385 ? 10.591 9.559 -31.595 1.00 76.44 385 PRO A N 1
ATOM 2900 C CA . PRO A 1 385 ? 9.900 8.546 -32.386 1.00 76.44 385 PRO A CA 1
ATOM 2901 C C . PRO A 1 385 ? 10.394 7.135 -32.040 1.00 76.44 385 PRO A C 1
ATO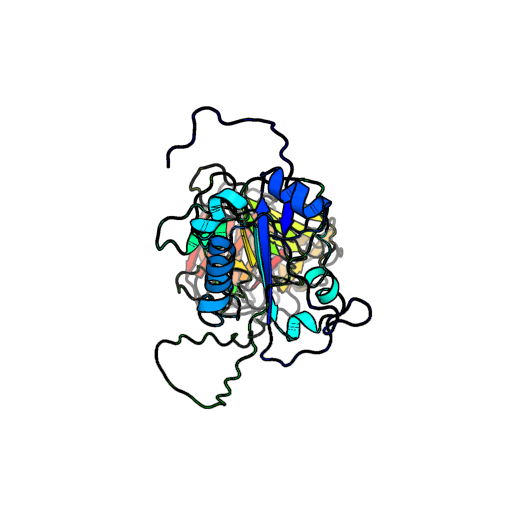M 2903 O O . PRO A 1 385 ? 11.595 6.878 -32.058 1.00 76.44 385 PRO A O 1
ATOM 2906 N N . ASN A 1 386 ? 9.462 6.224 -31.745 1.00 80.69 386 ASN A N 1
ATOM 2907 C CA . ASN A 1 386 ? 9.716 4.821 -31.377 1.00 80.69 386 ASN A CA 1
ATOM 2908 C C . ASN A 1 386 ? 10.478 4.593 -30.056 1.00 80.69 386 ASN A C 1
ATOM 2910 O O . ASN A 1 386 ? 10.836 3.455 -29.755 1.00 80.69 386 ASN A O 1
ATOM 2914 N N . GLY A 1 387 ? 10.692 5.638 -29.253 1.00 91.81 387 GLY A N 1
ATOM 2915 C CA . GLY A 1 387 ? 11.246 5.501 -27.910 1.00 91.81 387 GLY A CA 1
ATOM 2916 C C . GLY A 1 387 ? 10.211 5.022 -26.889 1.00 91.81 387 GLY A C 1
ATOM 2917 O O . GLY A 1 387 ? 9.020 5.313 -27.017 1.00 91.81 387 GLY A O 1
ATOM 2918 N N . ASN A 1 388 ? 10.669 4.283 -25.878 1.00 96.00 388 ASN A N 1
ATOM 2919 C CA . ASN A 1 388 ? 9.861 3.894 -24.718 1.00 96.00 388 ASN A CA 1
ATOM 2920 C C . ASN A 1 388 ? 10.695 3.864 -23.436 1.00 96.00 388 ASN A C 1
ATOM 2922 O O . ASN A 1 388 ? 11.884 3.553 -23.455 1.00 96.00 388 ASN A O 1
ATOM 2926 N N . GLY A 1 389 ? 10.063 4.216 -22.322 1.00 96.69 389 GLY A N 1
ATOM 2927 C CA . GLY A 1 389 ? 10.664 4.239 -20.992 1.00 96.69 389 GLY A CA 1
ATOM 2928 C C . GLY A 1 389 ? 9.765 3.515 -20.003 1.00 96.69 389 GLY A C 1
ATOM 2929 O O . GLY A 1 389 ? 8.543 3.572 -20.118 1.00 96.69 389 GLY A O 1
ATOM 2930 N N . GLY A 1 390 ? 10.356 2.779 -19.070 1.00 97.50 390 GLY A N 1
ATOM 2931 C CA . GLY A 1 390 ? 9.577 1.982 -18.142 1.00 97.50 390 GLY A CA 1
ATOM 2932 C C . GLY A 1 390 ? 10.388 1.208 -17.117 1.00 97.50 390 GLY A C 1
ATOM 2933 O O . GLY A 1 390 ? 11.558 1.488 -16.840 1.00 97.50 390 GLY A O 1
ATOM 2934 N N . MET A 1 391 ? 9.725 0.194 -16.582 1.00 98.25 391 MET A N 1
ATOM 2935 C CA . MET A 1 391 ? 10.204 -0.680 -15.526 1.00 98.25 391 MET A CA 1
ATOM 2936 C C . MET A 1 391 ? 10.442 -2.087 -16.070 1.00 98.25 391 MET A C 1
ATOM 2938 O O . MET A 1 391 ? 9.688 -2.593 -16.902 1.00 98.25 391 MET A O 1
ATOM 2942 N N . ILE A 1 392 ? 11.496 -2.726 -15.577 1.00 97.75 392 ILE A N 1
ATOM 2943 C CA . ILE A 1 392 ? 11.766 -4.150 -15.778 1.00 97.75 392 ILE A CA 1
ATOM 2944 C C . ILE A 1 392 ? 11.592 -4.882 -14.452 1.00 97.75 392 ILE A C 1
ATOM 2946 O O . ILE A 1 392 ? 11.908 -4.347 -13.390 1.00 97.75 392 ILE A O 1
ATOM 2950 N N . LEU A 1 393 ? 11.083 -6.106 -14.505 1.00 96.50 393 LEU A N 1
ATOM 2951 C CA . LEU A 1 393 ? 10.798 -6.905 -13.318 1.00 96.50 393 LEU A CA 1
ATOM 2952 C C . LEU A 1 393 ? 11.076 -8.384 -13.564 1.00 96.50 393 LEU A C 1
ATOM 2954 O O . LEU A 1 393 ? 11.081 -8.849 -14.706 1.00 96.50 393 LEU A O 1
ATOM 2958 N N . ARG A 1 394 ? 11.314 -9.112 -12.467 1.00 96.19 394 ARG A N 1
ATOM 2959 C CA . ARG A 1 394 ? 11.742 -10.518 -12.482 1.00 96.19 394 ARG A CA 1
ATOM 2960 C C . ARG A 1 394 ? 12.990 -10.722 -13.354 1.00 96.19 394 ARG A C 1
ATOM 2962 O O . ARG A 1 394 ? 13.100 -11.670 -14.124 1.00 96.19 394 ARG A O 1
ATOM 2969 N N . VAL A 1 395 ? 13.922 -9.772 -13.248 1.00 97.25 395 VAL A N 1
ATOM 2970 C CA . VAL A 1 395 ? 15.118 -9.688 -14.088 1.00 97.25 395 VAL A CA 1
ATOM 2971 C C . VAL A 1 395 ? 16.201 -10.638 -13.595 1.00 97.25 395 VAL A C 1
ATOM 2973 O O . VAL A 1 395 ? 16.582 -10.620 -12.423 1.00 97.25 395 VAL A O 1
ATOM 2976 N N . SER A 1 396 ? 16.765 -11.399 -14.525 1.00 96.88 396 SER A N 1
ATOM 2977 C CA . SER A 1 396 ? 17.994 -12.171 -14.376 1.00 96.88 396 SER A CA 1
ATOM 2978 C C . SER A 1 396 ? 18.929 -11.921 -15.564 1.00 96.88 396 SER A C 1
ATOM 2980 O O . SER A 1 396 ? 18.524 -11.404 -16.608 1.00 96.88 396 SER A O 1
ATOM 2982 N N . ASN A 1 397 ? 20.213 -12.232 -15.372 1.00 95.94 397 ASN A N 1
ATOM 2983 C CA . ASN A 1 397 ? 21.273 -12.068 -16.374 1.00 95.94 397 ASN A CA 1
ATOM 2984 C C . ASN A 1 397 ? 21.322 -10.680 -17.059 1.00 95.94 397 ASN A C 1
ATOM 2986 O O . ASN A 1 397 ? 21.455 -10.620 -18.285 1.00 95.94 397 ASN A O 1
ATOM 2990 N N . PRO A 1 398 ? 21.196 -9.550 -16.330 1.00 96.06 398 PRO A N 1
ATOM 2991 C CA . PRO A 1 398 ? 21.265 -8.245 -16.969 1.00 96.06 398 PRO A CA 1
ATOM 2992 C C . PRO A 1 398 ? 22.677 -7.982 -17.508 1.00 96.06 398 PRO A C 1
ATOM 2994 O O . PRO A 1 398 ? 23.661 -8.086 -16.777 1.00 96.06 398 PRO A O 1
ATOM 2997 N N . ALA A 1 399 ? 22.772 -7.601 -18.780 1.00 96.44 399 ALA A N 1
ATOM 2998 C CA . ALA A 1 399 ? 24.021 -7.216 -19.429 1.00 96.44 399 ALA A CA 1
ATOM 2999 C C . ALA A 1 399 ? 23.817 -6.001 -20.364 1.00 96.44 399 ALA A C 1
ATOM 3001 O O . ALA A 1 399 ? 22.664 -5.606 -20.613 1.00 96.44 399 ALA A O 1
ATOM 3002 N N . PRO A 1 400 ? 24.907 -5.380 -20.861 1.00 95.44 400 PRO A N 1
ATOM 3003 C CA . PRO A 1 400 ? 24.823 -4.278 -21.818 1.00 95.44 400 PRO A CA 1
ATOM 3004 C C . PRO A 1 400 ? 24.036 -4.633 -23.088 1.00 95.44 400 PRO A C 1
ATOM 3006 O O . PRO A 1 400 ? 24.079 -5.770 -23.569 1.00 95.44 400 PRO A O 1
ATOM 3009 N N . GLY A 1 401 ? 23.316 -3.652 -23.636 1.00 93.88 401 GLY A N 1
ATOM 3010 C CA . GLY A 1 401 ? 22.378 -3.825 -24.754 1.00 93.88 401 GLY A CA 1
ATOM 3011 C C . GLY A 1 401 ? 20.889 -3.785 -24.364 1.00 93.88 401 GLY A C 1
ATOM 3012 O O . GLY A 1 401 ? 20.501 -4.093 -23.233 1.00 93.88 401 GLY A O 1
ATOM 3013 N N . ALA A 1 402 ? 20.050 -3.394 -25.333 1.00 89.81 402 ALA A N 1
ATOM 3014 C CA . ALA A 1 402 ? 18.626 -3.066 -25.164 1.00 89.81 402 ALA A CA 1
ATOM 3015 C C . ALA A 1 402 ? 17.825 -4.150 -24.434 1.00 89.81 402 ALA A C 1
ATOM 3017 O O . ALA A 1 402 ? 17.204 -3.904 -23.395 1.00 89.81 402 ALA A O 1
ATOM 3018 N N . ASP A 1 403 ? 17.904 -5.365 -24.970 1.00 95.19 403 ASP A N 1
ATOM 3019 C CA . ASP A 1 403 ? 17.107 -6.517 -24.551 1.00 95.19 403 ASP A CA 1
ATOM 3020 C C . ASP A 1 403 ? 17.999 -7.634 -24.003 1.00 95.19 403 ASP A C 1
ATOM 3022 O O . ASP A 1 403 ? 17.589 -8.782 -23.887 1.00 95.19 403 ASP A O 1
ATOM 3026 N N . THR A 1 404 ? 19.242 -7.305 -23.641 1.00 96.31 404 THR A N 1
ATOM 3027 C CA . THR A 1 404 ? 20.193 -8.259 -23.064 1.00 96.31 404 THR A CA 1
ATOM 3028 C C . THR A 1 404 ? 19.890 -8.470 -21.576 1.00 96.31 404 THR A C 1
ATOM 3030 O O . THR A 1 404 ? 20.552 -7.911 -20.698 1.00 96.31 404 THR A O 1
ATOM 3033 N N . TYR A 1 405 ? 18.784 -9.150 -21.287 1.00 97.25 405 TYR A N 1
ATOM 3034 C CA . TYR A 1 405 ? 18.363 -9.626 -19.967 1.00 97.25 405 TYR A CA 1
ATOM 3035 C C . TYR A 1 405 ? 17.249 -10.666 -20.137 1.00 97.25 405 TYR A C 1
ATOM 3037 O O . TYR A 1 405 ? 16.623 -10.744 -21.192 1.00 97.25 405 TYR A O 1
ATOM 3045 N N . ASN A 1 406 ? 16.985 -11.439 -19.089 1.00 98.12 406 ASN A N 1
ATOM 3046 C CA . ASN A 1 406 ? 15.813 -12.299 -18.985 1.00 98.12 406 ASN A CA 1
ATOM 3047 C C . ASN A 1 406 ? 14.842 -11.665 -17.989 1.00 98.12 406 ASN A C 1
ATOM 3049 O O . ASN A 1 406 ? 15.208 -11.488 -16.831 1.00 98.12 406 ASN A O 1
ATOM 3053 N N . GLY A 1 407 ? 13.642 -11.285 -18.413 1.00 97.38 407 GLY A N 1
ATOM 3054 C CA . GLY A 1 407 ? 12.642 -10.695 -17.519 1.00 97.38 407 GLY A CA 1
ATOM 3055 C C . GLY A 1 407 ? 11.563 -9.927 -18.269 1.00 97.38 407 GLY A C 1
ATOM 3056 O O . GLY A 1 407 ? 11.641 -9.765 -19.489 1.00 97.38 407 GLY A O 1
ATOM 3057 N N . TYR A 1 408 ? 10.565 -9.436 -17.540 1.00 98.12 408 TYR A N 1
ATOM 3058 C CA . TYR A 1 408 ? 9.477 -8.650 -18.118 1.00 98.12 408 TYR A CA 1
ATOM 3059 C C . TYR A 1 408 ? 9.823 -7.169 -18.217 1.00 98.12 408 TYR A C 1
ATOM 3061 O O . TYR A 1 408 ? 10.649 -6.650 -17.464 1.00 98.12 408 TYR A O 1
ATOM 3069 N N . TYR A 1 409 ? 9.120 -6.488 -19.116 1.00 98.25 409 TYR A N 1
ATOM 3070 C CA . TYR A 1 409 ? 9.140 -5.046 -19.294 1.00 98.25 409 TYR A CA 1
ATOM 3071 C C . TYR A 1 409 ? 7.720 -4.505 -19.369 1.00 98.25 409 TYR A C 1
ATOM 3073 O O . TYR A 1 409 ? 6.880 -5.023 -20.108 1.00 98.25 409 TYR A O 1
ATOM 3081 N N . VAL A 1 410 ? 7.500 -3.412 -18.651 1.00 98.44 410 VAL A N 1
ATOM 3082 C CA . VAL A 1 410 ? 6.324 -2.558 -18.768 1.00 98.44 410 VAL A CA 1
ATOM 3083 C C . VAL A 1 410 ? 6.822 -1.157 -19.051 1.00 98.44 410 VAL A C 1
ATOM 3085 O O . VAL A 1 410 ? 7.629 -0.625 -18.289 1.00 98.44 410 VAL A O 1
ATOM 3088 N N . GLY A 1 411 ? 6.341 -0.540 -20.121 1.00 97.19 411 GLY A N 1
ATOM 3089 C CA . GLY A 1 411 ? 6.758 0.809 -20.468 1.00 97.19 411 GLY A CA 1
ATOM 3090 C C . GLY A 1 411 ? 5.689 1.623 -21.156 1.00 97.19 411 GLY A C 1
ATOM 3091 O O . GLY A 1 411 ? 4.674 1.105 -21.623 1.00 97.19 411 GLY A O 1
ATOM 3092 N N . ILE A 1 412 ? 5.968 2.915 -21.231 1.00 97.75 412 ILE A N 1
ATOM 3093 C CA . ILE A 1 412 ? 5.184 3.886 -21.975 1.00 97.75 412 ILE A CA 1
ATOM 3094 C C . ILE A 1 412 ? 5.989 4.404 -23.160 1.00 97.75 412 ILE A C 1
ATOM 3096 O O . ILE A 1 412 ? 7.209 4.574 -23.086 1.00 97.75 412 ILE A O 1
ATOM 3100 N N . GLY A 1 413 ? 5.285 4.667 -24.251 1.00 96.31 413 GLY A N 1
ATOM 3101 C CA . GLY A 1 413 ? 5.731 5.527 -25.336 1.00 96.31 413 GLY A CA 1
ATOM 3102 C C . GLY A 1 413 ? 4.663 6.578 -25.620 1.00 96.31 413 GLY A C 1
ATOM 3103 O O . GLY A 1 413 ? 3.571 6.534 -25.055 1.00 96.31 413 GLY A O 1
ATOM 3104 N N . ILE A 1 414 ? 4.961 7.536 -26.498 1.00 94.81 414 ILE A N 1
ATOM 3105 C CA . ILE A 1 414 ? 3.987 8.581 -26.839 1.00 94.81 414 ILE A CA 1
ATOM 3106 C C . ILE A 1 414 ? 2.756 7.931 -27.475 1.00 94.81 414 ILE A C 1
ATOM 3108 O O . ILE A 1 414 ? 2.852 7.351 -28.558 1.00 94.81 414 ILE A O 1
ATOM 3112 N N . GLY A 1 415 ? 1.614 8.020 -26.795 1.00 94.94 415 GLY A N 1
ATOM 3113 C CA . GLY A 1 415 ? 0.356 7.446 -27.257 1.00 94.94 415 GLY A CA 1
ATOM 3114 C C . GLY A 1 415 ? 0.129 5.961 -26.948 1.00 94.94 415 GLY A C 1
ATOM 3115 O O . GLY A 1 415 ? -0.844 5.421 -27.468 1.00 94.94 415 GLY A O 1
ATOM 3116 N N . TYR A 1 416 ? 0.980 5.270 -26.173 1.00 96.69 416 TYR A N 1
ATOM 3117 C CA . TYR A 1 416 ? 0.775 3.840 -25.887 1.00 96.69 416 TYR A CA 1
ATOM 3118 C C . TYR A 1 416 ? 1.433 3.333 -24.594 1.00 96.69 416 TYR A C 1
ATOM 3120 O O . TYR A 1 416 ? 2.446 3.854 -24.127 1.00 96.69 416 TYR A O 1
ATOM 3128 N N . VAL A 1 417 ? 0.889 2.228 -24.078 1.00 98.19 417 VAL A N 1
ATOM 3129 C CA . VAL A 1 417 ? 1.479 1.392 -23.020 1.00 98.19 417 VAL A CA 1
ATOM 3130 C C . VAL A 1 417 ? 1.825 0.029 -23.615 1.00 98.19 417 VAL A C 1
ATOM 3132 O O . VAL A 1 417 ? 1.048 -0.521 -24.400 1.00 98.19 417 VAL A O 1
ATOM 3135 N N . VAL A 1 418 ? 2.986 -0.526 -23.268 1.00 98.00 418 VAL A N 1
ATOM 3136 C CA . VAL A 1 418 ? 3.464 -1.813 -23.789 1.00 98.00 418 VAL A CA 1
ATOM 3137 C C . VAL A 1 418 ? 3.908 -2.750 -22.669 1.00 98.00 418 VAL A C 1
ATOM 3139 O O . VAL A 1 418 ? 4.569 -2.339 -21.716 1.00 98.00 418 VAL A O 1
ATOM 3142 N N . PHE A 1 419 ? 3.562 -4.026 -22.824 1.00 98.56 419 PHE A N 1
ATOM 3143 C CA . PHE A 1 419 ? 4.017 -5.139 -22.007 1.00 98.56 419 PHE A CA 1
ATOM 3144 C C . PHE A 1 419 ? 4.669 -6.209 -22.881 1.00 98.56 419 PHE A C 1
ATOM 3146 O O . PHE A 1 419 ? 4.153 -6.587 -23.939 1.00 98.56 419 PHE A O 1
ATOM 3153 N N . GLY A 1 420 ? 5.793 -6.732 -22.415 1.00 98.19 420 GLY A N 1
ATOM 3154 C CA . GLY A 1 420 ? 6.506 -7.818 -23.066 1.00 98.19 420 GLY A CA 1
ATOM 3155 C C . GLY A 1 420 ? 7.640 -8.330 -22.198 1.00 98.19 420 GLY A C 1
ATOM 3156 O O . GLY A 1 420 ? 7.703 -8.051 -21.000 1.00 98.19 420 GLY A O 1
ATOM 3157 N N . PHE A 1 421 ? 8.556 -9.070 -22.804 1.00 98.25 421 PHE A N 1
ATOM 3158 C CA . PHE A 1 421 ? 9.730 -9.584 -22.115 1.00 98.25 421 PHE A CA 1
ATOM 3159 C C . PHE A 1 421 ? 10.962 -9.592 -23.007 1.00 98.25 421 PHE A C 1
ATOM 3161 O O . PHE A 1 421 ? 10.876 -9.578 -24.236 1.00 98.25 421 PHE A O 1
ATOM 3168 N N . ALA A 1 422 ? 12.119 -9.656 -22.360 1.00 98.12 422 ALA A N 1
ATOM 3169 C CA . ALA A 1 422 ? 13.381 -9.940 -23.010 1.00 98.12 422 ALA A CA 1
ATOM 3170 C C . ALA A 1 422 ? 13.802 -11.398 -22.763 1.00 98.12 422 ALA A C 1
ATOM 3172 O O . ALA A 1 422 ? 13.661 -11.923 -21.652 1.00 98.12 422 ALA A O 1
ATOM 3173 N N . ASP A 1 423 ? 14.267 -12.066 -23.821 1.00 95.12 423 ASP A N 1
ATOM 3174 C CA . ASP A 1 423 ? 14.920 -13.381 -23.760 1.00 95.12 423 ASP A CA 1
ATOM 3175 C C . ASP A 1 423 ? 15.947 -13.554 -24.892 1.00 95.12 423 ASP A C 1
ATOM 3177 O O . ASP A 1 423 ? 15.622 -13.958 -26.012 1.00 95.12 423 ASP A O 1
ATOM 3181 N N . PRO A 1 424 ? 17.211 -13.224 -24.618 1.00 84.94 424 PRO A N 1
ATOM 3182 C CA . PRO A 1 424 ? 17.850 -11.940 -24.960 1.00 84.94 424 PRO A CA 1
ATOM 3183 C C . PRO A 1 424 ? 17.460 -11.336 -26.335 1.00 84.94 424 PRO A C 1
ATOM 3185 O O . PRO A 1 424 ? 18.304 -11.108 -27.197 1.00 84.94 424 PRO A O 1
ATOM 3188 N N . ASN A 1 425 ? 16.168 -11.073 -26.530 1.00 93.56 425 ASN A N 1
ATOM 3189 C CA . ASN A 1 425 ? 15.539 -10.354 -27.642 1.00 93.56 425 ASN A CA 1
ATOM 3190 C C . ASN A 1 425 ? 14.178 -9.836 -27.166 1.00 93.56 425 ASN A C 1
ATOM 3192 O O . ASN A 1 425 ? 13.559 -10.458 -26.297 1.00 93.56 425 ASN A O 1
ATOM 3196 N N . TRP A 1 426 ? 13.694 -8.742 -27.752 1.00 96.81 426 TRP A N 1
ATOM 3197 C CA . TRP A 1 426 ? 12.363 -8.218 -27.456 1.00 96.81 426 TRP A CA 1
ATOM 3198 C C . TRP A 1 426 ? 11.244 -9.156 -27.927 1.00 96.81 426 TRP A C 1
ATOM 3200 O O . TRP A 1 426 ? 11.207 -9.563 -29.088 1.00 96.81 426 TRP A O 1
ATOM 3210 N N . ASN A 1 427 ? 10.300 -9.441 -27.032 1.00 98.00 427 ASN A N 1
ATOM 3211 C CA . ASN A 1 427 ? 9.064 -10.160 -27.314 1.00 98.00 427 ASN A CA 1
ATOM 3212 C C . ASN A 1 427 ? 7.890 -9.340 -26.768 1.00 98.00 427 ASN A C 1
ATOM 3214 O O . ASN A 1 427 ? 7.646 -9.313 -25.560 1.00 98.00 427 ASN A O 1
ATOM 3218 N N . GLU A 1 428 ? 7.171 -8.650 -27.651 1.00 97.81 428 GLU A N 1
ATOM 3219 C CA . GLU A 1 428 ? 5.957 -7.926 -27.271 1.00 97.81 428 GLU A CA 1
ATOM 3220 C C . GLU A 1 428 ? 4.820 -8.916 -27.012 1.00 97.81 428 GLU A C 1
ATOM 3222 O O . GLU A 1 428 ? 4.514 -9.745 -27.867 1.00 97.81 428 GLU A O 1
ATOM 3227 N N . ILE A 1 429 ? 4.179 -8.812 -25.848 1.00 98.12 429 ILE A N 1
ATOM 3228 C CA . ILE A 1 429 ? 2.988 -9.607 -25.534 1.00 98.12 429 ILE A CA 1
ATOM 3229 C C . ILE A 1 429 ? 1.733 -8.804 -25.860 1.00 98.12 429 ILE A C 1
ATOM 3231 O O . ILE A 1 429 ? 0.797 -9.317 -26.473 1.00 98.12 429 ILE A O 1
ATOM 3235 N N . LYS A 1 430 ? 1.681 -7.544 -25.418 1.00 98.25 430 LYS A N 1
ATOM 3236 C CA . LYS A 1 430 ? 0.496 -6.710 -25.600 1.00 98.25 430 LYS A CA 1
ATOM 3237 C C . LYS A 1 430 ? 0.852 -5.231 -25.581 1.00 98.25 430 LYS A C 1
ATOM 3239 O O . LYS A 1 430 ? 1.675 -4.783 -24.786 1.00 98.25 430 LYS A O 1
ATOM 3244 N N . ARG A 1 431 ? 0.153 -4.469 -26.414 1.00 97.81 431 ARG A N 1
ATOM 3245 C CA . ARG A 1 431 ? 0.202 -3.011 -26.475 1.00 97.81 431 ARG A CA 1
ATOM 3246 C C . ARG A 1 431 ? -1.216 -2.460 -26.454 1.00 97.81 431 ARG A C 1
ATOM 3248 O O . ARG A 1 431 ? -2.121 -3.075 -27.017 1.00 97.81 431 ARG A O 1
ATOM 3255 N N . VAL A 1 432 ? -1.404 -1.333 -25.780 1.00 97.94 432 VAL A N 1
ATOM 3256 C CA . VAL A 1 432 ? -2.682 -0.621 -25.701 1.00 97.94 432 VAL A CA 1
ATOM 3257 C C . VAL A 1 432 ? -2.454 0.836 -26.080 1.00 97.94 432 VAL A C 1
ATOM 3259 O O . VAL A 1 432 ? -1.509 1.458 -25.592 1.00 97.94 432 VAL A O 1
ATOM 3262 N N . ASP A 1 433 ? -3.323 1.366 -26.938 1.00 97.25 433 ASP A N 1
ATOM 3263 C CA . ASP A 1 433 ? -3.335 2.785 -27.286 1.00 97.25 433 ASP A CA 1
ATOM 3264 C C . ASP A 1 433 ? -3.723 3.623 -26.059 1.00 97.25 433 ASP A C 1
ATOM 3266 O O . ASP A 1 433 ? -4.683 3.323 -25.348 1.00 97.25 433 ASP A O 1
ATOM 3270 N N . ALA A 1 434 ? -2.965 4.685 -25.812 1.00 95.56 434 ALA A N 1
ATOM 3271 C CA . ALA A 1 434 ? -3.111 5.581 -24.673 1.00 95.56 434 ALA A CA 1
ATOM 3272 C C . ALA A 1 434 ? -2.767 7.009 -25.114 1.00 95.56 434 ALA A C 1
ATOM 3274 O O . ALA A 1 434 ? -1.674 7.516 -24.870 1.00 95.56 434 ALA A O 1
ATOM 3275 N N . THR A 1 435 ? -3.694 7.647 -25.834 1.00 95.19 435 THR A N 1
ATOM 3276 C CA . THR A 1 435 ? -3.515 8.986 -26.436 1.00 95.19 435 THR A CA 1
ATOM 3277 C C . THR A 1 435 ? -3.251 10.094 -25.418 1.00 95.19 435 THR A C 1
ATOM 3279 O O . THR A 1 435 ? -2.863 11.197 -25.785 1.00 95.19 435 THR A O 1
ATOM 3282 N N . ASP A 1 436 ? -3.506 9.816 -24.148 1.00 95.31 436 ASP A N 1
ATOM 3283 C CA . ASP A 1 436 ? -3.262 10.686 -23.010 1.00 95.31 436 ASP A CA 1
ATOM 3284 C C . ASP A 1 436 ? -1.808 10.655 -22.504 1.00 95.31 436 ASP A C 1
ATOM 3286 O O . ASP A 1 436 ? -1.426 11.522 -21.723 1.00 95.31 436 ASP A O 1
ATOM 3290 N N . ILE A 1 437 ? -0.970 9.741 -23.009 1.00 95.56 437 ILE A N 1
ATOM 3291 C CA . ILE A 1 437 ? 0.467 9.712 -22.719 1.00 95.56 437 ILE A CA 1
ATOM 3292 C C . ILE A 1 437 ? 1.216 10.672 -23.643 1.00 95.56 437 ILE A C 1
ATOM 3294 O O . ILE A 1 437 ? 1.428 10.379 -24.826 1.00 95.56 437 ILE A O 1
ATOM 3298 N N . ASN A 1 438 ? 1.657 11.808 -23.096 1.00 94.19 438 ASN A N 1
ATOM 3299 C CA . ASN A 1 438 ? 2.335 12.860 -23.852 1.00 94.19 438 ASN A CA 1
ATOM 3300 C C . ASN A 1 438 ? 3.769 13.099 -23.375 1.00 94.19 438 ASN A C 1
ATOM 3302 O O . ASN A 1 438 ? 4.140 12.875 -22.225 1.00 94.19 438 ASN A O 1
ATOM 3306 N N . ALA A 1 439 ? 4.590 13.627 -24.279 1.00 95.12 439 ALA A N 1
ATOM 3307 C CA . ALA A 1 439 ? 5.983 13.913 -23.985 1.00 95.12 439 ALA A CA 1
ATOM 3308 C C . ALA A 1 439 ? 6.127 14.975 -22.888 1.00 95.12 439 ALA A C 1
ATOM 3310 O 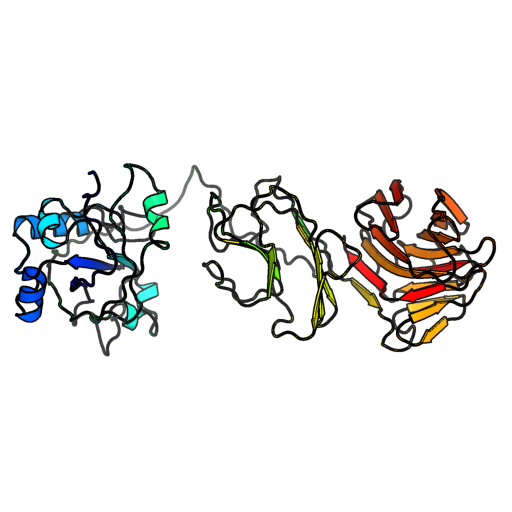O . ALA A 1 439 ? 5.467 16.013 -22.921 1.00 95.12 439 ALA A O 1
ATOM 3311 N N . GLY A 1 440 ? 7.039 14.733 -21.948 1.00 94.75 440 GLY A N 1
ATOM 3312 C CA . GLY A 1 440 ? 7.332 15.635 -20.835 1.00 94.75 440 GLY A CA 1
ATOM 3313 C C . GLY A 1 440 ? 6.264 15.664 -19.739 1.00 94.75 440 GLY A C 1
ATOM 3314 O O . GLY A 1 440 ? 6.463 16.351 -18.740 1.00 94.75 440 GLY A O 1
ATOM 3315 N N . GLN A 1 441 ? 5.158 14.926 -19.889 1.00 95.94 441 GLN A N 1
ATOM 3316 C CA . GLN A 1 441 ? 4.212 14.706 -18.799 1.00 95.94 441 GLN A CA 1
ATOM 3317 C C . GLN A 1 441 ? 4.753 13.627 -17.861 1.00 95.94 441 GLN A C 1
ATOM 3319 O O . GLN A 1 441 ? 5.409 12.679 -18.299 1.00 95.94 441 GLN A O 1
ATOM 3324 N N . ILE A 1 442 ? 4.545 13.827 -16.562 1.00 96.38 442 ILE A N 1
ATOM 3325 C CA . ILE A 1 442 ? 4.833 12.821 -15.543 1.00 96.38 442 ILE A CA 1
ATOM 3326 C C . ILE A 1 442 ? 3.596 11.939 -15.444 1.00 96.38 442 ILE A C 1
ATOM 3328 O O . ILE A 1 442 ? 2.505 12.457 -15.217 1.00 96.38 442 ILE A O 1
ATOM 3332 N N . HIS A 1 443 ? 3.800 10.639 -15.603 1.00 97.31 443 HIS A N 1
ATOM 3333 C CA . HIS A 1 443 ? 2.783 9.613 -15.463 1.00 97.31 443 HIS A CA 1
ATOM 3334 C C . HIS A 1 443 ? 3.116 8.716 -14.275 1.00 97.31 443 HIS A C 1
ATOM 3336 O O . HIS A 1 443 ? 4.272 8.318 -14.101 1.00 97.31 443 HIS A O 1
ATOM 3342 N N . HIS A 1 444 ? 2.108 8.382 -13.475 1.00 96.75 444 HIS A N 1
ATOM 3343 C CA . HIS A 1 444 ? 2.271 7.460 -12.356 1.00 96.75 444 HIS A CA 1
ATOM 3344 C C . HIS A 1 444 ? 2.000 6.033 -12.836 1.00 96.75 444 HIS A C 1
ATOM 3346 O O . HIS A 1 444 ? 0.872 5.695 -13.201 1.00 96.75 444 HIS A O 1
ATOM 3352 N N . LEU A 1 445 ? 3.040 5.196 -12.883 1.00 98.00 445 LEU A N 1
ATOM 3353 C CA . LEU A 1 445 ? 2.922 3.795 -13.281 1.00 98.00 445 LEU A CA 1
ATOM 3354 C C . LEU A 1 445 ? 2.895 2.897 -12.048 1.00 98.00 445 LEU A C 1
ATOM 3356 O O . LEU A 1 445 ? 3.769 3.010 -11.192 1.00 98.00 445 LEU A O 1
ATOM 3360 N N . ALA A 1 446 ? 1.975 1.931 -12.034 1.00 97.25 446 ALA A N 1
ATOM 3361 C CA . ALA A 1 446 ? 1.998 0.821 -11.087 1.00 97.25 446 ALA A CA 1
ATOM 3362 C C . ALA A 1 446 ? 1.851 -0.528 -11.797 1.00 97.25 446 ALA A C 1
ATOM 3364 O O . ALA A 1 446 ? 1.078 -0.677 -12.746 1.00 97.25 446 ALA A O 1
ATOM 3365 N N . ILE A 1 447 ? 2.577 -1.529 -11.308 1.00 97.88 447 ILE A N 1
ATOM 3366 C CA . ILE A 1 447 ? 2.514 -2.914 -11.776 1.00 97.88 447 ILE A CA 1
ATOM 3367 C C . ILE A 1 447 ? 2.208 -3.799 -10.577 1.00 97.88 447 ILE A C 1
ATOM 3369 O O . ILE A 1 447 ? 2.904 -3.712 -9.571 1.00 97.88 447 ILE A O 1
ATOM 3373 N N . GLN A 1 448 ? 1.212 -4.671 -10.691 1.00 95.75 448 GLN A N 1
ATOM 3374 C CA . GLN A 1 448 ? 0.908 -5.689 -9.683 1.00 95.75 448 GLN A CA 1
ATOM 3375 C C . GLN A 1 448 ? 1.082 -7.079 -10.293 1.00 95.75 448 GLN A C 1
ATOM 3377 O O . GLN A 1 448 ? 0.513 -7.351 -11.354 1.00 95.75 448 GLN A O 1
ATOM 3382 N N . THR A 1 449 ? 1.844 -7.952 -9.628 1.00 93.81 449 THR A N 1
ATOM 3383 C CA . THR A 1 449 ? 2.157 -9.300 -10.136 1.00 93.81 449 THR A CA 1
ATOM 3384 C C . THR A 1 449 ? 1.785 -10.458 -9.199 1.00 93.81 449 THR A C 1
ATOM 3386 O O . THR A 1 449 ? 2.667 -11.211 -8.786 1.00 93.81 449 THR A O 1
ATOM 3389 N N . PRO A 1 450 ? 0.504 -10.659 -8.835 1.00 88.12 450 PRO A N 1
ATOM 3390 C CA . PRO A 1 450 ? 0.106 -11.840 -8.071 1.00 88.12 450 PRO A CA 1
ATOM 3391 C C . PRO A 1 450 ? 0.199 -13.109 -8.940 1.00 88.12 450 PRO A C 1
ATOM 3393 O O . PRO A 1 450 ? -0.651 -13.357 -9.798 1.00 88.12 450 PRO A O 1
ATOM 3396 N N . GLY A 1 451 ? 1.226 -13.930 -8.711 1.00 89.50 451 GLY A N 1
ATOM 3397 C CA . GLY A 1 451 ? 1.451 -15.173 -9.451 1.00 89.50 451 GLY A CA 1
ATOM 3398 C C . GLY A 1 451 ? 1.811 -14.928 -10.920 1.00 89.50 451 GLY A C 1
ATOM 3399 O O . GLY A 1 451 ? 2.810 -14.267 -11.221 1.00 89.50 451 GLY A O 1
ATOM 3400 N N . ASP A 1 452 ? 1.009 -15.486 -11.830 1.00 92.56 452 ASP A N 1
ATOM 3401 C CA . ASP A 1 452 ? 1.136 -15.358 -13.292 1.00 92.56 452 ASP A CA 1
ATOM 3402 C C . ASP A 1 452 ? 0.364 -14.157 -13.868 1.00 92.56 452 ASP A C 1
ATOM 3404 O O . ASP A 1 452 ? 0.463 -13.866 -15.058 1.00 92.56 452 ASP A O 1
ATOM 3408 N N . SER A 1 453 ? -0.424 -13.453 -13.052 1.00 95.81 453 SER A N 1
ATOM 3409 C CA . SER A 1 453 ? -1.195 -12.290 -13.489 1.00 95.81 453 SER A CA 1
ATOM 3410 C C . SER A 1 453 ? -0.365 -11.018 -13.369 1.00 95.81 453 SER A C 1
ATOM 3412 O O . SER A 1 453 ? 0.211 -10.752 -12.320 1.00 95.81 453 SER A O 1
ATOM 3414 N N . VAL A 1 454 ? -0.370 -10.190 -14.412 1.00 96.88 454 VAL A N 1
ATOM 3415 C CA . VAL A 1 454 ? 0.291 -8.881 -14.462 1.00 96.88 454 VAL A CA 1
ATOM 3416 C C . VAL A 1 454 ? -0.751 -7.811 -14.773 1.00 96.88 454 VAL A C 1
ATOM 3418 O O . VAL A 1 454 ? -1.286 -7.759 -15.883 1.00 96.88 454 VAL A O 1
ATOM 3421 N N . SER A 1 455 ? -1.038 -6.955 -13.794 1.00 98.06 455 SER A N 1
ATOM 3422 C CA . SER A 1 455 ? -1.929 -5.798 -13.937 1.00 98.06 455 SER A CA 1
ATOM 3423 C C . SER A 1 455 ? -1.101 -4.522 -14.034 1.00 98.06 455 SER A C 1
ATOM 3425 O O . SER A 1 455 ? -0.240 -4.284 -13.188 1.00 98.06 455 SER A O 1
ATOM 3427 N N . ILE A 1 456 ? -1.354 -3.712 -15.062 1.00 98.50 456 ILE A N 1
ATOM 3428 C CA . ILE A 1 456 ? -0.587 -2.496 -15.360 1.00 98.50 456 ILE A CA 1
ATOM 3429 C C . ILE A 1 456 ? -1.521 -1.295 -15.315 1.00 98.50 456 ILE A C 1
ATOM 3431 O O . ILE A 1 456 ? -2.530 -1.254 -16.024 1.00 98.50 456 ILE A O 1
ATOM 3435 N N . PHE A 1 457 ? -1.148 -0.310 -14.511 1.00 98.06 457 PHE A N 1
ATOM 3436 C CA . PHE A 1 457 ? -1.891 0.915 -14.260 1.00 98.06 457 PHE A CA 1
ATOM 3437 C C . PHE A 1 457 ? -1.052 2.118 -14.692 1.00 98.06 457 PHE A C 1
ATOM 3439 O O . PHE A 1 457 ? 0.169 2.120 -14.518 1.00 98.06 457 PHE A O 1
ATOM 3446 N N . VAL A 1 458 ? -1.715 3.123 -15.263 1.00 97.38 458 VAL A N 1
ATOM 3447 C CA . VAL A 1 458 ? -1.099 4.398 -15.654 1.00 97.38 458 VAL A CA 1
ATOM 3448 C C . VAL A 1 458 ? -2.085 5.514 -15.350 1.00 97.38 458 VAL A C 1
ATOM 3450 O O . VAL A 1 458 ? -3.169 5.531 -15.945 1.00 97.38 458 VAL A O 1
ATOM 3453 N N . ASP A 1 459 ? -1.706 6.402 -14.433 1.00 95.50 459 ASP A N 1
ATOM 3454 C CA . ASP A 1 459 ? -2.453 7.558 -13.908 1.00 95.50 459 ASP A CA 1
ATOM 3455 C C . ASP A 1 459 ? -3.805 7.274 -13.243 1.00 95.50 459 ASP A C 1
ATOM 3457 O O . ASP A 1 459 ? -4.229 8.054 -12.403 1.00 95.50 459 ASP A O 1
ATOM 3461 N N . ASP A 1 460 ? -4.509 6.196 -13.582 1.00 92.56 460 ASP A N 1
ATOM 3462 C CA . ASP A 1 460 ? -5.625 5.649 -12.809 1.00 92.56 460 ASP A CA 1
ATOM 3463 C C . ASP A 1 460 ? -5.163 4.336 -12.177 1.00 92.56 460 ASP A C 1
ATOM 3465 O O . ASP A 1 460 ? -4.982 3.330 -12.866 1.00 92.56 460 ASP A O 1
ATOM 3469 N N . LEU A 1 461 ? -4.953 4.351 -10.860 1.00 88.12 461 LEU A N 1
ATOM 3470 C CA . LEU A 1 461 ? -4.562 3.167 -10.096 1.00 88.12 461 LEU A CA 1
ATOM 3471 C C . LEU A 1 461 ? -5.742 2.293 -9.656 1.00 88.12 461 LEU A C 1
ATOM 3473 O O . LEU A 1 461 ? -5.520 1.231 -9.076 1.00 88.12 461 LEU A O 1
ATOM 3477 N N . ASN A 1 462 ? -6.985 2.695 -9.929 1.00 87.06 462 ASN A N 1
ATOM 3478 C CA . ASN A 1 462 ? -8.156 1.861 -9.666 1.00 87.06 462 ASN A CA 1
ATOM 3479 C C . ASN A 1 462 ? -8.477 0.940 -10.849 1.00 87.06 462 ASN A C 1
ATOM 3481 O O . ASN A 1 462 ? -8.916 -0.193 -10.644 1.00 87.06 462 ASN A O 1
ATOM 3485 N N . THR A 1 463 ? -8.227 1.399 -12.079 1.00 92.69 463 THR A N 1
ATOM 3486 C CA . THR A 1 463 ? -8.535 0.645 -13.301 1.00 92.69 463 THR A CA 1
ATOM 3487 C C . THR A 1 463 ? -7.261 0.329 -14.085 1.00 92.69 463 THR A C 1
ATOM 3489 O O . THR A 1 463 ? -6.623 1.242 -14.611 1.00 92.69 463 THR A O 1
ATOM 3492 N N . PRO A 1 464 ? -6.876 -0.950 -14.244 1.00 96.00 464 PRO A N 1
ATOM 3493 C CA . PRO A 1 464 ? -5.691 -1.280 -15.021 1.00 96.00 464 PRO A CA 1
ATOM 3494 C C . PRO A 1 464 ? -5.920 -0.965 -16.504 1.00 96.00 464 PRO A C 1
ATOM 3496 O O . PRO A 1 464 ? -6.946 -1.329 -17.081 1.00 96.00 464 PRO A O 1
ATOM 3499 N N . ARG A 1 465 ? -4.917 -0.372 -17.163 1.00 96.75 465 ARG A N 1
ATOM 3500 C CA . ARG A 1 465 ? -4.882 -0.220 -18.630 1.00 96.75 465 ARG A CA 1
ATOM 3501 C C . ARG A 1 465 ? -4.884 -1.576 -19.325 1.00 96.75 465 ARG A C 1
ATOM 3503 O O . ARG A 1 465 ? -5.393 -1.720 -20.435 1.00 96.75 465 ARG A O 1
ATOM 3510 N N . MET A 1 466 ? -4.296 -2.578 -18.676 1.00 97.44 466 MET A N 1
ATOM 3511 C CA . MET A 1 466 ? -4.282 -3.952 -19.151 1.00 97.44 466 MET A CA 1
ATOM 3512 C C . MET A 1 466 ? -4.009 -4.937 -18.016 1.00 97.44 466 MET A C 1
ATOM 3514 O O . MET A 1 466 ? -3.252 -4.653 -17.091 1.00 97.44 466 MET A O 1
ATOM 3518 N N . VAL A 1 467 ? -4.594 -6.125 -18.154 1.00 97.81 467 VAL A N 1
ATOM 3519 C CA . VAL A 1 467 ? -4.270 -7.319 -17.371 1.00 97.81 467 VAL A CA 1
ATOM 3520 C C . VAL A 1 467 ? -3.834 -8.404 -18.352 1.00 97.81 467 VAL A C 1
ATOM 3522 O O . VAL A 1 467 ? -4.468 -8.584 -19.401 1.00 97.81 467 VAL A O 1
ATOM 3525 N N . VAL A 1 468 ? -2.728 -9.075 -18.052 1.00 97.25 468 VAL A N 1
ATOM 3526 C CA . VAL A 1 468 ? -2.116 -10.125 -18.878 1.00 97.25 468 VAL A CA 1
ATOM 3527 C C . VAL A 1 468 ? -1.756 -11.311 -17.987 1.00 97.25 468 VAL A C 1
ATOM 3529 O O . VAL A 1 468 ? -1.451 -11.118 -16.816 1.00 97.25 468 VAL A O 1
ATOM 3532 N N . LYS A 1 469 ? -1.800 -12.531 -18.530 1.00 96.88 469 LYS A N 1
ATOM 3533 C CA . LYS A 1 469 ? -1.270 -13.725 -17.866 1.00 96.88 469 LYS A CA 1
ATOM 3534 C C . LYS A 1 469 ? -0.015 -14.204 -18.577 1.00 96.88 469 LYS A C 1
ATOM 3536 O O . LYS A 1 469 ? -0.068 -14.399 -19.789 1.00 96.88 469 LYS A O 1
ATOM 3541 N N . ASP A 1 470 ? 1.066 -14.384 -17.833 1.00 96.44 470 ASP A N 1
ATOM 3542 C CA . ASP A 1 470 ? 2.324 -14.945 -18.319 1.00 96.44 470 ASP A CA 1
ATOM 3543 C C . ASP A 1 470 ? 3.129 -15.516 -17.137 1.00 96.44 470 ASP A C 1
ATOM 3545 O O . ASP A 1 470 ? 3.294 -14.854 -16.111 1.00 96.44 470 ASP A O 1
ATOM 3549 N N . ASP A 1 471 ? 3.618 -16.749 -17.269 1.00 95.44 471 ASP A N 1
ATOM 3550 C CA . ASP A 1 471 ? 4.320 -17.500 -16.221 1.00 95.44 471 ASP A CA 1
ATOM 3551 C C . ASP A 1 471 ? 5.805 -17.761 -16.541 1.00 95.44 471 ASP A C 1
ATOM 3553 O O . ASP A 1 471 ? 6.491 -18.455 -15.788 1.00 95.44 471 ASP A O 1
ATOM 3557 N N . LYS A 1 472 ? 6.332 -17.179 -17.630 1.00 96.69 472 LYS A N 1
ATOM 3558 C CA . LYS A 1 472 ? 7.707 -17.401 -18.106 1.00 96.69 472 LYS A CA 1
ATOM 3559 C C . LYS A 1 472 ? 8.773 -17.076 -17.057 1.00 96.69 472 LYS A C 1
ATOM 3561 O O . LYS A 1 472 ? 9.772 -17.790 -16.962 1.00 96.69 472 LYS A O 1
ATOM 3566 N N . TYR A 1 473 ? 8.589 -16.002 -16.290 1.00 96.38 473 TYR A N 1
ATOM 3567 C CA . TYR A 1 473 ? 9.503 -15.598 -15.223 1.00 96.38 473 TYR A CA 1
ATOM 3568 C C . TYR A 1 473 ? 8.741 -15.464 -13.908 1.00 96.38 473 TYR A C 1
ATOM 3570 O O . TYR A 1 473 ? 7.764 -14.725 -13.824 1.00 96.38 473 TYR A O 1
ATOM 3578 N N . SER A 1 474 ? 9.199 -16.145 -12.857 1.00 93.25 474 SER A N 1
ATOM 3579 C CA . SER A 1 474 ? 8.540 -16.161 -11.542 1.00 93.25 474 SER A CA 1
ATOM 3580 C C . SER A 1 474 ? 9.193 -15.236 -10.516 1.00 93.25 474 SER A C 1
ATOM 3582 O O . SER A 1 474 ? 8.511 -14.748 -9.621 1.00 93.25 474 SER A O 1
ATOM 3584 N N . SER A 1 475 ? 10.492 -14.952 -10.652 1.00 94.88 475 SER A N 1
ATOM 3585 C CA . SER A 1 475 ? 11.240 -14.123 -9.707 1.00 94.88 475 SER A CA 1
ATOM 3586 C C . SER A 1 475 ? 12.458 -13.453 -10.338 1.00 94.88 475 SER A C 1
ATOM 3588 O O . SER A 1 475 ? 12.932 -13.851 -11.402 1.00 94.88 475 SER A O 1
ATOM 3590 N N . GLY A 1 476 ? 12.971 -12.412 -9.684 1.00 95.44 476 GLY A N 1
ATOM 3591 C CA . GLY A 1 476 ? 14.219 -11.756 -10.072 1.00 95.44 476 GLY A CA 1
ATOM 3592 C C . GLY A 1 476 ? 14.325 -10.334 -9.537 1.00 95.44 476 GLY A C 1
ATOM 3593 O O . GLY A 1 476 ? 13.570 -9.934 -8.653 1.00 95.44 476 GLY A O 1
ATOM 3594 N N . LEU A 1 477 ? 15.285 -9.575 -10.060 1.00 96.62 477 LEU A N 1
ATOM 3595 C CA . LEU A 1 477 ? 15.484 -8.173 -9.697 1.00 96.62 477 LEU A CA 1
ATOM 3596 C C . LEU A 1 477 ? 14.403 -7.280 -10.321 1.00 96.62 477 LEU A C 1
ATOM 3598 O O . LEU A 1 477 ? 13.814 -7.608 -11.354 1.00 96.62 477 LEU A O 1
ATOM 3602 N N . SER A 1 478 ? 14.188 -6.121 -9.706 1.00 97.25 478 SER A N 1
ATOM 3603 C CA . SER A 1 478 ? 13.447 -5.009 -10.311 1.00 97.25 478 SER A CA 1
ATOM 3604 C C . SER A 1 478 ? 14.426 -4.010 -10.925 1.00 97.25 478 SER A C 1
ATOM 3606 O O . SER A 1 478 ? 15.605 -3.977 -10.563 1.00 97.25 478 SER A O 1
ATOM 3608 N N . GLY A 1 479 ? 13.971 -3.199 -11.871 1.00 96.88 479 GLY A N 1
ATOM 3609 C CA . GLY A 1 479 ? 14.846 -2.277 -12.573 1.00 96.88 479 GLY A CA 1
ATOM 3610 C C . GLY A 1 479 ? 14.127 -1.254 -13.436 1.00 96.88 479 GLY A C 1
ATOM 3611 O O . GLY A 1 479 ? 12.908 -1.253 -13.584 1.00 96.88 479 GLY A O 1
ATOM 3612 N N . LEU A 1 480 ? 14.933 -0.416 -14.070 1.00 97.62 480 LEU A N 1
ATOM 3613 C CA . LEU A 1 480 ? 14.530 0.631 -14.997 1.00 97.62 480 LEU A CA 1
ATOM 3614 C C . LEU A 1 480 ? 15.090 0.319 -16.384 1.00 97.62 480 LEU A C 1
ATOM 3616 O O . LEU A 1 480 ? 16.225 -0.154 -16.503 1.00 97.62 480 LEU A O 1
ATOM 3620 N N . ARG A 1 481 ? 14.320 0.624 -17.431 1.00 96.50 481 ARG A N 1
ATOM 3621 C CA . ARG A 1 481 ? 14.761 0.518 -18.828 1.00 96.50 481 ARG A CA 1
ATOM 3622 C C . ARG A 1 481 ? 14.231 1.686 -19.648 1.00 96.50 481 ARG A C 1
ATOM 3624 O O . ARG A 1 481 ? 13.028 1.940 -19.660 1.00 96.50 481 ARG A O 1
ATOM 3631 N N . ALA A 1 482 ? 15.122 2.331 -20.392 1.00 95.38 482 ALA A N 1
ATOM 3632 C CA . ALA A 1 482 ? 14.770 3.310 -21.411 1.00 95.38 482 ALA A CA 1
ATOM 3633 C C . ALA A 1 482 ? 15.398 2.918 -22.754 1.00 95.38 482 ALA A C 1
ATOM 3635 O O . ALA A 1 482 ? 16.594 2.640 -22.847 1.00 95.38 482 ALA A O 1
ATOM 3636 N N . TYR A 1 483 ? 14.572 2.895 -23.794 1.00 95.38 483 TYR A N 1
ATOM 3637 C CA . TYR A 1 483 ? 14.946 2.573 -25.162 1.00 95.38 483 TYR A CA 1
ATOM 3638 C C . TYR A 1 483 ? 14.786 3.812 -26.037 1.00 95.38 483 TYR A C 1
ATOM 3640 O O . TYR A 1 483 ? 13.676 4.315 -26.211 1.00 95.38 483 TYR A O 1
ATOM 3648 N N . THR A 1 484 ? 15.917 4.330 -26.528 1.00 94.19 484 THR A N 1
ATOM 3649 C CA . THR A 1 484 ? 16.058 5.481 -27.445 1.00 94.19 484 THR A CA 1
ATOM 3650 C C . THR A 1 484 ? 15.347 6.770 -27.015 1.00 94.19 484 THR A C 1
ATOM 3652 O O . THR A 1 484 ? 15.285 7.727 -27.779 1.00 94.19 484 THR A O 1
ATOM 3655 N N . THR A 1 485 ? 14.845 6.835 -25.786 1.00 95.25 485 THR A N 1
ATOM 3656 C CA . THR A 1 485 ? 14.150 7.979 -25.198 1.00 95.25 485 THR A CA 1
ATOM 3657 C C . THR A 1 485 ? 14.907 8.443 -23.968 1.00 95.25 485 THR A C 1
ATOM 3659 O O . THR A 1 485 ? 15.496 7.629 -23.256 1.00 95.25 485 THR A O 1
ATOM 3662 N N . THR A 1 486 ? 14.872 9.743 -23.694 1.00 96.06 486 THR A N 1
ATOM 3663 C CA . THR A 1 486 ? 15.228 10.223 -22.360 1.00 96.06 486 THR A CA 1
ATOM 3664 C C . THR A 1 486 ? 14.056 9.911 -21.445 1.00 96.06 486 THR A C 1
ATOM 3666 O O . THR A 1 486 ? 12.911 10.197 -21.806 1.00 96.06 486 THR A O 1
ATOM 3669 N N . MET A 1 487 ? 14.345 9.322 -20.289 1.00 96.94 487 MET A N 1
ATOM 3670 C CA . MET A 1 487 ? 13.356 9.012 -19.265 1.00 96.94 487 MET A CA 1
ATOM 3671 C C . MET A 1 487 ? 13.758 9.678 -17.953 1.00 96.94 487 MET A C 1
ATOM 3673 O O . MET A 1 487 ? 14.866 9.465 -17.469 1.00 96.94 487 MET A O 1
ATOM 3677 N N . SER A 1 488 ? 12.854 10.454 -17.375 1.00 97.69 488 SER A N 1
ATOM 3678 C CA . SER A 1 488 ? 12.953 10.924 -15.996 1.00 97.69 488 SER A CA 1
ATOM 3679 C C . SER A 1 488 ? 12.152 9.986 -15.107 1.00 97.69 488 SER A C 1
ATOM 3681 O O . SER A 1 488 ? 11.037 9.615 -15.469 1.00 97.69 488 SER A O 1
ATOM 3683 N N . VAL A 1 489 ? 12.703 9.616 -13.955 1.00 98.25 489 VAL A N 1
ATOM 3684 C CA . VAL A 1 489 ? 12.035 8.761 -12.977 1.00 98.25 489 VAL A CA 1
ATOM 3685 C C . VAL A 1 489 ? 12.218 9.286 -11.556 1.00 98.25 489 VAL A C 1
ATOM 3687 O O . VAL A 1 489 ? 13.300 9.742 -11.183 1.00 98.25 489 VAL A O 1
ATOM 3690 N N . GLY A 1 490 ? 11.149 9.218 -10.769 1.00 96.44 490 GLY A N 1
ATOM 3691 C CA . GLY A 1 490 ? 11.108 9.589 -9.358 1.00 96.44 490 GLY A CA 1
ATOM 3692 C C . GLY A 1 490 ? 10.236 8.632 -8.549 1.00 96.44 490 GLY A C 1
ATOM 3693 O O . GLY A 1 490 ? 9.509 7.817 -9.115 1.00 96.44 490 GLY A O 1
ATOM 3694 N N . ASN A 1 491 ? 10.317 8.741 -7.220 1.00 93.12 491 ASN A N 1
ATOM 3695 C CA . ASN A 1 491 ? 9.426 8.054 -6.274 1.00 93.12 491 ASN A CA 1
ATOM 3696 C C . ASN A 1 491 ? 9.264 6.545 -6.540 1.00 93.12 491 ASN A C 1
ATOM 3698 O O . ASN A 1 491 ? 8.157 6.011 -6.516 1.00 93.12 491 ASN A O 1
ATOM 3702 N N . VAL A 1 492 ? 10.377 5.853 -6.797 1.00 96.06 492 VAL A N 1
ATOM 3703 C CA . VAL A 1 492 ? 10.390 4.414 -7.078 1.00 96.06 492 VAL A CA 1
ATOM 3704 C C . VAL A 1 492 ? 10.095 3.656 -5.791 1.00 96.06 492 VAL A C 1
ATOM 3706 O O . VAL A 1 492 ? 10.796 3.843 -4.793 1.00 96.06 492 VAL A O 1
ATOM 3709 N N . ARG A 1 493 ? 9.106 2.762 -5.812 1.00 93.38 493 ARG A N 1
ATOM 3710 C CA . ARG A 1 493 ? 8.745 1.905 -4.678 1.00 93.38 493 ARG A CA 1
ATOM 3711 C C . ARG A 1 493 ? 8.445 0.490 -5.150 1.00 93.38 493 ARG A C 1
ATOM 3713 O O . ARG A 1 493 ? 7.702 0.293 -6.105 1.00 93.38 493 ARG A O 1
ATOM 3720 N N . VAL A 1 494 ? 9.013 -0.493 -4.462 1.00 93.62 494 VAL A N 1
ATOM 3721 C CA . VAL A 1 494 ? 8.718 -1.910 -4.676 1.00 93.62 494 VAL A CA 1
ATOM 3722 C C . VAL A 1 494 ? 8.250 -2.495 -3.357 1.00 93.62 494 VAL A C 1
ATOM 3724 O O . VAL A 1 494 ? 8.969 -2.440 -2.353 1.00 93.62 494 VAL A O 1
ATOM 3727 N N . TYR A 1 495 ? 7.056 -3.067 -3.373 1.00 90.56 495 TYR A N 1
ATOM 3728 C CA . TYR A 1 495 ? 6.475 -3.786 -2.254 1.00 90.56 495 TYR A CA 1
ATOM 3729 C C . TYR A 1 495 ? 6.383 -5.273 -2.578 1.00 90.56 495 TYR A C 1
ATOM 3731 O O . TYR A 1 495 ? 6.112 -5.624 -3.724 1.00 90.56 495 TYR A O 1
ATOM 3739 N N . ALA A 1 496 ? 6.566 -6.140 -1.585 1.00 87.12 496 ALA A N 1
ATOM 3740 C CA . ALA A 1 496 ? 6.169 -7.541 -1.714 1.00 87.12 496 ALA A CA 1
ATOM 3741 C C . ALA A 1 496 ? 4.633 -7.630 -1.748 1.00 87.12 496 ALA A C 1
ATOM 3743 O O . ALA A 1 496 ? 3.984 -6.884 -1.010 1.00 87.12 496 ALA A O 1
ATOM 3744 N N . ALA A 1 497 ? 4.072 -8.503 -2.594 1.00 81.62 497 ALA A N 1
ATOM 3745 C CA . ALA A 1 497 ? 2.627 -8.597 -2.851 1.00 81.62 497 ALA A CA 1
ATOM 3746 C C . ALA A 1 497 ? 2.015 -9.968 -2.551 1.00 81.62 497 ALA A C 1
ATOM 3748 O O . ALA A 1 497 ? 2.706 -10.994 -2.761 1.00 81.62 497 ALA A O 1
#

Sequence (497 aa):
MALPESIVENATTVLSSLTFGIPDSMSSGGQPLPMDPSWYICRHVFISTKPEAKLAVDGGSKCGFLSETCQADLKASLTQDWGNAADGTMCSALGFDAIPPSCQNSFGFARQDVMAFDAAFLANTILAPVQTSKEQQQYSWRIGTGYHDPGDARAHASAANRTYLIATLPLVWCKLHPAVLWFSAAHDDRNYNNIIFISSPTQTSISSNQAFKDNFSSGSMAQWTTYDGSFDASSASGNAGLVFRVTNPRVGADAYNGYYAGILLPASLLVHHVKVEVVNTTLNFFVDDMNKVLVSITGGTYTNGMNGVRVYGTEATFDIQINPLIFWDDFSSGTMGKWTTIDGQYQVSSNIAVLAASPAAKAVTTGVTSENIIYEADISINSTPNGNGGMILRVSNPAPGADTYNGYYVGIGIGYVVFGFADPNWNEIKRVDATDINAGQIHHLAIQTPGDSVSIFVDDLNTPRMVVKDDKYSSGLSGLRAYTTTMSVGNVRVYAA

Foldseek 3Di:
DDDDPPPDDPDDAAKAWEWDFDDPVQDDPLAGDQDDQPDKDKIWIFIFRDVLCVCCFVVVVFCPVADPVLLVVVVCQFQVQQVNCDPPARTGPFQQRFRPPSCCVGGNGKTKGIDMDGSVNSPPPPRNSQVNPQDDDQPPTFMQNNDDDVPDPCSRVPSPPDDDDDDDYDGDYDDDDDDDDDDDDDDDDDDDDDDDDLDQPPQPPPPLAAKDWDQCPVVDCNNPDDQDDDDDADDQFKKKWKWFLWDQDHRDQPRIDTDTDIDGDHPDPDDKDWDWDDDQQKTFIDINQPVDGPDIDGHDPRRHHDMDMGIDRDDDGDTDMDWRFPDWALLPVQDPVQKDWADADWGGDPSKIKGPFDQWGKIWGPPDKAFWKKKKKWKAWAQDVPKKKWKWFLWDQDHTGQQRIFTKTWIDDQQKTWIFTGPVPTDTDDMDGHNVRHHPDIWMWIWTDDAQKIFICISGPVDGSDIDGGHRHRMGTMIIHIHRIIMMIGTITMTHD